Protein AF-A0A2Z2NNK1-F1 (afdb_monomer_lite)

Sequence (418 aa):
MRFFVWSKMKAVIFLAVWMSVTSSVSFSAEELDECIAMSDGNCLSSSDIQSNFDLATPENPLFALMNASPETVIRPKVGDKLMVSYLPLVADTFGKDSYSIGLELNPGQLYQPQIFTAGELMGVESGWDGTTERIKRLRRSKTLSRFLISAAASESLADTISLNRFGFGLAYTLDTGSNWETTEEYGSCIREKGALDVGRAIAKLQKDELQNNANKYANSADKAGDALKEIKNSDIYKETVSKQIASITHMCAKGVSPWNRNVFGIGLAAYHGQSTDAEDNKESESGYGLWITLVKKVGRNGQLSLGARINDGYLQPLDDAVVEVDDGVRFGVRYAHQMLGISDADRAFRGFIEIGSVSEKIDNMDDEYTQASLGFEVQVSRDLYFQAAIGDTFESEADRERHLSGKFKWSFTSKTVK

Secondary structure (DSSP, 8-state):
-THHHHHHHHHHHHHHHHHHHSS-----GGGGSS-EE-TTS-EE-HHHHHHTS----PPPHHHHHTT-S-SS-PPPPPPPSEEEEEEE--TTTS-TEEEEEEEEE-HHHHSS-S---HHHHHHHHS--SS--HHHHHHHHHHHHTTEEEEEEEEEEE-SSEEEEEEEEEEEEEEETTSHHHHHHHHHHHIIIIIHHHHHHHHHHHHHHHHHHTHHHHTT-SHHHHHHHHHHHHSHHHHHHHHHHHHHHHHHHHHT--SSS--EEEEEEEEEEEEEEETT--EEEEEEEEEEEEEEEEETTTEEEEEEEEEEEEEEEEEGGGEEEEEEEEEEEEEEEEEEE--STTS--EEEEEEEEEEEEEETTEEEEEEEEEEEEEEEEETTEEEEEEEEEEES-SS----EEEEEEEE--------

pLDDT: mean 70.28, std 17.51, range [29.53, 93.88]

Radius of gyration: 28.93 Å; chains: 1; bounding box: 80×39×85 Å

Structure (mmCIF, N/CA/C/O backbone):
data_AF-A0A2Z2NNK1-F1
#
_entry.id   AF-A0A2Z2NNK1-F1
#
loop_
_atom_site.group_PDB
_atom_site.id
_atom_site.type_symbol
_atom_site.label_atom_id
_atom_site.label_alt_id
_atom_site.label_comp_id
_atom_site.label_asym_id
_atom_site.label_entity_id
_atom_site.label_seq_id
_atom_site.pdbx_PDB_ins_code
_atom_site.Cartn_x
_atom_site.Cartn_y
_atom_site.Cartn_z
_atom_site.occupancy
_atom_site.B_iso_or_equiv
_atom_site.auth_seq_id
_atom_site.auth_comp_id
_atom_site.auth_asym_id
_atom_site.auth_atom_id
_atom_site.pdbx_PDB_model_num
ATOM 1 N N . MET A 1 1 ? -51.237 18.344 52.390 1.00 46.31 1 MET A N 1
ATOM 2 C CA . MET A 1 1 ? -49.787 18.485 52.679 1.00 46.31 1 MET A CA 1
ATOM 3 C C . MET A 1 1 ? -48.972 17.181 52.600 1.00 46.31 1 MET A C 1
ATOM 5 O O . MET A 1 1 ? -47.798 17.267 52.275 1.00 46.31 1 MET A O 1
ATOM 9 N N . ARG A 1 2 ? -49.539 15.975 52.805 1.00 39.28 2 ARG A N 1
ATOM 10 C CA . ARG A 1 2 ? -48.771 14.703 52.745 1.00 39.28 2 ARG A CA 1
ATOM 11 C C . ARG A 1 2 ? -48.378 14.203 51.337 1.00 39.28 2 ARG A C 1
ATOM 13 O O . ARG A 1 2 ? -47.392 13.492 51.219 1.00 39.28 2 ARG A O 1
ATOM 20 N N . PHE A 1 3 ? -49.058 14.626 50.267 1.00 37.59 3 PHE A N 1
ATOM 21 C CA . PHE A 1 3 ? -48.716 14.221 48.888 1.00 37.59 3 PHE A CA 1
ATOM 22 C C . PHE A 1 3 ? -47.503 14.956 48.283 1.00 37.59 3 PHE A C 1
ATOM 24 O O . PHE A 1 3 ? -46.872 14.449 47.361 1.00 37.59 3 PHE A O 1
ATOM 31 N N . PHE A 1 4 ? -47.132 16.122 48.820 1.00 34.81 4 PHE A N 1
ATOM 32 C CA . PHE A 1 4 ? -46.064 16.962 48.254 1.00 34.81 4 PHE A CA 1
ATOM 33 C C . PHE A 1 4 ? -44.652 16.535 48.697 1.00 34.81 4 PHE A C 1
ATOM 35 O O . PHE A 1 4 ? -43.665 16.841 48.035 1.00 34.81 4 PHE A O 1
ATOM 42 N N . VAL A 1 5 ? -44.551 15.796 49.807 1.00 42.91 5 VAL A N 1
ATOM 43 C CA . VAL A 1 5 ? -43.275 15.287 50.341 1.00 42.91 5 VAL A CA 1
ATOM 44 C C . VAL A 1 5 ? -42.813 14.046 49.567 1.00 42.91 5 VAL A C 1
ATOM 46 O O . VAL A 1 5 ? -41.619 13.853 49.346 1.00 42.91 5 VAL A O 1
ATOM 49 N N . TRP A 1 6 ? -43.757 13.246 49.064 1.00 36.34 6 TRP A N 1
ATOM 50 C CA . TRP A 1 6 ? -43.455 11.991 48.374 1.00 36.34 6 TRP A CA 1
ATOM 51 C C . TRP A 1 6 ? -42.887 12.193 46.960 1.00 36.34 6 TRP A C 1
ATOM 53 O O . TRP A 1 6 ? -41.999 11.446 46.551 1.00 36.34 6 TRP A O 1
ATOM 63 N N . SER A 1 7 ? -43.317 13.229 46.221 1.00 35.78 7 SER A N 1
ATOM 64 C CA . SER A 1 7 ? -42.727 13.518 44.900 1.00 35.78 7 SER A CA 1
ATOM 65 C C . SER A 1 7 ? -41.324 14.126 45.005 1.00 35.78 7 SER A C 1
ATOM 67 O O . SER A 1 7 ? -40.456 13.790 44.200 1.00 35.78 7 SER A O 1
ATOM 69 N N . LYS A 1 8 ? -41.060 14.938 46.040 1.00 38.72 8 LYS A N 1
ATOM 70 C CA . LYS A 1 8 ? -39.725 15.498 46.301 1.00 38.72 8 LYS A CA 1
ATOM 71 C C . LYS A 1 8 ? -38.726 14.436 46.765 1.00 38.72 8 LYS A C 1
ATOM 73 O O . LYS A 1 8 ? -37.592 14.462 46.302 1.00 38.72 8 LYS A O 1
ATOM 78 N N . MET A 1 9 ? -39.139 13.457 47.578 1.00 36.59 9 MET A N 1
ATOM 79 C CA . MET A 1 9 ? -38.271 12.317 47.925 1.00 36.59 9 MET A CA 1
ATOM 80 C C . MET A 1 9 ? -37.915 11.462 46.707 1.00 36.59 9 MET A C 1
ATOM 82 O O . MET A 1 9 ? -36.754 11.098 46.554 1.00 36.59 9 MET A O 1
ATOM 86 N N . LYS A 1 10 ? -38.867 11.191 45.801 1.00 42.19 10 LYS A N 1
ATOM 87 C CA . LYS A 1 10 ? -38.566 10.457 44.559 1.00 42.19 10 LYS A CA 1
ATOM 88 C C . LYS A 1 10 ? -37.569 11.210 43.681 1.00 42.19 10 LYS A C 1
ATOM 90 O O . LYS A 1 10 ? -36.640 10.589 43.186 1.00 42.19 10 LYS A O 1
ATOM 95 N N . ALA A 1 11 ? -37.720 12.528 43.540 1.00 39.88 11 ALA A N 1
ATOM 96 C CA . ALA A 1 11 ? -36.795 13.352 42.762 1.00 39.88 11 ALA A CA 1
ATOM 97 C C . ALA A 1 11 ? -35.384 13.401 43.375 1.00 39.88 11 ALA A C 1
ATOM 99 O O . ALA A 1 11 ? -34.408 13.296 42.642 1.00 39.88 11 ALA A O 1
ATOM 100 N N . VAL A 1 12 ? -35.268 13.498 44.704 1.00 41.31 12 VAL A N 1
ATOM 101 C CA . VAL A 1 12 ? -33.974 13.528 45.411 1.00 41.31 12 VAL A CA 1
ATOM 102 C C . VAL A 1 12 ? -33.268 12.170 45.361 1.00 41.31 12 VAL A C 1
ATOM 104 O O . VAL A 1 12 ? -32.066 12.130 45.124 1.00 41.31 12 VAL A O 1
ATOM 107 N N . ILE A 1 13 ? -34.002 11.060 45.500 1.00 45.28 13 ILE A N 1
ATOM 108 C CA . ILE A 1 13 ? -33.443 9.707 45.336 1.00 45.28 13 ILE A CA 1
ATOM 109 C C . ILE A 1 13 ? -32.989 9.495 43.886 1.00 45.28 13 ILE A C 1
ATOM 111 O O . ILE A 1 13 ? -31.894 8.993 43.661 1.00 45.28 13 ILE A O 1
ATOM 115 N N . PHE A 1 14 ? -33.775 9.943 42.900 1.00 41.94 14 PHE A N 1
ATOM 116 C CA . PHE A 1 14 ? -33.397 9.845 41.487 1.00 41.94 14 PHE A CA 1
ATOM 117 C C . PHE A 1 14 ? -32.144 10.676 41.167 1.00 41.94 14 PHE A C 1
ATOM 119 O O . PHE A 1 14 ? -31.262 10.192 40.465 1.00 41.94 14 PHE A O 1
ATOM 126 N N . LEU A 1 15 ? -32.021 11.891 41.722 1.00 35.91 15 LEU A N 1
ATOM 127 C CA . LEU A 1 15 ? -30.844 12.749 41.537 1.00 35.91 15 LEU A CA 1
ATOM 128 C C . LEU A 1 15 ? -29.597 12.189 42.236 1.00 35.91 15 LEU A C 1
ATOM 130 O O . LEU A 1 15 ? -28.512 12.232 41.667 1.00 35.91 15 LEU A O 1
ATOM 134 N N . ALA A 1 16 ? -29.747 11.641 43.446 1.00 36.34 16 ALA A N 1
ATOM 135 C CA . ALA A 1 16 ? -28.649 11.045 44.205 1.00 36.34 16 ALA A CA 1
ATOM 136 C C . ALA A 1 16 ? -28.139 9.752 43.552 1.00 36.34 16 ALA A C 1
ATOM 138 O O . ALA A 1 16 ? -26.929 9.547 43.480 1.00 36.34 16 ALA A O 1
ATOM 139 N N . VAL A 1 17 ? -29.038 8.917 43.015 1.00 38.97 17 VAL A N 1
ATOM 140 C CA . VAL A 1 17 ? -28.683 7.730 42.216 1.00 38.97 17 VAL A CA 1
ATOM 141 C C . VAL A 1 17 ? -28.014 8.148 40.905 1.00 38.97 17 VAL A C 1
ATOM 143 O O . VAL A 1 17 ? -26.979 7.601 40.547 1.00 38.97 17 VAL A O 1
ATOM 146 N N . TRP A 1 18 ? -28.523 9.174 40.218 1.00 36.75 18 TRP A N 1
ATOM 147 C CA . TRP A 1 18 ? -27.914 9.659 38.976 1.00 36.75 18 TRP A CA 1
ATOM 148 C C . TRP A 1 18 ? -26.506 10.243 39.197 1.00 36.75 18 TRP A C 1
ATOM 150 O O . TRP A 1 18 ? -25.580 9.884 38.475 1.00 36.75 18 TRP A O 1
ATOM 160 N N . MET A 1 19 ? -26.308 11.046 40.252 1.00 34.53 19 MET A N 1
ATOM 161 C CA . MET A 1 19 ? -25.002 11.629 40.604 1.00 34.53 19 MET A CA 1
ATOM 162 C C . MET A 1 19 ? -23.979 10.607 41.129 1.00 34.53 19 MET A C 1
ATOM 164 O O . MET A 1 19 ? -22.775 10.808 40.959 1.00 34.53 19 MET A O 1
ATOM 168 N N . SER A 1 20 ? -24.427 9.506 41.743 1.00 35.00 20 SER A N 1
ATOM 169 C CA . SER A 1 20 ? -23.548 8.401 42.166 1.00 35.00 20 SER A CA 1
ATOM 170 C C . SER A 1 20 ? -23.211 7.433 41.024 1.00 35.00 20 SER A C 1
ATOM 172 O O . SER A 1 20 ? -22.138 6.836 41.031 1.00 35.00 20 SER A O 1
ATOM 174 N N . VAL A 1 21 ? -24.059 7.338 39.994 1.00 37.41 21 VAL A N 1
ATOM 175 C CA . VAL A 1 21 ? -23.773 6.578 38.764 1.00 37.41 21 VAL A CA 1
ATOM 176 C C . VAL A 1 21 ? -22.775 7.313 37.860 1.00 37.41 21 VAL A C 1
ATOM 178 O O . VAL A 1 21 ? -21.934 6.668 37.241 1.00 37.41 21 VAL A O 1
ATOM 181 N N . THR A 1 22 ? -22.791 8.649 37.818 1.00 34.78 22 THR A N 1
ATOM 182 C CA . THR A 1 22 ? -21.843 9.428 36.997 1.00 34.78 22 THR A CA 1
ATOM 183 C C . THR A 1 22 ? -20.436 9.551 37.590 1.00 34.78 22 THR A C 1
ATOM 185 O O . THR A 1 22 ? -19.519 9.935 36.872 1.00 34.78 22 THR A O 1
ATOM 188 N N . SER A 1 23 ? -20.238 9.253 38.880 1.00 32.91 23 SER A N 1
ATOM 189 C CA . SER A 1 23 ? -18.972 9.528 39.582 1.00 32.91 23 SER A CA 1
ATOM 190 C C . SER A 1 23 ? -18.060 8.317 39.807 1.00 32.91 23 SER A C 1
ATOM 192 O O . SER A 1 23 ? -16.957 8.501 40.311 1.00 32.91 23 SER A O 1
ATOM 194 N N . SER A 1 24 ? -18.454 7.087 39.450 1.00 35.66 24 SER A N 1
ATOM 195 C CA . SER A 1 24 ? -17.604 5.906 39.710 1.00 35.66 24 SER A CA 1
ATOM 196 C C . SER A 1 24 ? -18.027 4.634 38.964 1.00 35.66 24 SER A C 1
ATOM 198 O O . SER A 1 24 ? -18.231 3.576 39.557 1.00 35.66 24 SER A O 1
ATOM 200 N N . VAL A 1 25 ? -18.102 4.696 37.633 1.00 34.28 25 VAL A N 1
ATOM 201 C CA . VAL A 1 25 ? -17.911 3.482 36.820 1.00 34.28 25 VAL A CA 1
ATOM 202 C C . VAL A 1 25 ? -16.461 3.459 36.348 1.00 34.28 25 VAL A C 1
ATOM 204 O O . VAL A 1 25 ? -16.148 3.679 35.183 1.00 34.28 25 VAL A O 1
ATOM 207 N N . SER A 1 26 ? -15.548 3.249 37.293 1.00 34.28 26 SER A N 1
ATOM 208 C CA . SER A 1 26 ? -14.199 2.796 36.977 1.00 34.28 26 SER A CA 1
ATOM 209 C C . SER A 1 26 ? -14.300 1.307 36.657 1.00 34.28 26 SER A C 1
ATOM 211 O O . SER A 1 26 ? -14.294 0.479 37.567 1.00 34.28 26 SER A O 1
ATOM 213 N N . PHE A 1 27 ? -14.474 0.965 35.380 1.00 35.81 27 PHE A N 1
ATOM 214 C CA . PHE A 1 27 ? -14.226 -0.403 34.932 1.00 35.81 27 PHE A CA 1
ATOM 215 C C . PHE A 1 27 ? -12.762 -0.726 35.250 1.00 35.81 27 PHE A C 1
ATOM 217 O O . PHE A 1 27 ? -11.872 0.034 34.855 1.00 35.81 27 PHE A O 1
ATOM 224 N N . SER A 1 28 ? -12.496 -1.808 35.986 1.00 35.09 28 SER A N 1
ATOM 225 C CA . SER A 1 28 ? -11.139 -2.345 36.007 1.00 35.09 28 SER A CA 1
ATOM 226 C C . SER A 1 28 ? -10.839 -2.820 34.586 1.00 35.09 28 SER A C 1
ATOM 228 O O . SER A 1 28 ? -11.643 -3.511 33.961 1.00 35.09 28 SER A O 1
ATOM 230 N N . ALA A 1 29 ? -9.701 -2.393 34.041 1.00 37.03 29 ALA A N 1
ATOM 231 C CA . ALA A 1 29 ? -9.295 -2.758 32.686 1.00 37.03 29 ALA A CA 1
ATOM 232 C C . ALA A 1 29 ? -9.181 -4.288 32.493 1.00 37.03 29 ALA A C 1
ATOM 234 O O . ALA A 1 29 ? -9.280 -4.750 31.364 1.00 37.03 29 ALA A O 1
ATOM 235 N N . GLU A 1 30 ? -9.051 -5.050 33.586 1.00 35.97 30 GLU A N 1
ATOM 236 C CA . GLU A 1 30 ? -8.950 -6.516 33.601 1.00 35.97 30 GLU A CA 1
ATOM 237 C C . GLU A 1 30 ? -10.246 -7.261 33.227 1.00 35.97 30 GLU A C 1
ATOM 239 O O . GLU A 1 30 ? -10.158 -8.370 32.717 1.00 35.97 30 GLU A O 1
ATOM 244 N N . GLU A 1 31 ? -11.450 -6.700 33.416 1.00 38.56 31 GLU A N 1
ATOM 245 C CA . GLU A 1 31 ? -12.703 -7.407 33.050 1.00 38.56 31 GLU A CA 1
ATOM 246 C C . GLU A 1 31 ? -13.107 -7.235 31.572 1.00 38.56 31 GLU A C 1
ATOM 248 O O . GLU A 1 31 ? -14.040 -7.881 31.098 1.00 38.56 31 GLU A O 1
ATOM 253 N N . LEU A 1 32 ? -12.404 -6.383 30.819 1.00 41.00 32 LEU A N 1
ATOM 254 C CA . LEU A 1 32 ? -12.634 -6.144 29.386 1.00 41.00 32 LEU A CA 1
ATOM 255 C C . LEU A 1 32 ? -11.685 -6.947 28.477 1.00 41.00 32 LEU A C 1
ATOM 257 O O . LEU A 1 32 ? -11.730 -6.772 27.260 1.00 41.00 32 LEU A O 1
ATOM 261 N N . ASP A 1 33 ? -10.827 -7.796 29.049 1.00 36.53 33 ASP A N 1
ATOM 262 C CA . ASP A 1 33 ? -9.609 -8.261 28.376 1.00 36.53 33 ASP A CA 1
ATOM 263 C C . ASP A 1 33 ? -9.753 -9.535 27.517 1.00 36.53 33 ASP A C 1
ATOM 265 O O . ASP A 1 33 ? -8.813 -9.867 26.798 1.00 36.53 33 ASP A O 1
ATOM 269 N N . GLU A 1 34 ? -10.893 -10.242 27.498 1.00 44.38 34 GLU A N 1
ATOM 270 C CA . GLU A 1 34 ? -10.927 -11.562 26.824 1.00 44.38 34 GLU A CA 1
ATOM 271 C C . GLU A 1 34 ? -11.874 -11.732 25.633 1.00 44.38 34 GLU A C 1
ATOM 273 O O . GLU A 1 34 ? -11.602 -12.574 24.775 1.00 44.38 34 GLU A O 1
ATOM 278 N N . CYS A 1 35 ? -12.949 -10.957 25.491 1.00 41.41 35 CYS A N 1
ATOM 279 C CA . CYS A 1 35 ? -13.884 -11.157 24.381 1.00 41.41 35 CYS A CA 1
ATOM 280 C C . CYS A 1 35 ? -14.963 -10.070 24.364 1.00 41.41 35 CYS A C 1
ATOM 282 O O . CYS A 1 35 ? -15.683 -9.906 25.348 1.00 41.41 35 CYS A O 1
ATOM 284 N N . ILE A 1 36 ? -15.161 -9.380 23.234 1.00 44.22 36 ILE A N 1
ATOM 285 C CA . ILE A 1 36 ? -16.434 -8.685 22.999 1.00 44.22 36 ILE A CA 1
ATOM 286 C C . ILE A 1 36 ? -17.414 -9.754 22.509 1.00 44.22 36 ILE A C 1
ATOM 288 O O . ILE A 1 36 ? -17.468 -10.068 21.319 1.00 44.22 36 ILE A O 1
ATOM 292 N N . ALA A 1 37 ? -18.121 -10.382 23.449 1.00 35.97 37 ALA A N 1
ATOM 293 C CA . ALA A 1 37 ? -19.100 -11.418 23.147 1.00 35.97 37 ALA A CA 1
ATOM 294 C C . ALA A 1 37 ? -20.293 -10.819 22.387 1.00 35.97 37 ALA A C 1
ATOM 296 O O . ALA A 1 37 ? -20.939 -9.880 22.860 1.00 35.97 37 ALA A O 1
ATOM 297 N N . MET A 1 38 ? -20.581 -11.358 21.204 1.00 35.19 38 MET A N 1
ATOM 298 C CA . MET A 1 38 ? -21.804 -11.087 20.459 1.00 35.19 38 MET A CA 1
ATOM 299 C C . MET A 1 38 ? -22.969 -11.935 20.994 1.00 35.19 38 MET A C 1
ATOM 301 O O . MET A 1 38 ? -22.781 -12.944 21.674 1.00 35.19 38 MET A O 1
ATOM 305 N N . SER A 1 39 ? -24.203 -11.517 20.691 1.00 31.50 39 SER A N 1
ATOM 306 C CA . SER A 1 39 ? -25.451 -12.112 21.205 1.00 31.50 39 SER A CA 1
ATOM 307 C C . SER A 1 39 ? -25.680 -13.588 20.849 1.00 31.50 39 SER A C 1
ATOM 309 O O . SER A 1 39 ? -26.602 -14.202 21.375 1.00 31.50 39 SER A O 1
ATOM 311 N N . ASP A 1 40 ? -24.888 -14.126 19.931 1.00 31.78 40 ASP A N 1
ATOM 312 C CA . ASP A 1 40 ? -24.872 -15.495 19.416 1.00 31.78 40 ASP A CA 1
ATOM 313 C C . ASP A 1 40 ? -23.719 -16.344 19.993 1.00 31.78 40 ASP A C 1
ATOM 315 O O . ASP A 1 40 ? -23.527 -17.483 19.578 1.00 31.78 40 ASP A O 1
ATOM 319 N N . GLY A 1 41 ? -22.962 -15.816 20.964 1.00 34.78 41 GLY A N 1
ATOM 320 C CA . GLY A 1 41 ? -21.827 -16.506 21.588 1.00 34.78 41 GLY A CA 1
ATOM 321 C C . GLY A 1 41 ? -20.524 -16.417 20.788 1.00 34.78 41 GLY A C 1
ATOM 322 O O . GLY A 1 41 ? -19.514 -16.983 21.204 1.00 34.78 41 GLY A O 1
ATOM 323 N N . ASN A 1 42 ? -20.519 -15.687 19.669 1.00 35.06 42 ASN A N 1
ATOM 324 C CA . ASN A 1 42 ? -19.320 -15.440 18.879 1.00 35.06 42 ASN A CA 1
ATOM 325 C C . ASN A 1 42 ? -18.502 -14.295 19.496 1.00 35.06 42 ASN A C 1
ATOM 327 O O . ASN A 1 42 ? -19.028 -13.217 19.768 1.00 35.06 42 ASN A O 1
ATOM 331 N N . CYS A 1 43 ? -17.206 -14.510 19.719 1.00 44.72 43 CYS A N 1
ATOM 332 C CA . CYS A 1 43 ? -16.295 -13.429 20.094 1.00 44.72 43 CYS A CA 1
ATOM 333 C C . CYS A 1 43 ? -15.942 -12.609 18.858 1.00 44.72 43 CYS A C 1
ATOM 335 O O . CYS A 1 43 ? -15.386 -13.171 17.919 1.00 44.72 43 CYS A O 1
ATOM 337 N N . LEU A 1 44 ? -16.149 -11.289 18.897 1.00 38.03 44 LEU A N 1
ATOM 338 C CA . LEU A 1 44 ? -15.350 -10.392 18.065 1.00 38.03 44 LEU A CA 1
ATOM 339 C C . LEU A 1 44 ? -13.964 -10.327 18.696 1.00 38.03 44 LEU A C 1
ATOM 341 O O . LEU A 1 44 ? -13.717 -9.577 19.643 1.00 38.03 44 LEU A O 1
ATOM 345 N N . SER A 1 45 ? -13.066 -11.174 18.209 1.00 44.91 45 SER A N 1
ATOM 346 C CA . SER A 1 45 ? -11.660 -11.047 18.552 1.00 44.91 45 SER A CA 1
ATOM 347 C C . SER A 1 45 ? -11.107 -9.757 17.938 1.00 44.91 45 SER A C 1
ATOM 349 O O . SER A 1 45 ? -11.597 -9.269 16.916 1.00 44.91 45 SER A O 1
ATOM 351 N N . SER A 1 46 ? -10.035 -9.210 18.509 1.00 44.44 46 SER A N 1
ATOM 352 C CA . SER A 1 46 ? -9.261 -8.147 17.853 1.00 44.44 46 SER A CA 1
ATOM 353 C C . SER A 1 46 ? -8.855 -8.537 16.423 1.00 44.44 46 SER A C 1
ATOM 355 O O . SER A 1 46 ? -8.764 -7.669 15.558 1.00 44.44 46 SER A O 1
ATOM 357 N N . SER A 1 47 ? -8.699 -9.840 16.152 1.00 42.12 47 SER A N 1
ATOM 358 C CA . SER A 1 47 ? -8.447 -10.369 14.812 1.00 42.12 47 SER A CA 1
ATOM 359 C C . SER A 1 47 ? -9.649 -10.245 13.869 1.00 42.12 47 SER A C 1
ATOM 361 O O . SER A 1 47 ? -9.440 -10.000 12.687 1.00 42.12 47 SER A O 1
ATOM 363 N N . ASP A 1 48 ? -10.893 -10.311 14.355 1.00 41.16 48 ASP A N 1
ATOM 364 C CA . ASP A 1 48 ? -12.105 -10.110 13.542 1.00 41.16 48 ASP A CA 1
ATOM 365 C C . ASP A 1 48 ? -12.296 -8.637 13.172 1.00 41.16 48 ASP A C 1
ATOM 367 O O . ASP A 1 48 ? -12.633 -8.323 12.034 1.00 41.16 48 ASP A O 1
ATOM 371 N N . ILE A 1 49 ? -11.987 -7.731 14.106 1.00 44.16 49 ILE A N 1
ATOM 372 C CA . ILE A 1 49 ? -11.953 -6.285 13.846 1.00 44.16 49 ILE A CA 1
ATOM 373 C C . ILE A 1 49 ? -10.852 -5.968 12.825 1.00 44.16 49 ILE A C 1
ATOM 375 O O . ILE A 1 49 ? -11.111 -5.278 11.845 1.00 44.16 49 ILE A O 1
ATOM 379 N N . GLN A 1 50 ? -9.648 -6.526 13.005 1.00 43.72 50 GLN A N 1
ATOM 380 C CA . GLN A 1 50 ? -8.528 -6.322 12.081 1.00 43.72 50 GLN A CA 1
ATOM 381 C C . GLN A 1 50 ? -8.794 -6.859 10.678 1.00 43.72 50 GLN A C 1
ATOM 383 O O . GLN A 1 50 ? -8.386 -6.256 9.694 1.00 43.72 50 GLN A O 1
ATOM 388 N N . SER A 1 51 ? -9.488 -7.984 10.583 1.00 36.84 51 SER A N 1
ATOM 389 C CA . SER A 1 51 ? -9.742 -8.655 9.313 1.00 36.84 51 SER A CA 1
ATOM 390 C C . SER A 1 51 ? -10.976 -8.116 8.572 1.00 36.84 51 SER A C 1
ATOM 392 O O . SER A 1 51 ? -11.240 -8.516 7.439 1.00 36.84 51 SER A O 1
ATOM 394 N N . ASN A 1 52 ? -11.717 -7.186 9.182 1.00 34.94 52 ASN A N 1
ATOM 395 C CA . ASN A 1 52 ? -12.680 -6.326 8.489 1.00 34.94 52 ASN A CA 1
ATOM 396 C C . ASN A 1 52 ? -12.019 -5.079 7.886 1.00 34.94 52 ASN A C 1
ATOM 398 O O . ASN A 1 52 ? -12.653 -4.375 7.101 1.00 34.94 52 ASN A O 1
ATOM 402 N N . PHE A 1 53 ? -10.751 -4.803 8.208 1.00 39.28 53 PHE A N 1
ATOM 403 C CA . PHE A 1 53 ? -10.001 -3.783 7.495 1.00 39.28 53 PHE A CA 1
ATOM 404 C C . PHE A 1 53 ? -9.512 -4.360 6.165 1.00 39.28 53 PHE A C 1
ATOM 406 O O . PHE A 1 53 ? -8.690 -5.269 6.124 1.00 39.28 53 PHE A O 1
ATOM 413 N N . ASP A 1 54 ? -10.029 -3.819 5.063 1.00 38.12 54 ASP A N 1
ATOM 414 C CA . ASP A 1 54 ? -9.440 -3.944 3.733 1.00 38.12 54 ASP A CA 1
ATOM 415 C C . ASP A 1 54 ? -8.028 -3.345 3.758 1.00 38.12 54 ASP A C 1
ATOM 417 O O . ASP A 1 54 ? -7.797 -2.152 3.518 1.00 38.12 54 ASP A O 1
ATOM 421 N N . LEU A 1 55 ? -7.058 -4.198 4.074 1.00 39.84 55 LEU A N 1
ATOM 422 C CA . LEU A 1 55 ? -5.631 -3.945 3.917 1.00 39.84 55 LEU A CA 1
ATOM 423 C C . LEU A 1 55 ? -5.262 -4.050 2.432 1.00 39.84 55 LEU A C 1
ATOM 425 O O . LEU A 1 55 ? -4.325 -4.765 2.086 1.00 39.84 55 LEU A O 1
ATOM 429 N N . ALA A 1 56 ? -6.045 -3.381 1.572 1.00 35.72 56 ALA A N 1
ATOM 430 C CA . ALA A 1 56 ? -5.950 -3.396 0.120 1.00 35.72 56 ALA A CA 1
ATOM 431 C C . ALA A 1 56 ? -4.482 -3.434 -0.285 1.00 35.72 56 ALA A C 1
ATOM 433 O O . ALA A 1 56 ? -3.766 -2.451 -0.084 1.00 35.72 56 ALA A O 1
ATOM 434 N N . THR A 1 57 ? -4.046 -4.601 -0.769 1.00 36.91 57 THR A N 1
ATOM 435 C CA . THR A 1 57 ? -2.625 -4.915 -0.911 1.00 36.91 57 THR A CA 1
ATOM 436 C C . THR A 1 57 ? -1.962 -3.877 -1.811 1.00 36.91 57 THR A C 1
ATOM 438 O O . THR A 1 57 ? -2.290 -3.799 -3.003 1.00 36.91 57 THR A O 1
ATOM 441 N N . PRO A 1 58 ? -1.074 -3.051 -1.256 1.00 47.59 58 PRO A N 1
ATOM 442 C CA . PRO A 1 58 ? -0.416 -1.999 -1.997 1.00 47.59 58 PRO A CA 1
ATOM 443 C C . PRO A 1 58 ? 0.833 -2.540 -2.683 1.00 47.59 58 PRO A C 1
ATOM 445 O O . PRO A 1 58 ? 1.414 -3.546 -2.275 1.00 47.59 58 PRO A O 1
ATOM 448 N N . GLU A 1 59 ? 1.234 -1.865 -3.752 1.00 53.72 59 GLU A N 1
ATOM 449 C CA . GLU A 1 59 ? 2.518 -2.115 -4.392 1.00 53.72 59 GLU A CA 1
ATOM 450 C C . GLU A 1 59 ? 3.627 -1.730 -3.425 1.00 53.72 59 GLU A C 1
ATOM 452 O O . GLU A 1 59 ? 3.566 -0.664 -2.810 1.00 53.72 59 GLU A O 1
ATOM 457 N N . ASN A 1 60 ? 4.623 -2.606 -3.282 1.00 58.44 60 ASN A N 1
ATOM 458 C CA . ASN A 1 60 ? 5.874 -2.217 -2.657 1.00 58.44 60 ASN A CA 1
ATOM 459 C C . ASN A 1 60 ? 6.346 -0.960 -3.404 1.00 58.44 60 ASN A C 1
ATOM 461 O O . ASN A 1 60 ? 6.522 -1.033 -4.622 1.00 58.44 60 ASN A O 1
ATOM 465 N N . PRO A 1 61 ? 6.507 0.195 -2.744 1.00 62.44 61 PRO A N 1
ATOM 466 C CA . PRO A 1 61 ? 6.914 1.413 -3.425 1.00 62.44 61 PRO A CA 1
ATOM 467 C C . PRO A 1 61 ? 8.253 1.246 -4.139 1.00 62.44 61 PRO A C 1
ATOM 469 O O . PRO A 1 61 ? 8.510 1.904 -5.139 1.00 62.44 61 PRO A O 1
ATOM 472 N N . LEU A 1 62 ? 9.076 0.306 -3.668 1.00 64.62 62 LEU A N 1
ATOM 473 C CA . LEU A 1 62 ? 10.300 -0.083 -4.335 1.00 64.62 62 LEU A CA 1
ATOM 474 C C . LEU A 1 62 ? 10.049 -0.830 -5.648 1.00 64.62 62 LEU A C 1
ATOM 476 O O . LEU A 1 62 ? 10.828 -0.674 -6.569 1.00 64.62 62 LEU A O 1
ATOM 480 N N . PHE A 1 63 ? 8.959 -1.589 -5.787 1.00 65.56 63 PHE A N 1
ATOM 481 C CA . PHE A 1 63 ? 8.556 -2.129 -7.089 1.00 65.56 63 PHE A CA 1
ATOM 482 C C . PHE A 1 63 ? 8.094 -1.040 -8.039 1.00 65.56 63 PHE A C 1
ATOM 484 O O . PHE A 1 63 ? 8.474 -1.091 -9.201 1.00 65.56 63 PHE A O 1
ATOM 491 N N . ALA A 1 64 ? 7.350 -0.044 -7.552 1.00 62.38 64 ALA A N 1
ATOM 492 C CA . ALA A 1 64 ? 7.029 1.116 -8.374 1.00 62.38 64 ALA A CA 1
ATOM 493 C C . ALA A 1 64 ? 8.328 1.790 -8.835 1.00 62.38 64 ALA A C 1
ATOM 495 O O . ALA A 1 64 ? 8.534 1.943 -10.029 1.00 62.38 64 ALA A O 1
ATOM 496 N N . LEU A 1 65 ? 9.260 2.076 -7.920 1.00 60.41 65 LEU A N 1
ATOM 497 C CA . LEU A 1 65 ? 10.558 2.667 -8.260 1.00 60.41 65 LEU A CA 1
ATOM 498 C C . LEU A 1 65 ? 11.459 1.790 -9.135 1.00 60.41 65 LEU A C 1
ATOM 500 O O . LEU A 1 65 ? 12.269 2.322 -9.880 1.00 60.41 65 LEU A O 1
ATOM 504 N N . MET A 1 66 ? 11.312 0.471 -9.068 1.00 63.78 66 MET A N 1
ATOM 505 C CA . MET A 1 66 ? 11.993 -0.468 -9.954 1.00 63.78 66 MET A CA 1
ATOM 506 C C . MET A 1 66 ? 11.166 -0.790 -11.207 1.00 63.78 66 MET A C 1
ATOM 508 O O . MET A 1 66 ? 11.387 -1.844 -11.798 1.00 63.78 66 MET A O 1
ATOM 512 N N . ASN A 1 67 ? 10.194 0.054 -11.575 1.00 63.34 67 ASN A N 1
ATOM 513 C CA . ASN A 1 67 ? 9.287 -0.088 -12.726 1.00 63.34 67 ASN A CA 1
ATOM 514 C C . ASN A 1 67 ? 8.635 -1.484 -12.876 1.00 63.34 67 ASN A C 1
ATOM 516 O O . ASN A 1 67 ? 8.306 -1.930 -13.966 1.00 63.34 67 ASN A O 1
ATOM 520 N N . ALA A 1 68 ? 8.445 -2.200 -11.765 1.00 52.25 68 ALA A N 1
ATOM 521 C CA . ALA A 1 68 ? 7.839 -3.531 -11.718 1.00 52.25 68 ALA A CA 1
ATOM 522 C C . ALA A 1 68 ? 6.312 -3.480 -11.504 1.00 52.25 68 ALA A C 1
ATOM 524 O O . ALA A 1 68 ? 5.665 -4.513 -11.316 1.00 52.25 68 ALA A O 1
ATOM 525 N N . SER A 1 69 ? 5.713 -2.288 -11.479 1.00 52.16 69 SER A N 1
ATOM 526 C CA . SER A 1 69 ? 4.273 -2.086 -11.327 1.00 52.16 69 SER A CA 1
ATOM 527 C C . SER A 1 69 ? 3.748 -1.039 -12.319 1.00 52.16 69 SER A C 1
ATOM 529 O O . SER A 1 69 ? 4.563 -0.345 -12.919 1.00 52.16 69 SER A O 1
ATOM 531 N N . PRO A 1 70 ? 2.417 -0.950 -12.546 1.00 47.00 70 PRO A N 1
ATOM 532 C CA . PRO A 1 70 ? 1.848 -0.054 -13.552 1.00 47.00 70 PRO A CA 1
ATOM 533 C C . PRO A 1 70 ? 2.362 1.380 -13.397 1.00 47.00 70 PRO A C 1
ATOM 535 O O . PRO A 1 70 ? 2.416 1.911 -12.288 1.00 47.00 70 PRO A O 1
ATOM 538 N N . GLU A 1 71 ? 2.724 1.991 -14.521 1.00 53.19 71 GLU A N 1
ATOM 539 C CA . GLU A 1 71 ? 3.638 3.138 -14.578 1.00 53.19 71 GLU A CA 1
ATOM 540 C C . GLU A 1 71 ? 3.060 4.445 -14.018 1.00 53.19 71 GLU A C 1
ATOM 542 O O . GLU A 1 71 ? 3.815 5.355 -13.668 1.00 53.19 71 GLU A O 1
ATOM 547 N N . THR A 1 72 ? 1.732 4.546 -13.917 1.00 44.69 72 THR A N 1
ATOM 548 C CA . THR A 1 72 ? 1.035 5.832 -13.819 1.00 44.69 72 THR A CA 1
ATOM 549 C C . THR A 1 72 ? 0.585 6.225 -12.419 1.00 44.69 72 THR A C 1
ATOM 551 O O . THR A 1 72 ? 0.665 7.409 -12.092 1.00 44.69 72 THR A O 1
ATOM 554 N N . VAL A 1 73 ? 0.157 5.304 -11.544 1.00 47.31 73 VAL A N 1
ATOM 555 C CA . VAL A 1 73 ? -0.299 5.674 -10.188 1.00 47.31 73 VAL A CA 1
ATOM 556 C C . VAL A 1 73 ? 0.274 4.803 -9.083 1.00 47.31 73 VAL A C 1
ATOM 558 O O . VAL A 1 73 ? -0.105 3.651 -8.869 1.00 47.31 73 VAL A O 1
ATOM 561 N N . ILE A 1 74 ? 1.081 5.457 -8.249 1.00 49.28 74 ILE A N 1
ATOM 562 C CA . ILE A 1 74 ? 1.554 4.910 -6.983 1.00 49.28 74 ILE A CA 1
ATOM 563 C C . ILE A 1 74 ? 0.392 4.835 -5.999 1.00 49.28 74 ILE A C 1
ATOM 565 O O . ILE A 1 74 ? -0.287 5.825 -5.710 1.00 49.28 74 ILE A O 1
ATOM 569 N N . ARG A 1 75 ? 0.182 3.647 -5.435 1.00 53.69 75 ARG A N 1
ATOM 570 C CA . ARG A 1 75 ? -0.813 3.436 -4.384 1.00 53.69 75 ARG A CA 1
ATOM 571 C C . ARG A 1 75 ? -0.127 3.484 -3.034 1.00 53.69 75 ARG A C 1
ATOM 573 O O . ARG A 1 75 ? 0.850 2.765 -2.831 1.00 53.69 75 ARG A O 1
ATOM 580 N N . PRO A 1 76 ? -0.628 4.292 -2.092 1.00 42.41 76 PRO A N 1
ATOM 581 C CA . PRO A 1 76 ? -0.002 4.354 -0.793 1.00 42.41 76 PRO A CA 1
ATOM 582 C C . PRO A 1 76 ? -0.188 3.019 -0.078 1.00 42.41 76 PRO A C 1
ATOM 584 O O . PRO A 1 76 ? -1.277 2.432 -0.088 1.00 42.41 76 PRO A O 1
ATOM 587 N N . LYS A 1 77 ? 0.886 2.557 0.559 1.00 54.94 77 LYS A N 1
ATOM 588 C CA . LYS A 1 77 ? 0.864 1.331 1.334 1.00 54.94 77 LYS A CA 1
ATOM 589 C C . LYS A 1 77 ? 0.320 1.550 2.732 1.00 54.94 77 LYS A C 1
ATOM 591 O O . LYS A 1 77 ? 0.786 2.420 3.459 1.00 54.94 77 LYS A O 1
ATOM 596 N N . VAL A 1 78 ? -0.609 0.688 3.133 1.00 54.66 78 VAL A N 1
ATOM 597 C CA . VAL A 1 78 ? -0.969 0.521 4.540 1.00 54.66 78 VAL A CA 1
ATOM 598 C C . VAL A 1 78 ? -0.191 -0.667 5.057 1.00 54.66 78 VAL A C 1
ATOM 600 O O . VAL A 1 78 ? -0.282 -1.767 4.516 1.00 54.66 78 VAL A O 1
ATOM 603 N N . GLY A 1 79 ? 0.691 -0.394 6.014 1.00 52.62 79 GLY A N 1
ATOM 604 C CA . GLY A 1 79 ? 1.641 -1.381 6.497 1.00 52.62 79 GLY A CA 1
ATOM 605 C C . GLY A 1 79 ? 0.927 -2.594 7.069 1.00 52.62 79 GLY A C 1
ATOM 606 O O . GLY A 1 79 ? 0.016 -2.445 7.877 1.00 52.62 79 GLY A O 1
ATOM 607 N N . ASP A 1 80 ? 1.384 -3.768 6.664 1.00 62.97 80 ASP A N 1
ATOM 608 C CA . ASP A 1 80 ? 1.341 -4.957 7.504 1.00 62.97 80 ASP A CA 1
ATOM 609 C C . ASP A 1 80 ? 2.703 -5.084 8.209 1.00 62.97 80 ASP A C 1
ATOM 611 O O . ASP A 1 80 ? 3.671 -4.422 7.807 1.00 62.97 80 ASP A O 1
ATOM 615 N N . LYS A 1 81 ? 2.809 -5.911 9.256 1.00 75.50 81 LYS A N 1
ATOM 616 C CA . LYS A 1 81 ? 4.061 -6.055 10.037 1.00 75.50 81 LYS A CA 1
ATOM 617 C C . LYS A 1 81 ? 5.248 -6.384 9.141 1.00 75.50 81 LYS A C 1
ATOM 619 O O . LYS A 1 81 ? 6.299 -5.748 9.224 1.00 75.50 81 LYS A O 1
ATOM 624 N N . LEU A 1 82 ? 5.037 -7.390 8.307 1.00 74.38 82 LEU A N 1
ATOM 625 C CA . LEU A 1 82 ? 5.950 -7.875 7.296 1.00 74.38 82 LEU A CA 1
ATOM 626 C C . LEU A 1 82 ? 5.104 -8.220 6.079 1.00 74.38 82 LEU A C 1
ATOM 628 O O . LEU A 1 82 ? 4.126 -8.954 6.198 1.00 74.38 82 LEU A O 1
ATOM 632 N N . MET A 1 83 ? 5.501 -7.719 4.921 1.00 69.12 83 MET A N 1
ATOM 633 C CA . MET A 1 83 ? 4.913 -8.114 3.654 1.00 69.12 83 MET A CA 1
ATOM 634 C C . MET A 1 83 ? 5.997 -8.719 2.785 1.00 69.12 83 MET A C 1
ATOM 636 O O . MET A 1 83 ? 7.079 -8.148 2.647 1.00 69.12 83 MET A O 1
ATOM 640 N N . VAL A 1 84 ? 5.673 -9.865 2.203 1.00 68.38 84 VAL A N 1
ATOM 641 C CA . VAL A 1 84 ? 6.438 -10.453 1.114 1.00 68.38 84 VAL A CA 1
ATOM 642 C C . VAL A 1 84 ? 5.593 -10.289 -0.131 1.00 68.38 84 VAL A C 1
ATOM 644 O O . VAL A 1 84 ? 4.416 -10.647 -0.145 1.00 68.38 84 VAL A O 1
ATOM 647 N N . SER A 1 85 ? 6.177 -9.710 -1.164 1.00 67.25 85 SER A N 1
ATOM 648 C CA . SER A 1 85 ? 5.520 -9.536 -2.446 1.00 67.25 85 SER A CA 1
ATOM 649 C C . SER A 1 85 ? 6.353 -10.210 -3.511 1.00 67.25 85 SER A C 1
ATOM 651 O O . SER A 1 85 ? 7.563 -10.022 -3.572 1.00 67.25 85 SER A O 1
ATOM 653 N N . TYR A 1 86 ? 5.686 -11.002 -4.335 1.00 68.06 86 TYR A N 1
ATOM 654 C CA . TYR A 1 86 ? 6.268 -11.614 -5.511 1.00 68.06 86 TYR A CA 1
ATOM 655 C C . TYR A 1 86 ? 5.514 -11.069 -6.716 1.00 68.06 86 TYR A C 1
ATOM 657 O O . TYR A 1 86 ? 4.288 -11.183 -6.780 1.00 68.06 86 TYR A O 1
ATOM 665 N N . LEU A 1 87 ? 6.236 -10.427 -7.624 1.00 65.19 87 LEU A N 1
ATOM 666 C CA . LEU A 1 87 ? 5.702 -9.977 -8.899 1.00 65.19 87 LEU A CA 1
ATOM 667 C C . LEU A 1 87 ? 6.444 -10.762 -9.981 1.00 65.19 87 LEU A C 1
ATOM 669 O O . LEU A 1 87 ? 7.613 -10.454 -10.242 1.00 65.19 87 LEU A O 1
ATOM 673 N N . PRO A 1 88 ? 5.807 -11.782 -10.586 1.00 61.03 88 PRO A N 1
ATOM 674 C CA . PRO A 1 88 ? 6.262 -12.246 -11.884 1.00 61.03 88 PRO A CA 1
ATOM 675 C C . PRO A 1 88 ? 6.072 -11.053 -12.819 1.00 61.03 88 PRO A C 1
ATOM 677 O O . PRO A 1 88 ? 4.953 -10.543 -12.950 1.00 61.03 88 PRO A O 1
ATOM 680 N N . LEU A 1 89 ? 7.169 -10.519 -13.355 1.00 55.47 89 LEU A N 1
ATOM 681 C CA . LEU A 1 89 ? 7.056 -9.467 -14.355 1.00 55.47 89 LEU A CA 1
ATOM 682 C C . LEU A 1 89 ? 6.309 -10.083 -15.538 1.00 55.47 89 LEU A C 1
ATOM 684 O O . LEU A 1 89 ? 6.525 -11.245 -15.882 1.00 55.47 89 LEU A O 1
ATOM 688 N N . VAL A 1 90 ? 5.338 -9.348 -16.077 1.00 43.97 90 VAL A N 1
ATOM 689 C CA . VAL A 1 90 ? 4.539 -9.834 -17.202 1.00 43.97 90 VAL A CA 1
ATOM 690 C C . VAL A 1 90 ? 5.519 -10.145 -18.333 1.00 43.97 90 VAL A C 1
ATOM 692 O O . VAL A 1 90 ? 6.250 -9.260 -18.769 1.00 43.97 90 VAL A O 1
ATOM 695 N N . ALA A 1 91 ? 5.545 -11.414 -18.743 1.00 38.72 91 ALA A N 1
ATOM 696 C CA . ALA A 1 91 ? 6.526 -12.033 -19.641 1.00 38.72 91 ALA A CA 1
ATOM 697 C C . ALA A 1 91 ? 6.663 -11.366 -21.025 1.00 38.72 91 ALA A C 1
ATOM 699 O O . ALA A 1 91 ? 7.530 -11.742 -21.809 1.00 38.72 91 ALA A O 1
ATOM 700 N N . ASP A 1 92 ? 5.808 -10.389 -21.322 1.00 39.44 92 ASP A N 1
ATOM 701 C CA . ASP A 1 92 ? 5.697 -9.766 -22.634 1.00 39.44 92 ASP A CA 1
ATOM 702 C C . ASP A 1 92 ? 6.529 -8.477 -22.766 1.00 39.44 92 ASP A C 1
ATOM 704 O O . ASP A 1 92 ? 6.735 -8.031 -23.886 1.00 39.44 92 ASP A O 1
ATOM 708 N N . THR A 1 93 ? 7.031 -7.877 -21.671 1.00 44.72 93 THR A N 1
ATOM 709 C CA . THR A 1 93 ? 7.777 -6.593 -21.740 1.00 44.72 93 THR A CA 1
ATOM 710 C C . THR A 1 93 ? 9.274 -6.710 -21.427 1.00 44.72 93 THR A C 1
ATOM 712 O O . THR A 1 93 ? 10.038 -5.853 -21.845 1.00 44.72 93 THR A O 1
ATOM 715 N N . PHE A 1 94 ? 9.722 -7.749 -20.708 1.00 48.00 94 PHE A N 1
ATOM 716 C CA . PHE A 1 94 ? 11.113 -7.837 -20.211 1.00 48.00 94 PHE A CA 1
ATOM 717 C C . PHE A 1 94 ? 11.785 -9.209 -20.403 1.00 48.00 94 PHE A C 1
ATOM 719 O O . PHE A 1 94 ? 12.867 -9.449 -19.862 1.00 48.00 94 PHE A O 1
ATOM 726 N N . GLY A 1 95 ? 11.155 -10.098 -21.174 1.00 51.69 95 GLY A N 1
ATOM 727 C CA . GLY A 1 95 ? 11.599 -11.475 -21.385 1.00 51.69 95 GLY A CA 1
ATOM 728 C C . GLY A 1 95 ? 10.712 -12.501 -20.678 1.00 51.69 95 GLY A C 1
ATOM 729 O O . GLY A 1 95 ? 9.953 -12.191 -19.758 1.00 51.69 95 GLY A O 1
ATOM 730 N N . LYS A 1 96 ? 10.796 -13.758 -21.130 1.00 57.47 96 LYS A N 1
ATOM 731 C CA . LYS A 1 96 ? 9.924 -14.852 -20.666 1.00 57.47 96 LYS A CA 1
ATOM 732 C C . LYS A 1 96 ? 10.150 -15.253 -19.204 1.00 57.47 96 LYS A C 1
ATOM 734 O O . LYS A 1 96 ? 9.269 -15.892 -18.633 1.00 57.47 96 LYS A O 1
ATOM 739 N N . ASP A 1 97 ? 11.265 -14.833 -18.600 1.00 70.25 97 ASP A N 1
ATOM 740 C CA . ASP A 1 97 ? 11.732 -15.292 -17.290 1.00 70.25 97 ASP A CA 1
ATOM 741 C C . ASP A 1 97 ? 12.159 -14.129 -16.371 1.00 70.25 97 ASP A C 1
ATOM 743 O O . ASP A 1 97 ? 13.265 -14.091 -15.827 1.00 70.25 97 ASP A O 1
ATOM 747 N N . SER A 1 98 ? 11.263 -13.162 -16.166 1.00 69.38 98 SER A N 1
ATOM 748 C CA . SER A 1 98 ? 11.493 -12.030 -15.260 1.00 69.38 98 SER A CA 1
ATOM 749 C C . SER A 1 98 ? 10.704 -12.183 -13.958 1.00 69.38 98 SER A C 1
ATOM 751 O O . SER A 1 98 ? 9.486 -12.390 -13.945 1.00 69.38 98 SER A O 1
ATOM 753 N N . TYR A 1 99 ? 11.379 -12.033 -12.821 1.00 74.75 99 TYR A N 1
ATOM 754 C CA . TYR A 1 99 ? 10.746 -12.134 -11.512 1.00 74.75 99 TYR A CA 1
ATOM 755 C C . TYR A 1 99 ? 11.291 -11.105 -10.530 1.00 74.75 99 TYR A C 1
ATOM 757 O O . TYR A 1 99 ? 12.427 -10.641 -10.608 1.00 74.75 99 TYR A O 1
ATOM 765 N N . SER A 1 100 ? 10.462 -10.737 -9.559 1.00 75.19 100 SER A N 1
ATOM 766 C CA . SER A 1 100 ? 10.881 -9.835 -8.497 1.00 75.19 100 SER A CA 1
ATOM 767 C C . SER A 1 100 ? 10.289 -10.225 -7.153 1.00 75.19 100 SER A C 1
ATOM 769 O O . SER A 1 100 ? 9.146 -10.679 -7.044 1.00 75.19 100 SER A O 1
ATOM 771 N N . ILE A 1 101 ? 11.103 -10.059 -6.117 1.00 78.62 101 ILE A N 1
ATOM 772 C CA . ILE A 1 101 ? 10.749 -10.288 -4.725 1.00 78.62 101 ILE A CA 1
ATOM 773 C C . ILE A 1 101 ? 10.954 -9.000 -3.941 1.00 78.62 101 ILE A C 1
ATOM 775 O O . ILE A 1 101 ? 11.969 -8.322 -4.055 1.00 78.62 101 ILE A O 1
ATOM 779 N N . GLY A 1 102 ? 9.967 -8.660 -3.129 1.00 80.62 102 GLY A N 1
ATOM 780 C CA . GLY A 1 102 ? 9.949 -7.473 -2.299 1.00 80.62 102 GLY A CA 1
ATOM 781 C C . GLY A 1 102 ? 9.665 -7.866 -0.863 1.00 80.62 102 GLY A C 1
ATOM 782 O O . GLY A 1 102 ? 8.756 -8.649 -0.593 1.00 80.62 102 GLY A O 1
ATOM 783 N N . LEU A 1 103 ? 10.434 -7.302 0.053 1.00 82.31 103 LEU A N 1
ATOM 784 C CA . LEU A 1 103 ? 10.230 -7.374 1.488 1.00 82.31 103 LEU A CA 1
ATOM 785 C C . LEU A 1 103 ? 9.935 -5.977 2.003 1.00 82.31 103 LEU A C 1
ATOM 787 O O . LEU A 1 103 ? 10.641 -5.021 1.692 1.00 82.31 103 LEU A O 1
ATOM 791 N N . GLU A 1 104 ? 8.915 -5.860 2.835 1.00 80.50 104 GLU A N 1
ATOM 792 C CA . GLU A 1 104 ? 8.590 -4.596 3.475 1.00 80.50 104 GLU A CA 1
ATOM 793 C C . GLU A 1 104 ? 8.279 -4.803 4.941 1.00 80.50 104 GLU A C 1
ATOM 795 O O . GLU A 1 104 ? 7.494 -5.676 5.310 1.00 80.50 104 GLU A O 1
ATOM 800 N N . LEU A 1 105 ? 8.868 -3.952 5.767 1.00 84.81 105 LEU A N 1
ATOM 801 C CA . LEU A 1 105 ? 8.747 -3.964 7.205 1.00 84.81 105 LEU A CA 1
ATOM 802 C C . LEU A 1 105 ? 8.101 -2.667 7.682 1.00 84.81 105 LEU A C 1
ATOM 804 O O . LEU A 1 105 ? 8.589 -1.569 7.401 1.00 84.81 105 LEU A O 1
ATOM 808 N N . ASN A 1 106 ? 7.044 -2.801 8.478 1.00 86.62 106 ASN A N 1
ATOM 809 C CA . ASN A 1 106 ? 6.489 -1.695 9.238 1.00 86.62 106 ASN A CA 1
ATOM 810 C C . ASN A 1 106 ? 6.990 -1.782 10.693 1.00 86.62 106 ASN A C 1
ATOM 812 O O . ASN A 1 106 ? 6.455 -2.572 11.483 1.00 86.62 106 ASN A O 1
ATOM 816 N N . PRO A 1 107 ? 8.005 -0.990 11.093 1.00 88.31 107 PRO A N 1
ATOM 817 C CA . PRO A 1 107 ? 8.564 -1.079 12.436 1.00 88.31 107 PRO A CA 1
ATOM 818 C C . PRO A 1 107 ? 7.519 -0.773 13.510 1.00 88.31 107 PRO A C 1
ATOM 820 O O . PRO A 1 107 ? 7.528 -1.403 14.563 1.00 88.31 107 PRO A O 1
ATOM 823 N N . GLY A 1 108 ? 6.581 0.145 13.261 1.00 85.06 108 GLY A N 1
ATOM 824 C CA . GLY A 1 108 ? 5.538 0.456 14.236 1.00 85.06 108 GLY A CA 1
ATOM 825 C C . GLY A 1 108 ? 4.661 -0.735 14.567 1.00 85.06 108 GLY A C 1
ATOM 826 O O . GLY A 1 108 ? 4.396 -0.975 15.744 1.00 85.06 108 GLY A O 1
ATOM 827 N N . GLN A 1 109 ? 4.275 -1.522 13.568 1.00 80.19 109 GLN A N 1
ATOM 828 C CA . GLN A 1 109 ? 3.455 -2.704 13.804 1.00 80.19 109 GLN A CA 1
ATOM 829 C C . GLN A 1 109 ? 4.213 -3.846 14.493 1.00 80.19 109 GLN A C 1
ATOM 831 O O . GLN A 1 109 ? 3.589 -4.617 15.221 1.00 80.19 109 GLN A O 1
ATOM 836 N N . LEU A 1 110 ? 5.544 -3.933 14.369 1.00 81.50 110 LEU A N 1
ATOM 837 C CA . LEU A 1 110 ? 6.341 -4.853 15.198 1.00 81.50 110 LEU A CA 1
ATOM 838 C C . LEU A 1 110 ? 6.228 -4.523 16.692 1.00 81.50 110 LEU A C 1
ATOM 840 O O . LEU A 1 110 ? 6.187 -5.422 17.530 1.00 81.50 110 LEU A O 1
ATOM 844 N N . TYR A 1 111 ? 6.158 -3.233 17.026 1.00 81.75 111 TYR A N 1
ATOM 845 C CA . TYR A 1 111 ? 5.998 -2.760 18.402 1.00 81.75 111 TYR A CA 1
ATOM 846 C C . TYR A 1 111 ? 4.540 -2.705 18.869 1.00 81.75 111 TYR A C 1
ATOM 848 O O . TYR A 1 111 ? 4.300 -2.441 20.052 1.00 81.75 111 TYR A O 1
ATOM 856 N N . GLN A 1 112 ? 3.577 -2.934 17.973 1.00 78.38 112 GLN A N 1
ATOM 857 C CA . GLN A 1 112 ? 2.163 -2.924 18.317 1.00 78.38 112 GLN A CA 1
ATOM 858 C C . GLN A 1 112 ? 1.835 -4.186 19.130 1.00 78.38 112 GLN A C 1
ATOM 860 O O . GLN A 1 112 ? 2.014 -5.303 18.628 1.00 78.38 112 GLN A O 1
ATOM 865 N N . PRO A 1 113 ? 1.368 -4.050 20.385 1.00 71.69 113 PRO A N 1
ATOM 866 C CA . PRO A 1 113 ? 0.900 -5.199 21.140 1.00 71.69 113 PRO A CA 1
ATOM 867 C C . PRO A 1 113 ? -0.300 -5.821 20.422 1.00 71.69 113 PRO A C 1
ATOM 869 O O . PRO A 1 113 ? -1.110 -5.125 19.812 1.00 71.69 113 PRO A O 1
ATOM 872 N N . GLN A 1 114 ? -0.399 -7.147 20.489 1.00 69.81 114 GLN A N 1
ATOM 873 C CA . GLN A 1 114 ? -1.462 -7.899 19.815 1.00 69.81 114 GLN A CA 1
ATOM 874 C C . GLN A 1 114 ? -2.851 -7.599 20.396 1.00 69.81 114 GLN A C 1
ATOM 876 O O . GLN A 1 114 ? -3.855 -7.716 19.697 1.00 69.81 114 GLN A O 1
ATOM 881 N N . ILE A 1 115 ? -2.891 -7.213 21.672 1.00 67.12 115 ILE A N 1
ATOM 882 C CA . ILE A 1 115 ? -4.103 -6.893 22.417 1.00 67.12 115 ILE A CA 1
ATOM 883 C C . ILE A 1 115 ? -3.872 -5.559 23.122 1.00 67.12 115 ILE A C 1
ATOM 885 O O . ILE A 1 115 ? -2.828 -5.335 23.749 1.00 67.12 115 ILE A O 1
ATOM 889 N N . PHE A 1 116 ? -4.847 -4.672 22.995 1.00 69.56 116 PHE A N 1
ATOM 890 C CA . PHE A 1 116 ? -4.904 -3.404 23.702 1.00 69.56 116 PHE A CA 1
ATOM 891 C C . PHE A 1 116 ? -6.300 -3.230 24.290 1.00 69.56 116 PHE A C 1
ATOM 893 O O . PHE A 1 116 ? -7.301 -3.565 23.655 1.00 69.56 116 PHE A O 1
ATOM 900 N N . THR A 1 117 ? -6.360 -2.693 25.502 1.00 67.00 117 THR A N 1
ATOM 901 C CA . THR A 1 117 ? -7.629 -2.374 26.162 1.00 67.00 117 THR A CA 1
ATOM 902 C C . THR A 1 117 ? -8.161 -1.027 25.680 1.00 67.00 117 THR A C 1
ATOM 904 O O . THR A 1 117 ? -7.405 -0.149 25.254 1.00 67.00 117 THR A O 1
ATOM 907 N N . ALA A 1 118 ? -9.467 -0.799 25.831 1.00 64.75 118 ALA A N 1
ATOM 908 C CA . ALA A 1 118 ? -10.056 0.521 25.598 1.00 64.75 118 ALA A CA 1
ATOM 909 C C . ALA A 1 118 ? -9.385 1.618 26.454 1.00 64.75 118 ALA A C 1
ATOM 911 O O . ALA A 1 118 ? -9.185 2.736 25.982 1.00 64.75 118 ALA A O 1
ATOM 912 N N . GLY A 1 119 ? -8.985 1.292 27.692 1.00 65.88 119 GLY A N 1
ATOM 913 C CA . GLY A 1 119 ? -8.245 2.190 28.587 1.00 65.88 119 GLY A CA 1
ATOM 914 C C . GLY A 1 119 ? -6.905 2.644 28.010 1.00 65.88 119 GLY A C 1
ATOM 915 O O . GLY A 1 119 ? -6.567 3.826 28.059 1.00 65.88 119 GLY A O 1
ATOM 916 N N . GLU A 1 120 ? -6.160 1.719 27.411 1.00 71.56 120 GLU A N 1
ATOM 917 C CA . GLU A 1 120 ? -4.877 2.018 26.779 1.00 71.56 120 GLU A CA 1
ATOM 918 C C . GLU A 1 120 ? -5.027 2.905 25.543 1.00 71.56 120 GLU A C 1
ATOM 920 O O . GLU A 1 120 ? -4.246 3.842 25.377 1.00 71.56 120 GLU A O 1
ATOM 925 N N . LEU A 1 121 ? -6.055 2.668 24.723 1.00 69.19 121 LEU A N 1
ATOM 926 C CA . LEU A 1 121 ? -6.372 3.511 23.566 1.00 69.19 121 LEU A CA 1
ATOM 927 C C . LEU A 1 121 ? -6.714 4.942 23.982 1.00 69.19 121 LEU A C 1
ATOM 929 O O . LEU A 1 121 ? -6.142 5.899 23.463 1.00 69.19 121 LEU A O 1
ATOM 933 N N . MET A 1 122 ? -7.574 5.096 24.993 1.00 67.56 122 MET A N 1
ATOM 934 C CA . MET A 1 122 ? -7.900 6.411 25.552 1.00 67.56 122 MET A CA 1
ATOM 935 C C . MET A 1 122 ? -6.660 7.105 26.141 1.00 67.56 122 MET A C 1
ATOM 937 O O . MET A 1 122 ? -6.511 8.327 26.040 1.00 67.56 122 MET A O 1
ATOM 941 N N . GLY A 1 123 ? -5.744 6.337 26.737 1.00 71.62 123 GLY A N 1
ATOM 942 C CA . GLY A 1 123 ? -4.471 6.839 27.255 1.00 71.62 123 GLY A CA 1
ATOM 943 C C . GLY A 1 123 ? -3.519 7.341 26.164 1.00 71.62 123 GLY A C 1
ATOM 944 O O . GLY A 1 123 ? -2.776 8.297 26.395 1.00 71.62 123 GLY A O 1
ATOM 945 N N . VAL A 1 124 ? -3.538 6.742 24.969 1.00 74.75 124 VAL A N 1
ATOM 946 C CA . VAL A 1 124 ? -2.736 7.204 23.823 1.00 74.75 124 VAL A CA 1
ATOM 947 C C . VAL A 1 124 ? -3.184 8.598 23.375 1.00 74.75 124 VAL A C 1
ATOM 949 O O . VAL A 1 124 ? -2.321 9.463 23.223 1.00 74.75 124 VAL A O 1
ATOM 952 N N . GLU A 1 125 ? -4.494 8.830 23.261 1.00 71.75 125 GLU A N 1
ATOM 953 C CA . GLU A 1 125 ? -5.088 10.082 22.758 1.00 71.75 125 GLU A CA 1
ATOM 954 C C . GLU A 1 125 ? -5.060 11.247 23.753 1.00 71.75 125 GLU A C 1
ATOM 956 O O . GLU A 1 125 ? -4.756 12.379 23.388 1.00 71.75 125 GLU A O 1
ATOM 961 N N . SER A 1 126 ? -5.407 10.988 25.017 1.00 70.75 126 SER A N 1
ATOM 962 C CA . SER A 1 126 ? -5.693 12.037 26.013 1.00 70.75 126 SER A CA 1
ATOM 963 C C . SER A 1 126 ? -4.475 12.862 26.439 1.00 70.75 126 SER A C 1
ATOM 965 O O . SER A 1 126 ? -4.603 13.756 27.272 1.00 70.75 126 SER A O 1
ATOM 967 N N . GLY A 1 127 ? -3.281 12.539 25.933 1.00 66.06 127 GLY A N 1
ATOM 968 C CA . GLY A 1 127 ? -2.029 13.126 26.406 1.00 66.06 127 GLY A CA 1
ATOM 969 C C . GLY A 1 127 ? -1.750 12.835 27.883 1.00 66.06 127 GLY A C 1
ATOM 970 O O . GLY A 1 127 ? -0.796 13.385 28.426 1.00 66.06 127 GLY A O 1
ATOM 971 N N . TRP A 1 128 ? -2.550 11.967 28.520 1.00 67.88 128 TRP A N 1
ATOM 972 C CA . TRP A 1 128 ? -2.425 11.614 29.928 1.00 67.88 128 TRP A CA 1
ATOM 973 C C . TRP A 1 128 ? -0.995 11.152 30.207 1.00 67.88 128 TRP A C 1
ATOM 975 O O . TRP A 1 128 ? -0.435 10.369 29.437 1.00 67.88 128 TRP A O 1
ATOM 985 N N . ASP A 1 129 ? -0.387 11.699 31.252 1.00 58.81 129 ASP A N 1
ATOM 986 C CA . ASP A 1 129 ? 1.025 11.569 31.620 1.00 58.81 129 ASP A CA 1
ATOM 987 C C . ASP A 1 129 ? 1.279 10.434 32.622 1.00 58.81 129 ASP A C 1
ATOM 989 O O . ASP A 1 129 ? 2.397 9.918 32.687 1.00 58.81 129 ASP A O 1
ATOM 993 N N . GLY A 1 130 ? 0.230 9.939 33.291 1.00 60.44 130 GLY A N 1
ATOM 994 C CA . GLY A 1 130 ? 0.229 8.740 34.147 1.00 60.44 130 GLY A CA 1
ATOM 995 C C . GLY A 1 130 ? 0.506 7.418 33.413 1.00 60.44 130 GLY A C 1
ATOM 996 O O . GLY A 1 130 ? 0.165 6.344 33.902 1.00 60.44 130 GLY A O 1
ATOM 997 N N . THR A 1 131 ? 1.094 7.484 32.217 1.00 62.12 131 THR A N 1
ATOM 998 C CA . THR A 1 131 ? 1.245 6.370 31.284 1.00 62.12 131 THR A CA 1
ATOM 999 C C . THR A 1 131 ? 2.024 5.200 31.865 1.00 62.12 131 THR A C 1
ATOM 1001 O O . THR A 1 131 ? 3.204 5.311 32.204 1.00 62.12 131 THR A O 1
ATOM 1004 N N . THR A 1 132 ? 1.384 4.035 31.861 1.00 81.44 132 THR A N 1
ATOM 1005 C CA . THR A 1 132 ? 2.080 2.753 31.927 1.00 81.44 132 THR A CA 1
ATOM 1006 C C . THR A 1 132 ? 3.068 2.647 30.756 1.00 81.44 132 THR A C 1
ATOM 1008 O O . THR A 1 132 ? 2.866 3.243 29.692 1.00 81.44 132 THR A O 1
ATOM 1011 N N . GLU A 1 133 ? 4.134 1.857 30.904 1.00 84.69 133 GLU A N 1
ATOM 1012 C CA . GLU A 1 133 ? 5.075 1.591 29.800 1.00 84.69 133 GLU A CA 1
ATOM 1013 C C . GLU A 1 133 ? 4.369 1.049 28.540 1.00 84.69 133 GLU A C 1
ATOM 1015 O O . GLU A 1 133 ? 4.813 1.306 27.418 1.00 84.69 133 GLU A O 1
ATOM 1020 N N . ARG A 1 134 ? 3.210 0.387 28.697 1.00 82.06 134 ARG A N 1
ATOM 1021 C CA . ARG A 1 134 ? 2.357 -0.036 27.574 1.00 82.06 134 ARG A CA 1
ATOM 1022 C C . ARG A 1 134 ? 1.843 1.153 26.755 1.00 82.06 134 ARG A C 1
ATOM 1024 O O . ARG A 1 134 ? 2.001 1.135 25.537 1.00 82.06 134 ARG A O 1
ATOM 1031 N N . ILE A 1 135 ? 1.323 2.215 27.377 1.00 81.81 135 ILE A N 1
ATOM 1032 C CA . ILE A 1 135 ? 0.832 3.404 26.647 1.00 81.81 135 ILE A CA 1
ATOM 1033 C C . ILE A 1 135 ? 1.981 4.120 25.922 1.00 81.81 135 ILE A C 1
ATOM 1035 O O . ILE A 1 135 ? 1.829 4.537 24.772 1.00 81.81 135 ILE A O 1
ATOM 1039 N N . LYS A 1 136 ? 3.168 4.211 26.539 1.00 85.56 136 LYS A N 1
ATOM 1040 C CA . LYS A 1 136 ? 4.357 4.768 25.867 1.00 85.56 136 LYS A CA 1
ATOM 1041 C C . LYS A 1 136 ? 4.753 3.940 24.643 1.00 85.56 136 LYS A C 1
ATOM 1043 O O . LYS A 1 136 ? 5.063 4.509 23.594 1.00 85.56 136 LYS A O 1
ATOM 1048 N N . ARG A 1 137 ? 4.717 2.607 24.753 1.00 85.00 137 ARG A N 1
ATOM 1049 C CA . ARG A 1 137 ? 4.980 1.689 23.634 1.00 85.00 137 ARG A CA 1
ATOM 1050 C C . ARG A 1 137 ? 3.950 1.851 22.518 1.00 85.00 137 ARG A C 1
ATOM 1052 O O . ARG A 1 137 ? 4.350 1.924 21.361 1.00 85.00 137 ARG A O 1
ATOM 1059 N N . LEU A 1 138 ? 2.667 1.975 22.856 1.00 83.00 138 LEU A N 1
ATOM 1060 C CA . LEU A 1 138 ? 1.586 2.224 21.898 1.00 83.00 138 LEU A CA 1
ATOM 1061 C C . LEU A 1 138 ? 1.786 3.553 21.154 1.00 83.00 138 LEU A C 1
ATOM 1063 O O . LEU A 1 138 ? 1.747 3.567 19.929 1.00 83.00 138 LEU A O 1
ATOM 1067 N N . ARG A 1 139 ? 2.118 4.649 21.854 1.00 85.25 139 ARG A N 1
ATOM 1068 C CA . ARG A 1 139 ? 2.442 5.941 21.212 1.00 85.25 139 ARG A CA 1
ATOM 1069 C C . ARG A 1 139 ? 3.627 5.829 20.251 1.00 85.25 139 ARG A C 1
ATOM 1071 O O . ARG A 1 139 ? 3.562 6.331 19.132 1.00 85.25 139 ARG A O 1
ATOM 1078 N N . ARG A 1 140 ? 4.702 5.142 20.657 1.00 88.75 140 ARG A N 1
ATOM 1079 C CA . ARG A 1 140 ? 5.857 4.886 19.776 1.00 88.75 140 ARG A CA 1
ATOM 1080 C C . ARG A 1 140 ? 5.467 4.039 18.571 1.00 88.75 140 ARG A C 1
ATOM 1082 O O . ARG A 1 140 ? 5.876 4.363 17.464 1.00 88.75 140 ARG A O 1
ATOM 1089 N N . SER A 1 141 ? 4.672 2.992 18.779 1.00 86.75 141 SER A N 1
ATOM 1090 C CA . SER A 1 141 ? 4.152 2.137 17.714 1.00 86.75 141 SER A CA 1
ATOM 1091 C C . SER A 1 141 ? 3.310 2.940 16.719 1.00 86.75 141 SER A C 1
ATOM 1093 O O . SER A 1 141 ? 3.568 2.835 15.524 1.00 86.75 141 SER A O 1
ATOM 1095 N N . LYS A 1 142 ? 2.417 3.828 17.184 1.00 84.56 142 LYS A N 1
ATOM 1096 C CA . LYS A 1 142 ? 1.662 4.757 16.327 1.00 84.56 142 LYS A CA 1
ATOM 1097 C C . LYS A 1 142 ? 2.599 5.610 15.471 1.00 84.56 142 LYS A C 1
ATOM 1099 O O . LYS A 1 142 ? 2.473 5.611 14.249 1.00 84.56 142 LYS A O 1
ATOM 1104 N N . THR A 1 143 ? 3.578 6.281 16.078 1.00 88.00 143 THR A N 1
ATOM 1105 C CA . THR A 1 143 ? 4.533 7.126 15.338 1.00 88.00 143 THR A CA 1
ATOM 1106 C C . THR A 1 143 ? 5.355 6.321 14.332 1.00 88.00 143 THR A C 1
ATOM 1108 O O . THR A 1 143 ? 5.472 6.719 13.176 1.00 88.00 143 THR A O 1
ATOM 1111 N N . LEU A 1 144 ? 5.896 5.174 14.749 1.00 89.94 144 LEU A N 1
ATOM 1112 C CA . LEU A 1 144 ? 6.713 4.308 13.900 1.00 89.94 144 LEU A CA 1
ATOM 1113 C C . LEU A 1 144 ? 5.894 3.614 12.807 1.00 89.94 144 LEU A C 1
ATOM 1115 O O . LEU A 1 144 ? 6.462 3.227 11.792 1.00 89.94 144 LEU A O 1
ATOM 1119 N N . SER A 1 145 ? 4.575 3.472 12.981 1.00 84.88 145 SER A N 1
ATOM 1120 C CA . SER A 1 145 ? 3.715 2.783 12.008 1.00 84.88 145 SER A CA 1
ATOM 1121 C C . SER A 1 145 ? 3.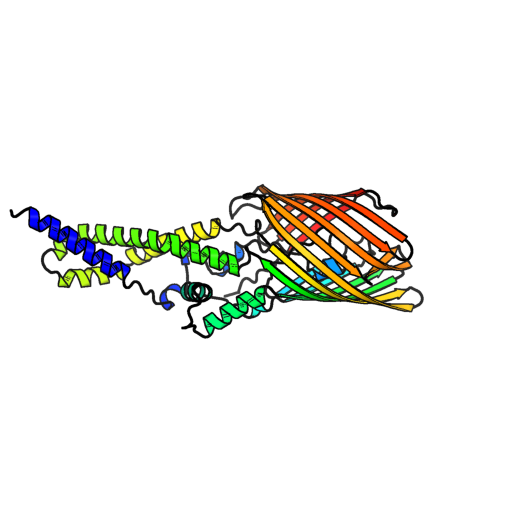530 3.555 10.711 1.00 84.88 145 SER A C 1
ATOM 1123 O O . SER A 1 145 ? 3.094 2.997 9.708 1.00 84.88 145 SER A O 1
ATOM 1125 N N . ARG A 1 146 ? 3.906 4.833 10.737 1.00 87.75 146 ARG A N 1
ATOM 1126 C CA . ARG A 1 146 ? 3.940 5.709 9.574 1.00 87.75 146 ARG A CA 1
ATOM 1127 C C . ARG A 1 146 ? 5.151 5.437 8.694 1.00 87.75 146 ARG A C 1
ATOM 1129 O O . ARG A 1 146 ? 5.144 5.851 7.547 1.00 87.75 146 ARG A O 1
ATOM 1136 N N . PHE A 1 147 ? 6.179 4.767 9.206 1.00 89.56 147 PHE A N 1
ATOM 1137 C CA . PHE A 1 147 ? 7.368 4.446 8.430 1.00 89.56 147 PHE A CA 1
ATOM 1138 C C . PHE A 1 147 ? 7.251 3.055 7.815 1.00 89.56 147 PHE A C 1
ATOM 1140 O O . PHE A 1 147 ? 6.725 2.128 8.433 1.00 89.56 147 PHE A O 1
ATOM 1147 N N . LEU A 1 148 ? 7.775 2.913 6.605 1.00 86.44 148 LEU A N 1
ATOM 1148 C CA . LEU A 1 148 ? 7.931 1.639 5.919 1.00 86.44 148 LEU A CA 1
ATOM 1149 C C . LEU A 1 148 ? 9.369 1.526 5.450 1.00 86.44 148 LEU A C 1
ATOM 1151 O O . LEU A 1 148 ? 9.898 2.445 4.828 1.00 86.44 148 LEU A O 1
ATOM 1155 N N . ILE A 1 149 ? 9.984 0.396 5.763 1.00 88.94 149 ILE A N 1
ATOM 1156 C CA . ILE A 1 149 ? 11.307 0.031 5.280 1.00 88.94 149 ILE A CA 1
ATOM 1157 C C . ILE A 1 149 ? 11.099 -1.056 4.239 1.00 88.94 149 ILE A C 1
ATOM 1159 O O . ILE A 1 149 ? 10.426 -2.044 4.516 1.00 88.94 149 ILE A O 1
ATOM 1163 N N . SER A 1 150 ? 11.661 -0.874 3.057 1.00 87.62 150 SER A N 1
ATOM 1164 C CA . SER A 1 150 ? 11.488 -1.781 1.928 1.00 87.62 150 SER A CA 1
ATOM 1165 C C . SER A 1 150 ? 12.842 -2.228 1.403 1.00 87.62 150 SER A C 1
ATOM 1167 O O . SER A 1 150 ? 13.794 -1.452 1.368 1.00 87.62 150 SER A O 1
ATOM 1169 N N . ALA A 1 151 ? 12.919 -3.486 1.004 1.00 88.62 151 ALA A N 1
ATOM 1170 C CA . ALA A 1 151 ? 14.007 -4.041 0.224 1.00 88.62 151 ALA A CA 1
ATOM 1171 C C . ALA A 1 151 ? 13.391 -4.861 -0.903 1.00 88.62 151 ALA A C 1
ATOM 1173 O O . ALA A 1 151 ? 12.331 -5.462 -0.728 1.00 88.62 151 ALA A O 1
ATOM 1174 N N . ALA A 1 152 ? 14.015 -4.878 -2.066 1.00 85.50 152 ALA A N 1
ATOM 1175 C CA . ALA A 1 152 ? 13.515 -5.661 -3.176 1.00 85.50 152 ALA A CA 1
ATOM 1176 C C . ALA A 1 152 ? 14.664 -6.072 -4.075 1.00 85.50 152 ALA A C 1
ATOM 1178 O O . ALA A 1 152 ? 15.667 -5.371 -4.182 1.00 85.50 152 ALA A O 1
ATOM 1179 N N . ALA A 1 153 ? 14.494 -7.225 -4.696 1.00 85.88 153 ALA A N 1
ATOM 1180 C CA . ALA A 1 153 ? 15.375 -7.733 -5.716 1.00 85.88 153 ALA A CA 1
ATOM 1181 C C . ALA A 1 153 ? 14.538 -8.086 -6.941 1.00 85.88 153 ALA A C 1
ATOM 1183 O O . ALA A 1 153 ? 13.410 -8.572 -6.814 1.00 85.88 153 ALA A O 1
ATOM 1184 N N . SER A 1 154 ? 15.084 -7.847 -8.121 1.00 82.81 154 SER A N 1
ATOM 1185 C CA . SER A 1 154 ? 14.505 -8.337 -9.364 1.00 82.81 154 SER A CA 1
ATOM 1186 C C . SER A 1 154 ? 15.596 -8.926 -10.227 1.00 82.81 154 SER A C 1
ATOM 1188 O O . SER A 1 154 ? 16.673 -8.337 -10.322 1.00 82.81 154 SER A O 1
ATOM 1190 N N . GLU A 1 155 ? 15.272 -10.017 -10.893 1.00 84.06 155 GLU A N 1
ATOM 1191 C CA . GLU A 1 155 ? 16.097 -10.608 -11.930 1.00 84.06 155 GLU A CA 1
ATOM 1192 C C . GLU A 1 155 ? 15.263 -10.689 -13.209 1.00 84.06 155 GLU A C 1
ATOM 1194 O O . GLU A 1 155 ? 14.092 -11.080 -13.184 1.00 84.06 155 GLU A O 1
ATOM 1199 N N . SER A 1 156 ? 15.862 -10.260 -14.312 1.00 78.38 156 SER A N 1
ATOM 1200 C CA . SER A 1 156 ? 15.334 -10.435 -15.657 1.00 78.38 156 SER A CA 1
ATOM 1201 C C . SER A 1 156 ? 16.297 -11.324 -16.415 1.00 78.38 156 SER A C 1
ATOM 1203 O O . SER A 1 156 ? 17.472 -10.977 -16.530 1.00 78.38 156 SER A O 1
ATOM 1205 N N . LEU A 1 157 ? 15.804 -12.454 -16.910 1.00 74.12 157 LEU A N 1
ATOM 1206 C CA . LEU A 1 157 ? 16.543 -13.328 -17.807 1.00 74.12 157 LEU A CA 1
ATOM 1207 C C . LEU A 1 157 ? 15.935 -13.173 -19.202 1.00 74.12 157 LEU A C 1
ATOM 1209 O O . LEU A 1 157 ? 14.856 -13.698 -19.482 1.00 74.12 157 LEU A O 1
ATOM 1213 N N . ALA A 1 158 ? 16.610 -12.409 -20.055 1.00 73.50 158 ALA A N 1
ATOM 1214 C CA . ALA A 1 158 ? 16.398 -12.451 -21.495 1.00 73.50 158 ALA A CA 1
ATOM 1215 C C . ALA A 1 158 ? 17.446 -13.379 -22.129 1.00 73.50 158 ALA A C 1
ATOM 1217 O O . ALA A 1 158 ? 18.481 -13.661 -21.522 1.00 73.50 158 ALA A O 1
ATOM 1218 N N . ASP A 1 159 ? 17.195 -13.844 -23.357 1.00 71.12 159 ASP A N 1
ATOM 1219 C CA . ASP A 1 159 ? 18.085 -14.775 -24.080 1.00 71.12 159 ASP A CA 1
ATOM 1220 C C . ASP A 1 159 ? 19.512 -14.215 -24.283 1.00 71.12 159 ASP A C 1
ATOM 1222 O O . ASP A 1 159 ? 20.453 -14.956 -24.566 1.00 71.12 159 ASP A O 1
ATOM 1226 N N . THR A 1 160 ? 19.674 -12.904 -24.128 1.00 76.12 160 THR A N 1
ATOM 1227 C CA . THR A 1 160 ? 20.860 -12.117 -24.486 1.00 76.12 160 THR A CA 1
ATOM 1228 C C . THR A 1 160 ? 21.366 -11.212 -23.367 1.00 76.12 160 THR A C 1
ATOM 1230 O O . THR A 1 160 ? 22.543 -10.863 -23.370 1.00 76.12 160 THR A O 1
ATOM 1233 N N . ILE A 1 161 ? 20.509 -10.823 -22.418 1.00 79.88 161 ILE A N 1
ATOM 1234 C CA . ILE A 1 161 ? 20.859 -9.962 -21.287 1.00 79.88 161 ILE A CA 1
ATOM 1235 C C . ILE A 1 161 ? 20.253 -10.529 -20.013 1.00 79.88 161 ILE A C 1
ATOM 1237 O O . ILE A 1 161 ? 19.048 -10.766 -19.920 1.00 79.88 161 ILE A O 1
ATOM 1241 N N . SER A 1 162 ? 21.089 -10.650 -18.987 1.00 85.00 162 SER A N 1
ATOM 1242 C CA . SER A 1 162 ? 20.618 -10.784 -17.611 1.00 85.00 162 SER A CA 1
ATOM 1243 C C . SER A 1 162 ? 20.683 -9.430 -16.910 1.00 85.00 162 SER A C 1
ATOM 1245 O O . SER A 1 162 ? 21.698 -8.739 -16.977 1.00 85.00 162 SER A O 1
ATOM 1247 N N . LEU A 1 163 ? 19.602 -9.039 -16.236 1.00 84.75 163 LEU A N 1
ATOM 1248 C CA . LEU A 1 163 ? 19.546 -7.813 -15.443 1.00 84.75 163 LEU A CA 1
ATOM 1249 C C . LEU A 1 163 ? 19.189 -8.154 -14.002 1.00 84.75 163 LEU A C 1
ATOM 1251 O O . LEU A 1 163 ? 18.070 -8.569 -13.704 1.00 84.75 163 LEU A O 1
ATOM 1255 N N . ASN A 1 164 ? 20.134 -7.918 -13.100 1.00 88.19 164 ASN A N 1
ATOM 1256 C CA . ASN A 1 164 ? 19.965 -8.100 -11.667 1.00 88.19 164 ASN A CA 1
ATOM 1257 C C . ASN A 1 164 ? 19.876 -6.746 -10.980 1.00 88.19 164 ASN A C 1
ATOM 1259 O O . ASN A 1 164 ? 20.743 -5.898 -11.164 1.00 88.19 164 ASN A O 1
ATOM 1263 N N . ARG A 1 165 ? 18.852 -6.536 -10.154 1.00 86.38 165 ARG A N 1
ATOM 1264 C CA . ARG A 1 165 ? 18.673 -5.290 -9.398 1.00 86.38 165 ARG A CA 1
ATOM 1265 C C . ARG A 1 165 ? 18.390 -5.584 -7.944 1.00 86.38 165 ARG A C 1
ATOM 1267 O O . ARG A 1 165 ? 17.635 -6.500 -7.622 1.00 86.38 165 ARG A O 1
ATOM 1274 N N . PHE A 1 166 ? 18.954 -4.759 -7.076 1.00 90.38 166 PHE A N 1
ATOM 1275 C CA . PHE A 1 166 ? 18.651 -4.743 -5.657 1.00 90.38 166 PHE A CA 1
ATOM 1276 C C . PHE A 1 166 ? 18.412 -3.311 -5.197 1.00 90.38 166 PHE A C 1
ATOM 1278 O O . PHE A 1 166 ? 19.222 -2.424 -5.458 1.00 90.38 166 PHE A O 1
ATOM 1285 N N . GLY A 1 167 ? 17.315 -3.093 -4.482 1.00 89.38 167 GLY A N 1
ATOM 1286 C CA . GLY A 1 167 ? 16.925 -1.789 -3.975 1.00 89.38 167 GLY A CA 1
ATOM 1287 C C . GLY A 1 167 ? 16.631 -1.794 -2.484 1.00 89.38 167 GLY A C 1
ATOM 1288 O O . GLY A 1 167 ? 16.253 -2.811 -1.896 1.00 89.38 167 GLY A O 1
ATOM 1289 N N . PHE A 1 168 ? 16.748 -0.612 -1.891 1.00 92.31 168 PHE A N 1
ATOM 1290 C CA . PHE A 1 168 ? 16.292 -0.316 -0.543 1.00 92.31 168 PHE A CA 1
ATOM 1291 C C . PHE A 1 168 ? 15.547 1.015 -0.530 1.00 92.31 168 PHE A C 1
ATOM 1293 O O . PHE A 1 168 ? 16.039 2.015 -1.050 1.00 92.31 168 PHE A O 1
ATOM 1300 N N . GLY A 1 169 ? 14.384 1.043 0.113 1.00 89.81 169 GLY A N 1
ATOM 1301 C CA . GLY A 1 169 ? 13.545 2.230 0.196 1.00 89.81 169 GLY A CA 1
ATOM 1302 C C . GLY A 1 169 ? 13.039 2.517 1.600 1.00 89.81 169 GLY A C 1
ATOM 1303 O O . GLY A 1 169 ? 12.795 1.610 2.400 1.00 89.81 169 GLY A O 1
ATOM 1304 N N . LEU A 1 170 ? 12.827 3.800 1.872 1.00 90.44 170 LEU A N 1
ATOM 1305 C CA . LEU A 1 170 ? 12.181 4.311 3.070 1.00 90.44 170 LEU A CA 1
ATOM 1306 C C . LEU A 1 170 ? 10.972 5.147 2.660 1.00 90.44 170 LEU A C 1
ATOM 1308 O O . LEU A 1 170 ? 11.087 6.070 1.855 1.00 90.44 170 LEU A O 1
ATOM 1312 N N . ALA A 1 171 ? 9.827 4.869 3.269 1.00 88.06 171 ALA A N 1
ATOM 1313 C CA . ALA A 1 171 ? 8.617 5.649 3.067 1.00 88.06 171 ALA A CA 1
ATOM 1314 C C . ALA A 1 171 ? 8.057 6.159 4.390 1.00 88.06 171 ALA A C 1
ATOM 1316 O O . ALA A 1 171 ? 8.181 5.513 5.432 1.00 88.06 171 ALA A O 1
ATOM 1317 N N . TYR A 1 172 ? 7.386 7.300 4.320 1.00 89.50 172 TYR A N 1
ATOM 1318 C CA . TYR A 1 172 ? 6.562 7.861 5.372 1.00 89.50 172 TYR A CA 1
ATOM 1319 C C . TYR A 1 172 ? 5.133 8.041 4.858 1.00 89.50 172 TYR A C 1
ATOM 1321 O O . TYR A 1 172 ? 4.906 8.682 3.835 1.00 89.50 172 TYR A O 1
ATOM 1329 N N . THR A 1 173 ? 4.163 7.489 5.580 1.00 85.25 173 THR A N 1
ATOM 1330 C CA . THR A 1 173 ? 2.747 7.502 5.221 1.00 85.25 173 THR A CA 1
ATOM 1331 C C . THR A 1 173 ? 1.898 7.984 6.394 1.00 85.25 173 THR A C 1
ATOM 1333 O O . THR A 1 173 ? 1.919 7.423 7.489 1.00 85.25 173 THR A O 1
ATOM 1336 N N . LEU A 1 174 ? 1.117 9.031 6.150 1.00 85.25 174 LEU A N 1
ATOM 1337 C CA . LEU A 1 174 ? 0.020 9.490 6.989 1.00 85.25 174 LEU A CA 1
ATOM 1338 C C . LEU A 1 174 ? -1.285 8.949 6.422 1.00 85.25 174 LEU A C 1
ATOM 1340 O O . LEU A 1 174 ? -1.757 9.426 5.395 1.00 85.25 174 LEU A O 1
ATOM 1344 N N . ASP A 1 175 ? -1.881 7.983 7.107 1.00 80.38 175 ASP A N 1
ATOM 1345 C CA . ASP A 1 175 ? -3.129 7.362 6.683 1.00 80.38 175 ASP A CA 1
ATOM 1346 C C . ASP A 1 175 ? -4.208 7.498 7.763 1.00 80.38 175 ASP A C 1
ATOM 1348 O O . ASP A 1 175 ? -4.142 6.849 8.809 1.00 80.38 175 ASP A O 1
ATOM 1352 N N . THR A 1 176 ? -5.218 8.323 7.464 1.00 75.44 176 THR A N 1
ATOM 1353 C CA . THR A 1 176 ? -6.400 8.553 8.321 1.00 75.44 176 THR A CA 1
ATOM 1354 C C . THR A 1 176 ? -7.296 7.324 8.469 1.00 75.44 176 THR A C 1
ATOM 1356 O O . THR A 1 176 ? -8.135 7.295 9.354 1.00 75.44 176 THR A O 1
ATOM 1359 N N . GLY A 1 177 ? -7.137 6.316 7.609 1.00 65.06 177 GLY A N 1
ATOM 1360 C CA . GLY A 1 177 ? -7.804 5.019 7.705 1.00 65.06 177 GLY A CA 1
ATOM 1361 C C . GLY A 1 177 ? -6.855 3.890 8.104 1.00 65.06 177 GLY A C 1
ATOM 1362 O O . GLY A 1 177 ? -7.174 2.726 7.868 1.00 65.06 177 GLY A O 1
ATOM 1363 N N . SER A 1 178 ? -5.683 4.202 8.668 1.00 67.75 178 SER A N 1
ATOM 1364 C CA . SER A 1 178 ? -4.782 3.171 9.191 1.00 67.75 178 SER A CA 1
ATOM 1365 C C . SER A 1 178 ? -5.431 2.442 10.365 1.00 67.75 178 SER A C 1
ATOM 1367 O O . SER A 1 178 ? -6.326 2.983 11.015 1.00 67.75 178 SER A O 1
ATOM 1369 N N . ASN A 1 179 ? -4.944 1.244 10.704 1.00 65.25 179 ASN A N 1
ATOM 1370 C CA . ASN A 1 179 ? -5.407 0.523 11.896 1.00 65.25 179 ASN A CA 1
ATOM 1371 C C . ASN A 1 179 ? -5.363 1.410 13.149 1.00 65.25 179 ASN A C 1
ATOM 1373 O O . ASN A 1 179 ? -6.251 1.324 13.987 1.00 65.25 179 ASN A O 1
ATOM 1377 N N . TRP A 1 180 ? -4.364 2.290 13.265 1.00 68.44 180 TRP A N 1
ATOM 1378 C CA . TRP A 1 180 ? -4.236 3.220 14.384 1.00 68.44 180 TRP A CA 1
ATOM 1379 C C . TRP A 1 180 ? -5.306 4.305 14.394 1.00 68.44 180 TRP A C 1
ATOM 1381 O O . TRP A 1 180 ? -6.017 4.428 15.385 1.00 68.44 180 TRP A O 1
ATOM 1391 N N . GLU A 1 181 ? -5.440 5.059 13.305 1.00 70.06 181 GLU A N 1
ATOM 1392 C CA . GLU A 1 181 ? -6.424 6.149 13.220 1.00 70.06 181 GLU A CA 1
ATOM 1393 C C . GLU A 1 181 ? -7.859 5.593 13.263 1.00 70.06 181 GLU A C 1
ATOM 1395 O O . GLU A 1 181 ? -8.717 6.132 13.950 1.00 70.06 181 GLU A O 1
ATOM 1400 N N . THR A 1 182 ? -8.098 4.429 12.655 1.00 66.06 182 THR A N 1
ATOM 1401 C CA . THR A 1 182 ? -9.374 3.708 12.762 1.00 66.06 182 THR A CA 1
ATOM 1402 C C . THR A 1 182 ? -9.664 3.274 14.193 1.00 66.06 182 THR A C 1
ATOM 1404 O O . THR A 1 182 ? -10.801 3.350 14.648 1.00 66.06 182 THR A O 1
ATOM 1407 N N . THR A 1 183 ? -8.647 2.826 14.931 1.00 66.94 183 THR A N 1
ATOM 1408 C CA . THR A 1 183 ? -8.814 2.463 16.341 1.00 66.94 183 THR A CA 1
ATOM 1409 C C . THR A 1 183 ? -9.142 3.691 17.200 1.00 66.94 183 THR A C 1
ATOM 1411 O O . THR A 1 183 ? -9.914 3.572 18.150 1.00 66.94 183 THR A O 1
ATOM 1414 N N . GLU A 1 184 ? -8.624 4.871 16.852 1.00 68.00 184 GLU A N 1
ATOM 1415 C CA . GLU A 1 184 ? -8.968 6.149 17.497 1.00 68.00 184 GLU A CA 1
ATOM 1416 C C . GLU A 1 184 ? -10.390 6.605 17.152 1.00 68.00 184 GLU A C 1
ATOM 1418 O O . GLU A 1 184 ? -11.180 6.914 18.047 1.00 68.00 184 GLU A O 1
ATOM 1423 N N . GLU A 1 185 ? -10.776 6.561 15.872 1.00 68.94 185 GLU A N 1
ATOM 1424 C CA . GLU A 1 185 ? -12.153 6.829 15.437 1.00 68.94 185 GLU A CA 1
ATOM 1425 C C . GLU A 1 185 ? -13.141 5.873 16.126 1.00 68.94 185 GLU A C 1
ATOM 1427 O O . GLU A 1 185 ? -14.188 6.288 16.631 1.00 68.94 185 GLU A O 1
ATOM 1432 N N . TYR A 1 186 ? -12.778 4.594 16.221 1.00 66.44 186 TYR A N 1
ATOM 1433 C CA . TYR A 1 186 ? -13.550 3.568 16.907 1.00 66.44 186 TYR A CA 1
ATOM 1434 C C . TYR A 1 186 ? -13.635 3.820 18.420 1.00 66.44 186 TYR A C 1
ATOM 1436 O O . TYR A 1 186 ? -14.728 3.781 18.988 1.00 66.44 186 TYR A O 1
ATOM 1444 N N . GLY A 1 187 ? -12.517 4.136 19.079 1.00 66.50 187 GLY A N 1
ATOM 1445 C CA . GLY A 1 187 ? -12.474 4.473 20.503 1.00 66.50 187 GLY A CA 1
ATOM 1446 C C . GLY A 1 187 ? -13.280 5.731 20.832 1.00 66.50 187 GLY A C 1
ATOM 1447 O O . GLY A 1 187 ? -14.003 5.766 21.831 1.00 66.50 187 GLY A O 1
ATOM 1448 N N . SER A 1 188 ? -13.224 6.738 19.962 1.00 71.00 188 SER A N 1
ATOM 1449 C CA . SER A 1 188 ? -14.040 7.951 20.040 1.00 71.00 188 SER A CA 1
ATOM 1450 C C . SER A 1 188 ? -15.528 7.639 19.860 1.00 71.00 188 SER A C 1
ATOM 1452 O O . SER A 1 188 ? -16.346 8.079 20.670 1.00 71.00 188 SER A O 1
ATOM 1454 N N . CYS A 1 189 ? -15.882 6.797 18.883 1.00 71.38 189 CYS A N 1
ATOM 1455 C CA . CYS A 1 189 ? -17.255 6.342 18.659 1.00 71.38 189 CYS A CA 1
ATOM 1456 C C . CYS A 1 189 ? -17.813 5.561 19.860 1.00 71.38 189 CYS A C 1
ATOM 1458 O O . CYS A 1 189 ? -18.943 5.817 20.284 1.00 71.38 189 CYS A O 1
ATOM 1460 N N . ILE A 1 190 ? -17.024 4.665 20.467 1.00 66.00 190 ILE A N 1
ATOM 1461 C CA . ILE A 1 190 ? -17.406 3.983 21.714 1.00 66.00 190 ILE A CA 1
ATOM 1462 C C . ILE A 1 190 ? -17.570 4.988 22.850 1.00 66.00 190 ILE A C 1
ATOM 1464 O O . ILE A 1 190 ? -18.501 4.864 23.638 1.00 66.00 190 ILE A O 1
ATOM 1468 N N . ARG A 1 191 ? -16.695 5.985 22.977 1.00 68.44 191 ARG A N 1
ATOM 1469 C CA . ARG A 1 191 ? -16.800 6.962 24.069 1.00 68.44 191 ARG A CA 1
ATOM 1470 C C . ARG A 1 191 ? -18.075 7.789 23.955 1.00 68.44 191 ARG A C 1
ATOM 1472 O O . ARG A 1 191 ? -18.769 7.978 24.949 1.00 68.44 191 ARG A O 1
ATOM 1479 N N . GLU A 1 192 ? -18.391 8.237 22.745 1.00 76.31 192 GLU A N 1
ATOM 1480 C CA . GLU A 1 192 ? -19.568 9.054 22.468 1.00 76.31 192 GLU A CA 1
ATOM 1481 C C . 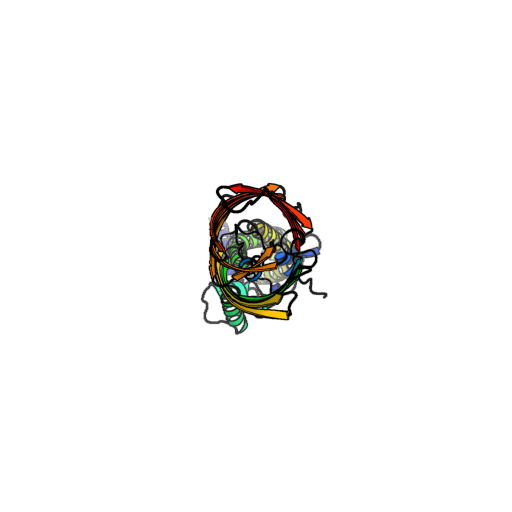GLU A 1 192 ? -20.867 8.245 22.593 1.00 76.31 192 GLU A C 1
ATOM 1483 O O . GLU A 1 192 ? -21.791 8.662 23.291 1.00 76.31 192 GLU A O 1
ATOM 1488 N N . LYS A 1 193 ? -20.938 7.065 21.961 1.00 71.94 193 LYS A N 1
ATOM 1489 C CA . LYS A 1 193 ? -22.161 6.246 21.920 1.00 71.94 193 LYS A CA 1
ATOM 1490 C C . LYS A 1 193 ? -22.272 5.274 23.089 1.00 71.94 193 LYS A C 1
ATOM 1492 O O . LYS A 1 193 ? -23.332 5.155 23.690 1.00 71.94 193 LYS A O 1
ATOM 1497 N N . GLY A 1 194 ? -21.174 4.620 23.452 1.00 65.50 194 GLY A N 1
ATOM 1498 C CA . GLY A 1 194 ? -21.083 3.649 24.547 1.00 65.50 194 GLY A CA 1
ATOM 1499 C C . GLY A 1 194 ? -21.453 4.236 25.899 1.00 65.50 194 GLY A C 1
ATOM 1500 O O . GLY A 1 194 ? -22.316 3.686 26.574 1.00 65.50 194 GLY A O 1
ATOM 1501 N N . ALA A 1 195 ? -20.880 5.378 26.286 1.00 62.28 195 ALA A N 1
ATOM 1502 C CA . ALA A 1 195 ? -21.197 5.986 27.582 1.00 62.28 195 ALA A CA 1
ATOM 1503 C C . ALA A 1 195 ? -22.683 6.378 27.696 1.00 62.28 195 ALA A C 1
ATOM 1505 O O . ALA A 1 195 ? -23.305 6.205 28.748 1.00 62.28 195 ALA A O 1
ATOM 1506 N N . LEU A 1 196 ? -23.266 6.871 26.601 1.00 65.38 196 LEU A N 1
ATOM 1507 C CA . LEU A 1 196 ? -24.660 7.305 26.542 1.00 65.38 196 LEU A CA 1
ATOM 1508 C C . LEU A 1 196 ? -25.643 6.129 26.501 1.00 65.38 196 LEU A C 1
ATOM 1510 O O . LEU A 1 196 ? -26.602 6.114 27.275 1.00 65.38 196 LEU A O 1
ATOM 1514 N N . ASP A 1 197 ? -25.415 5.146 25.635 1.00 66.06 197 ASP A N 1
ATOM 1515 C CA . ASP A 1 197 ? -26.365 4.055 25.403 1.00 66.06 197 ASP A CA 1
ATOM 1516 C C . ASP A 1 197 ? -26.253 2.954 26.461 1.00 66.06 197 ASP A C 1
ATOM 1518 O O . ASP A 1 197 ? -27.280 2.535 27.002 1.00 66.06 197 ASP A O 1
ATOM 1522 N N . VAL A 1 198 ? -25.035 2.582 26.881 1.00 63.53 198 VAL A N 1
ATOM 1523 C CA . VAL A 1 198 ? -24.841 1.651 28.008 1.00 63.53 198 VAL A CA 1
ATOM 1524 C C . VAL A 1 198 ? -25.371 2.278 29.297 1.00 63.53 198 VAL A C 1
ATOM 1526 O O . VAL A 1 198 ? -26.088 1.621 30.051 1.00 63.53 198 VAL A O 1
ATOM 1529 N N . GLY A 1 199 ? -25.125 3.575 29.520 1.00 62.09 199 GLY A N 1
ATOM 1530 C CA . GLY A 1 199 ? -25.685 4.310 30.656 1.00 62.09 199 GLY A CA 1
ATOM 1531 C C . GLY A 1 199 ? -27.219 4.300 30.674 1.00 62.09 199 GLY A C 1
ATOM 1532 O O . GLY A 1 199 ? -27.825 4.056 31.719 1.00 62.09 199 GLY A O 1
ATOM 1533 N N . ARG A 1 200 ? -27.870 4.493 29.518 1.00 72.50 200 ARG A N 1
ATOM 1534 C CA . ARG A 1 200 ? -29.337 4.400 29.388 1.00 72.50 200 ARG A CA 1
ATOM 1535 C C . ARG A 1 200 ? -29.857 2.981 29.601 1.00 72.50 200 ARG A C 1
ATOM 1537 O O . ARG A 1 200 ? -30.883 2.818 30.261 1.00 72.50 200 ARG A O 1
ATOM 1544 N N . ALA A 1 201 ? -29.179 1.971 29.060 1.00 66.50 201 ALA A N 1
ATOM 1545 C CA . ALA A 1 201 ? -29.566 0.571 29.208 1.00 66.50 201 ALA A CA 1
ATOM 1546 C C . ALA A 1 201 ? -29.472 0.112 30.670 1.00 66.50 201 ALA A C 1
ATOM 1548 O O . ALA A 1 201 ? -30.425 -0.468 31.192 1.00 66.50 201 ALA A O 1
ATOM 1549 N N . ILE A 1 202 ? -28.381 0.465 31.356 1.00 66.00 202 ILE A N 1
ATOM 1550 C CA . ILE A 1 202 ? -28.196 0.220 32.791 1.00 66.00 202 ILE A CA 1
ATOM 1551 C C . ILE A 1 202 ? -29.270 0.946 33.603 1.00 66.00 202 ILE A C 1
ATOM 1553 O O . ILE A 1 202 ? -29.914 0.330 34.450 1.00 66.00 202 ILE A O 1
ATOM 1557 N N . ALA A 1 203 ? -29.515 2.232 33.329 1.00 71.12 203 ALA A N 1
ATOM 1558 C CA . ALA A 1 203 ? -30.533 3.003 34.043 1.00 71.12 203 ALA A CA 1
ATOM 1559 C C . ALA A 1 203 ? -31.944 2.422 33.849 1.00 71.12 203 ALA A C 1
ATOM 1561 O O . ALA A 1 203 ? -32.754 2.443 34.777 1.00 71.12 203 ALA A O 1
ATOM 1562 N N . LYS A 1 204 ? -32.240 1.883 32.660 1.00 77.88 204 LYS A N 1
ATOM 1563 C CA . LYS A 1 204 ? -33.505 1.201 32.375 1.00 77.88 204 LYS A CA 1
ATOM 1564 C C . LYS A 1 204 ? -33.620 -0.113 33.151 1.00 77.88 204 LYS A C 1
ATOM 1566 O O . LYS A 1 204 ? -34.616 -0.287 33.842 1.00 77.88 204 LYS A O 1
ATOM 1571 N N . LEU A 1 205 ? -32.602 -0.975 33.104 1.00 71.62 205 LEU A N 1
ATOM 1572 C CA . LEU A 1 205 ? -32.573 -2.229 33.868 1.00 71.62 205 LEU A CA 1
ATOM 1573 C C . LEU A 1 205 ? -32.750 -1.980 35.366 1.00 71.62 205 LEU A C 1
ATOM 1575 O O . LEU A 1 205 ? -33.635 -2.555 35.988 1.00 71.62 205 LEU A O 1
ATOM 1579 N N . GLN A 1 206 ? -31.974 -1.049 35.926 1.00 70.94 206 GLN A N 1
ATOM 1580 C CA . GLN A 1 206 ? -32.076 -0.681 37.336 1.00 70.94 206 GLN A CA 1
ATOM 1581 C C . GLN A 1 206 ? -33.473 -0.167 37.685 1.00 70.94 206 GLN A C 1
ATOM 1583 O O . GLN A 1 206 ? -34.014 -0.525 38.726 1.00 70.94 206 GLN A O 1
ATOM 1588 N N . LYS A 1 207 ? -34.079 0.660 36.824 1.00 79.00 207 LYS A N 1
ATOM 1589 C CA . LYS A 1 207 ? -35.438 1.166 37.037 1.00 79.00 207 LYS A CA 1
ATOM 1590 C C . LYS A 1 207 ? -36.474 0.042 37.010 1.00 79.00 207 LYS A C 1
ATOM 1592 O O . LYS A 1 207 ? -37.317 0.005 37.903 1.00 79.00 207 LYS A O 1
ATOM 1597 N N . ASP A 1 208 ? -36.417 -0.838 36.017 1.00 78.56 208 ASP A N 1
ATOM 1598 C CA . ASP A 1 208 ? -37.382 -1.926 35.836 1.00 78.56 208 ASP A CA 1
ATOM 1599 C C . ASP A 1 208 ? -37.268 -2.942 36.989 1.00 78.56 208 ASP A C 1
ATOM 1601 O O . ASP A 1 208 ? -38.269 -3.380 37.555 1.00 78.56 208 ASP A O 1
ATOM 1605 N N . GLU A 1 209 ? -36.048 -3.239 37.432 1.00 73.38 209 GLU A N 1
ATOM 1606 C CA . GLU A 1 209 ? -35.783 -4.175 38.522 1.00 73.38 209 GLU A CA 1
ATOM 1607 C C . GLU A 1 209 ? -36.102 -3.588 39.905 1.00 73.38 209 GLU A C 1
ATOM 1609 O O . GLU A 1 209 ? -36.682 -4.272 40.753 1.00 73.38 209 GLU A O 1
ATOM 1614 N N . LEU A 1 210 ? -35.835 -2.293 40.120 1.00 70.00 210 LEU A N 1
ATOM 1615 C CA . LEU A 1 210 ? -36.304 -1.568 41.305 1.00 70.00 210 LEU A CA 1
ATOM 1616 C C . LEU A 1 210 ? -37.831 -1.481 41.348 1.00 70.00 210 LEU A C 1
ATOM 1618 O O . LEU A 1 210 ? -38.399 -1.546 42.434 1.00 70.00 210 LEU A O 1
ATOM 1622 N N . GLN A 1 211 ? -38.508 -1.337 40.204 1.00 79.00 211 GLN A N 1
ATOM 1623 C CA . GLN A 1 211 ? -39.972 -1.340 40.140 1.00 79.00 211 GLN A CA 1
ATOM 1624 C C . GLN A 1 211 ? -40.548 -2.723 40.456 1.00 79.00 211 GLN A C 1
ATOM 1626 O O . GLN A 1 211 ? -41.455 -2.823 41.283 1.00 79.00 211 GLN A O 1
ATOM 1631 N N . ASN A 1 212 ? -39.985 -3.780 39.871 1.00 77.94 212 ASN A N 1
ATOM 1632 C CA . ASN A 1 212 ? -40.429 -5.157 40.099 1.00 77.94 212 ASN A CA 1
ATOM 1633 C C . ASN A 1 212 ? -40.181 -5.616 41.542 1.00 77.94 212 ASN A C 1
ATOM 1635 O O . ASN A 1 212 ? -40.995 -6.339 42.115 1.00 77.94 212 ASN A O 1
ATOM 1639 N N . ASN A 1 213 ? -39.104 -5.134 42.165 1.00 70.12 213 ASN A N 1
ATOM 1640 C CA . ASN A 1 213 ? -38.762 -5.464 43.544 1.00 70.12 213 ASN A CA 1
ATOM 1641 C C . ASN A 1 213 ? -39.147 -4.382 44.565 1.00 70.12 213 ASN A C 1
ATOM 1643 O O . ASN A 1 213 ? -38.809 -4.509 45.745 1.00 70.12 213 ASN A O 1
ATOM 1647 N N . ALA A 1 214 ? -39.880 -3.337 44.165 1.00 67.50 214 ALA A N 1
ATOM 1648 C CA . ALA A 1 214 ? -40.228 -2.213 45.038 1.00 67.50 214 ALA A CA 1
ATOM 1649 C C . ALA A 1 214 ? -40.923 -2.674 46.330 1.00 67.50 214 ALA A C 1
ATOM 1651 O O . ALA A 1 214 ? -40.651 -2.147 47.405 1.00 67.50 214 ALA A O 1
ATOM 1652 N N . ASN A 1 215 ? -41.750 -3.720 46.246 1.00 67.56 215 ASN A N 1
ATOM 1653 C CA . ASN A 1 215 ? -42.439 -4.302 47.400 1.00 67.56 215 ASN A CA 1
ATOM 1654 C C . ASN A 1 215 ? -41.498 -5.070 48.350 1.00 67.56 215 ASN A C 1
ATOM 1656 O O . ASN A 1 215 ? -41.783 -5.169 49.540 1.00 67.56 215 ASN A O 1
ATOM 1660 N N . LYS A 1 216 ? -40.367 -5.586 47.851 1.00 67.19 216 LYS A N 1
ATOM 1661 C CA . LYS A 1 216 ? -39.365 -6.339 48.626 1.00 67.19 216 LYS A CA 1
ATOM 1662 C C . LYS A 1 216 ? -38.423 -5.413 49.408 1.00 67.19 216 LYS A C 1
ATOM 1664 O O . LYS A 1 216 ? -37.968 -5.775 50.492 1.00 67.19 216 LYS A O 1
ATOM 1669 N N . TYR A 1 217 ? -38.166 -4.208 48.890 1.00 63.53 217 TYR A N 1
ATOM 1670 C CA . TYR A 1 217 ? -37.186 -3.260 49.442 1.00 63.53 217 TYR A CA 1
ATOM 1671 C C . TYR A 1 217 ? -37.798 -1.996 50.078 1.00 63.53 217 TYR A C 1
ATOM 1673 O O . TYR A 1 217 ? -37.061 -1.168 50.608 1.00 63.53 217 TYR A O 1
ATOM 1681 N N . ALA A 1 218 ? -39.131 -1.856 50.099 1.00 61.12 218 ALA A N 1
ATOM 1682 C CA . ALA A 1 218 ? -39.844 -0.651 50.553 1.00 61.12 218 ALA A CA 1
ATOM 1683 C C . ALA A 1 218 ? -39.509 -0.153 51.978 1.00 61.12 218 ALA A C 1
ATOM 1685 O O . ALA A 1 218 ? -39.783 1.005 52.286 1.00 61.12 218 ALA A O 1
ATOM 1686 N N . ASN A 1 219 ? -38.919 -0.990 52.842 1.00 67.38 219 ASN A N 1
ATOM 1687 C CA . ASN A 1 219 ? -38.780 -0.705 54.275 1.00 67.38 219 ASN A CA 1
ATOM 1688 C C . ASN A 1 219 ? -37.336 -0.492 54.777 1.00 67.38 219 ASN A C 1
ATOM 1690 O O . ASN A 1 219 ? -37.149 -0.369 55.985 1.00 67.38 219 ASN A O 1
ATOM 1694 N N . SER A 1 220 ? -36.303 -0.460 53.924 1.00 61.78 220 SER A N 1
ATOM 1695 C CA . SER A 1 220 ? -34.925 -0.205 54.394 1.00 61.78 220 SER A CA 1
ATOM 1696 C C . SER A 1 220 ? -34.009 0.322 53.287 1.00 61.78 220 SER A C 1
ATOM 1698 O O . SER A 1 220 ? -33.815 -0.340 52.270 1.00 61.78 220 SER A O 1
ATOM 1700 N N . ALA A 1 221 ? -33.425 1.504 53.510 1.00 65.19 221 ALA A N 1
ATOM 1701 C CA . ALA A 1 221 ? -32.460 2.130 52.604 1.00 65.19 221 ALA A CA 1
ATOM 1702 C C . ALA A 1 221 ? -31.143 1.338 52.502 1.00 65.19 221 ALA A C 1
ATOM 1704 O O . ALA A 1 221 ? -30.561 1.276 51.422 1.00 65.19 221 ALA A O 1
ATOM 1705 N N . ASP A 1 222 ? -30.726 0.665 53.579 1.00 68.38 222 ASP A N 1
ATOM 1706 C CA . ASP A 1 222 ? -29.507 -0.157 53.593 1.00 68.38 222 ASP A CA 1
ATOM 1707 C C . ASP A 1 222 ? -29.609 -1.330 52.607 1.00 68.38 222 ASP A C 1
ATOM 1709 O O . ASP A 1 222 ? -28.658 -1.648 51.896 1.00 68.38 222 ASP A O 1
ATOM 1713 N N . LYS A 1 223 ? -30.811 -1.901 52.451 1.00 69.12 223 LYS A N 1
ATOM 1714 C CA . LYS A 1 223 ? -31.059 -3.002 51.507 1.00 69.12 223 LYS A CA 1
ATOM 1715 C C . LYS A 1 223 ? -31.043 -2.574 50.037 1.00 69.12 223 LYS A C 1
ATOM 1717 O O . LYS A 1 223 ? -30.907 -3.428 49.164 1.00 69.12 223 LYS A O 1
ATOM 1722 N N . ALA A 1 224 ? -31.175 -1.278 49.745 1.00 65.44 224 ALA A N 1
ATOM 1723 C CA . ALA A 1 224 ? -31.098 -0.777 48.375 1.00 65.44 224 ALA A CA 1
ATOM 1724 C C . ALA A 1 224 ? -29.664 -0.853 47.818 1.00 65.44 224 ALA A C 1
ATOM 1726 O O . ALA A 1 224 ? -29.486 -1.117 46.629 1.00 65.44 224 ALA A O 1
ATOM 1727 N N . GLY A 1 225 ? -28.646 -0.671 48.670 1.00 72.44 225 GLY A N 1
ATOM 1728 C CA . GLY A 1 225 ? -27.240 -0.827 48.287 1.00 72.44 225 GLY A CA 1
ATOM 1729 C C . GLY A 1 225 ? -26.878 -2.275 47.948 1.00 72.44 225 GLY A C 1
ATOM 1730 O O . GLY A 1 225 ? -26.200 -2.524 46.950 1.00 72.44 225 GLY A O 1
ATOM 1731 N N . ASP A 1 226 ? -27.388 -3.228 48.730 1.00 76.00 226 ASP A N 1
ATOM 1732 C CA . ASP A 1 226 ? -27.175 -4.661 48.494 1.00 76.00 226 ASP A CA 1
ATOM 1733 C C . ASP A 1 226 ? -27.889 -5.146 47.228 1.00 76.00 226 ASP A C 1
ATOM 1735 O O . ASP A 1 226 ? -27.288 -5.854 46.422 1.00 76.00 226 ASP A O 1
ATOM 1739 N N . ALA A 1 227 ? -29.122 -4.682 46.987 1.00 68.38 227 ALA A N 1
ATOM 1740 C CA . ALA A 1 227 ? -29.842 -4.964 45.747 1.00 68.38 227 ALA A CA 1
ATOM 1741 C C . ALA A 1 227 ? -29.062 -4.469 44.517 1.00 68.38 227 ALA A C 1
ATOM 1743 O O . ALA A 1 227 ? -28.922 -5.189 43.538 1.00 68.38 227 ALA A O 1
ATOM 1744 N N . LEU A 1 228 ? -28.470 -3.273 44.577 1.00 69.62 228 LEU A N 1
ATOM 1745 C CA . LEU A 1 228 ? -27.640 -2.737 43.491 1.00 69.62 228 LEU A CA 1
ATOM 1746 C C . LEU A 1 228 ? -26.394 -3.590 43.204 1.00 69.62 228 LEU A C 1
ATOM 1748 O O . LEU A 1 228 ? -25.999 -3.710 42.043 1.00 69.62 228 LEU A O 1
ATOM 1752 N N . LYS A 1 229 ? -25.774 -4.183 44.231 1.00 76.31 229 LYS A N 1
ATOM 1753 C CA . LYS A 1 229 ? -24.663 -5.131 44.049 1.00 76.31 229 LYS A CA 1
ATOM 1754 C C . LYS A 1 229 ? -25.136 -6.445 43.427 1.00 76.31 229 LYS A C 1
ATOM 1756 O O . LYS A 1 229 ? -24.473 -6.950 42.528 1.00 76.31 229 LYS A O 1
ATOM 1761 N N . GLU A 1 230 ? -26.273 -6.969 43.876 1.00 75.56 230 GLU A N 1
ATOM 1762 C CA . GLU A 1 230 ? -26.867 -8.208 43.356 1.00 75.56 230 GLU A CA 1
ATOM 1763 C C . GLU A 1 230 ? -27.235 -8.065 41.869 1.00 75.56 230 GLU A C 1
ATOM 1765 O O . GLU A 1 230 ? -26.869 -8.911 41.058 1.00 75.56 230 GLU A O 1
ATOM 1770 N N . ILE A 1 231 ? -27.822 -6.925 41.489 1.00 71.06 231 ILE A N 1
ATOM 1771 C CA . ILE A 1 231 ? -28.149 -6.578 40.098 1.00 71.06 231 ILE A CA 1
ATOM 1772 C C . ILE A 1 231 ? -26.894 -6.532 39.226 1.00 71.06 231 ILE A C 1
ATOM 1774 O O . ILE A 1 231 ? -26.864 -7.156 38.167 1.00 71.06 231 ILE A O 1
ATOM 1778 N N . LYS A 1 232 ? -25.837 -5.838 39.675 1.00 70.62 232 LYS A N 1
ATOM 1779 C CA . LYS A 1 232 ? -24.563 -5.747 38.935 1.00 70.62 232 LYS A CA 1
ATOM 1780 C C . LYS A 1 232 ? -23.902 -7.111 38.723 1.00 70.62 232 LYS A C 1
ATOM 1782 O O . LYS A 1 232 ? -23.207 -7.297 37.729 1.00 70.62 232 LYS A O 1
ATOM 1787 N N . ASN A 1 233 ? -24.130 -8.050 39.638 1.00 75.75 233 ASN A N 1
ATOM 1788 C CA . ASN A 1 233 ? -23.589 -9.401 39.555 1.00 75.75 233 ASN A CA 1
ATOM 1789 C C . ASN A 1 233 ? -24.496 -10.378 38.795 1.00 75.75 233 ASN A C 1
ATOM 1791 O O . ASN A 1 233 ? -24.048 -11.488 38.514 1.00 75.75 233 ASN A O 1
ATOM 1795 N N . SER A 1 234 ? -25.729 -9.989 38.456 1.00 77.31 234 SER A N 1
ATOM 1796 C CA . SER A 1 234 ? -26.674 -10.860 37.756 1.00 77.31 234 SER A CA 1
ATOM 1797 C C . SER A 1 234 ? -26.228 -11.162 36.321 1.00 77.31 234 SER A C 1
ATOM 1799 O O . SER A 1 234 ? -25.713 -10.293 35.609 1.00 77.31 234 SER A O 1
ATOM 1801 N N . ASP A 1 235 ? -26.482 -12.390 35.869 1.00 77.88 235 ASP A N 1
ATOM 1802 C CA . ASP A 1 235 ? -26.167 -12.816 34.499 1.00 77.88 235 ASP A CA 1
ATOM 1803 C C . ASP A 1 235 ? -26.933 -11.986 33.459 1.00 77.88 235 ASP A C 1
ATOM 1805 O O . ASP A 1 235 ? -26.383 -11.630 32.420 1.00 77.88 235 ASP A O 1
ATOM 1809 N N . ILE A 1 236 ? -28.166 -11.576 33.781 1.00 73.25 236 ILE A N 1
ATOM 1810 C CA . ILE A 1 236 ? -29.015 -10.731 32.925 1.00 73.25 236 ILE A CA 1
ATOM 1811 C C . ILE A 1 236 ? -28.373 -9.356 32.697 1.00 73.25 236 ILE A C 1
ATOM 1813 O O . ILE A 1 236 ? -28.380 -8.841 31.572 1.00 73.25 236 ILE A O 1
ATOM 1817 N N . TYR A 1 237 ? -27.809 -8.751 33.748 1.00 71.62 237 TYR A N 1
ATOM 1818 C CA . TYR A 1 237 ? -27.109 -7.473 33.642 1.00 71.62 237 TYR A CA 1
ATOM 1819 C C . TYR A 1 237 ? -25.867 -7.605 32.757 1.00 71.62 237 TYR A C 1
ATOM 1821 O O . TYR A 1 237 ? -25.698 -6.823 31.818 1.00 71.62 237 TYR A O 1
ATOM 1829 N N . LYS A 1 238 ? -25.041 -8.630 33.004 1.00 70.94 238 LYS A N 1
ATOM 1830 C CA . LYS A 1 238 ? -23.831 -8.903 32.213 1.00 70.94 238 LYS A CA 1
ATOM 1831 C C . LYS A 1 238 ? -24.161 -9.158 30.741 1.00 70.94 238 LYS A C 1
ATOM 1833 O O . LYS A 1 238 ? -23.552 -8.539 29.870 1.00 70.94 238 LYS A O 1
ATOM 1838 N N . GLU A 1 239 ? -25.165 -9.986 30.458 1.00 75.06 239 GLU A N 1
ATOM 1839 C CA . GLU A 1 239 ? -25.609 -10.299 29.097 1.00 75.06 239 GLU A CA 1
ATOM 1840 C C . GLU A 1 239 ? -26.144 -9.055 28.373 1.00 75.06 239 GLU A C 1
ATOM 1842 O O . GLU A 1 239 ? -25.791 -8.797 27.222 1.00 75.06 239 GLU A O 1
ATOM 1847 N N . THR A 1 240 ? -26.967 -8.238 29.038 1.00 71.25 240 THR A N 1
ATOM 1848 C CA . THR A 1 240 ? -27.543 -7.035 28.415 1.00 71.25 240 THR A CA 1
ATOM 1849 C C . THR A 1 240 ? -26.475 -5.988 28.110 1.00 71.25 240 THR A C 1
ATOM 1851 O O . THR A 1 240 ? -26.479 -5.404 27.023 1.00 71.25 240 THR A O 1
ATOM 1854 N N . VAL A 1 241 ? -25.550 -5.759 29.047 1.00 66.56 241 VAL A N 1
ATOM 1855 C CA . VAL A 1 241 ? -24.415 -4.849 28.847 1.00 66.56 241 VAL A CA 1
ATOM 1856 C C . VAL A 1 241 ? -23.520 -5.365 27.720 1.00 66.56 241 VAL A C 1
ATOM 1858 O O . VAL A 1 241 ? -23.181 -4.596 26.824 1.00 66.56 241 VAL A O 1
ATOM 1861 N N . SER A 1 242 ? -23.222 -6.666 27.688 1.00 66.56 242 SER A N 1
ATOM 1862 C CA . SER A 1 242 ? -22.453 -7.296 26.609 1.00 66.56 242 SER A CA 1
ATOM 1863 C C . SER A 1 242 ? -23.123 -7.126 25.238 1.00 66.56 242 SER A C 1
ATOM 1865 O O . SER A 1 242 ? -22.465 -6.666 24.306 1.00 66.56 242 SER A O 1
ATOM 1867 N N . LYS A 1 243 ? -24.436 -7.372 25.110 1.00 71.62 243 LYS A N 1
ATOM 1868 C CA . LYS A 1 243 ? -25.182 -7.169 23.850 1.00 71.62 243 LYS A CA 1
ATOM 1869 C C . LYS A 1 243 ? -25.175 -5.712 23.383 1.00 71.62 243 LYS A C 1
ATOM 1871 O O . LYS A 1 243 ? -25.036 -5.449 22.190 1.00 71.62 243 LYS A O 1
ATOM 1876 N N . GLN A 1 244 ? -25.329 -4.765 24.308 1.00 69.88 244 GLN A N 1
ATOM 1877 C CA . GLN A 1 244 ? -25.258 -3.331 24.012 1.00 69.88 244 GLN A CA 1
ATOM 1878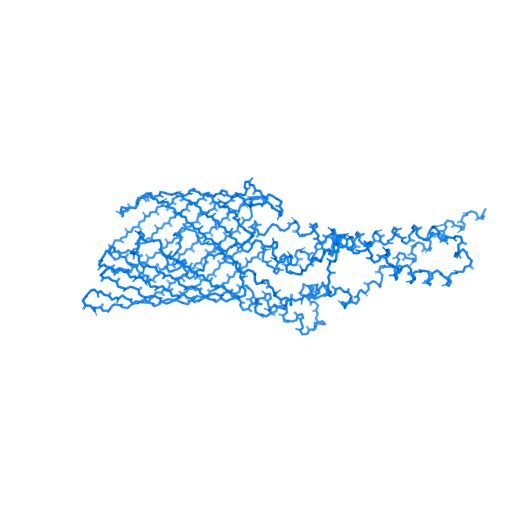 C C . GLN A 1 244 ? -23.865 -2.935 23.518 1.00 69.88 244 GLN A C 1
ATOM 1880 O O . GLN A 1 244 ? -23.752 -2.296 22.473 1.00 69.88 244 GLN A O 1
ATOM 1885 N N . ILE A 1 245 ? -22.812 -3.368 24.219 1.00 64.00 245 ILE A N 1
ATOM 1886 C CA . ILE A 1 245 ? -21.424 -3.125 23.816 1.00 64.00 245 ILE A CA 1
ATOM 1887 C C . ILE A 1 245 ? -21.172 -3.719 22.427 1.00 64.00 245 ILE A C 1
ATOM 1889 O O . ILE A 1 245 ? -20.719 -2.993 21.550 1.00 64.00 245 ILE A O 1
ATOM 1893 N N . ALA A 1 246 ? -21.556 -4.976 22.180 1.00 64.81 246 ALA A N 1
ATOM 1894 C CA . ALA A 1 246 ? -21.403 -5.620 20.876 1.00 64.81 246 ALA A CA 1
ATOM 1895 C C . ALA A 1 246 ? -22.142 -4.871 19.752 1.00 64.81 246 ALA A C 1
ATOM 1897 O O . ALA A 1 246 ? -21.591 -4.673 18.670 1.00 64.81 246 ALA A O 1
ATOM 1898 N N . SER A 1 247 ? -23.365 -4.392 20.006 1.00 68.44 247 SER A N 1
ATOM 1899 C CA . SER A 1 247 ? -24.123 -3.593 19.036 1.00 68.44 247 SER A CA 1
ATOM 1900 C C . SER A 1 247 ? -23.435 -2.262 18.717 1.00 68.44 247 SER A C 1
ATOM 1902 O O . SER A 1 247 ? -23.388 -1.857 17.556 1.00 68.44 247 SER A O 1
ATOM 1904 N N . ILE A 1 248 ? -22.908 -1.571 19.731 1.00 66.38 248 ILE A N 1
ATOM 1905 C CA . ILE A 1 248 ? -22.207 -0.291 19.563 1.00 66.38 248 ILE A CA 1
ATOM 1906 C C . ILE A 1 248 ? -20.887 -0.512 18.830 1.00 66.38 248 ILE A C 1
ATOM 1908 O O . ILE A 1 248 ? -20.602 0.200 17.871 1.00 66.38 248 ILE A O 1
ATOM 1912 N N . THR A 1 249 ? -20.137 -1.544 19.211 1.00 63.19 249 THR A N 1
ATOM 1913 C CA . THR A 1 249 ? -18.943 -2.020 18.512 1.00 63.19 249 THR A CA 1
ATOM 1914 C C . THR A 1 249 ? -19.227 -2.266 17.034 1.00 63.19 249 THR A C 1
ATOM 1916 O O . THR A 1 249 ? -18.546 -1.697 16.186 1.00 63.19 249 THR A O 1
ATOM 1919 N N . HIS A 1 250 ? -20.271 -3.029 16.705 1.00 64.00 250 HIS A N 1
ATOM 1920 C CA . HIS A 1 250 ? -20.640 -3.315 15.316 1.00 64.00 250 HIS A CA 1
ATOM 1921 C C . HIS A 1 250 ? -21.018 -2.050 14.540 1.00 64.00 250 HIS A C 1
ATOM 1923 O O . HIS A 1 250 ? -20.595 -1.850 13.403 1.00 64.00 250 HIS A O 1
ATOM 1929 N N . MET A 1 251 ? -21.786 -1.153 15.162 1.00 67.69 251 MET A N 1
ATOM 1930 C CA . MET A 1 251 ? -22.143 0.134 14.562 1.00 67.69 251 MET A CA 1
ATOM 1931 C C . MET A 1 251 ? -20.927 1.034 14.323 1.00 67.69 251 MET A C 1
ATOM 1933 O O . MET A 1 251 ? -20.877 1.720 13.303 1.00 67.69 251 MET A O 1
ATOM 1937 N N . CYS A 1 252 ? -19.982 1.064 15.263 1.00 67.38 252 CYS A N 1
ATOM 1938 C CA . CYS A 1 252 ? -18.761 1.852 15.150 1.00 67.38 252 CYS A CA 1
ATOM 1939 C C . CYS A 1 252 ? -17.815 1.260 14.099 1.00 67.38 252 CYS A C 1
ATOM 1941 O O . CYS A 1 252 ? -17.270 2.016 13.302 1.00 67.38 252 CYS A O 1
ATOM 1943 N N . ALA A 1 253 ? -17.693 -0.068 14.022 1.00 62.75 253 ALA A N 1
ATOM 1944 C CA . ALA A 1 253 ? -16.908 -0.751 12.994 1.00 62.75 253 ALA A CA 1
ATOM 1945 C C . ALA A 1 253 ? -17.450 -0.475 11.578 1.00 62.75 253 ALA A C 1
ATOM 1947 O O . ALA A 1 253 ? -16.690 -0.088 10.696 1.00 62.75 253 ALA A O 1
ATOM 1948 N N . LYS A 1 254 ? -18.776 -0.542 11.382 1.00 60.62 254 LYS A N 1
ATOM 1949 C CA . LYS A 1 254 ? -19.441 -0.243 10.096 1.00 60.62 254 LYS A CA 1
ATOM 1950 C C . LYS A 1 254 ? -19.248 1.183 9.582 1.00 60.62 254 LYS A C 1
ATOM 1952 O O . LYS A 1 254 ? -19.441 1.444 8.396 1.00 60.62 254 LYS A O 1
ATOM 1957 N N . GLY A 1 255 ? -18.950 2.130 10.470 1.00 58.44 255 GLY A N 1
ATOM 1958 C CA . GLY A 1 255 ? -18.712 3.522 10.092 1.00 58.44 255 GLY A CA 1
ATOM 1959 C C . GLY A 1 255 ? -17.382 3.726 9.369 1.00 58.44 255 GLY A C 1
ATOM 1960 O O . GLY A 1 255 ? -17.231 4.718 8.652 1.00 58.44 255 GLY A O 1
ATOM 1961 N N . VAL A 1 256 ? -16.442 2.792 9.527 1.00 57.97 256 VAL A N 1
ATOM 1962 C CA . VAL A 1 256 ? -15.083 2.936 9.019 1.00 57.97 256 VAL A CA 1
ATOM 1963 C C . VAL A 1 256 ? -14.917 2.068 7.779 1.00 57.97 256 VAL A C 1
ATOM 1965 O O . VAL A 1 256 ? -14.596 0.890 7.865 1.00 57.97 256 VAL A O 1
ATOM 1968 N N . SER A 1 257 ? -15.163 2.654 6.602 1.00 56.41 257 SER A N 1
ATOM 1969 C CA . SER A 1 257 ? -14.851 1.987 5.335 1.00 56.41 257 SER A CA 1
ATOM 1970 C C . SER A 1 257 ? -13.331 1.916 5.171 1.00 56.41 257 SER A C 1
ATOM 1972 O O . SER A 1 257 ? -12.689 2.965 5.050 1.00 56.41 257 SER A O 1
ATOM 1974 N N . PRO A 1 258 ? -12.742 0.713 5.136 1.00 62.47 258 PRO A N 1
ATOM 1975 C CA . PRO A 1 258 ? -11.292 0.564 5.149 1.00 62.47 258 PRO A CA 1
ATOM 1976 C C . PRO A 1 258 ? -10.611 1.014 3.853 1.00 62.47 258 PRO A C 1
ATOM 1978 O O . PRO A 1 258 ? -9.421 1.315 3.858 1.00 62.47 258 PRO A O 1
ATOM 1981 N N . TRP A 1 259 ? -11.345 1.105 2.742 1.00 69.75 259 TRP A N 1
ATOM 1982 C CA . TRP A 1 259 ? -10.762 1.465 1.449 1.00 69.75 259 TRP A CA 1
ATOM 1983 C C . TRP A 1 259 ? -10.872 2.963 1.136 1.00 69.75 259 TRP A C 1
ATOM 1985 O O . TRP A 1 259 ? -9.938 3.552 0.593 1.00 69.75 259 TRP A O 1
ATOM 1995 N N . ASN A 1 260 ? -11.991 3.605 1.492 1.00 76.44 260 ASN A N 1
ATOM 1996 C CA . ASN A 1 260 ? -12.244 5.011 1.196 1.00 76.44 260 ASN A CA 1
ATOM 1997 C C . ASN A 1 260 ? -11.642 5.886 2.302 1.00 76.44 260 ASN A C 1
ATOM 1999 O O . ASN A 1 260 ? -12.337 6.284 3.238 1.00 76.44 260 ASN A O 1
ATOM 2003 N N . ARG A 1 261 ? -10.336 6.161 2.192 1.00 80.50 261 ARG A N 1
ATOM 2004 C CA . ARG A 1 261 ? -9.492 6.876 3.170 1.00 80.50 261 ARG A CA 1
ATOM 2005 C C . ARG A 1 261 ? -8.711 8.045 2.587 1.00 80.50 261 ARG A C 1
ATOM 2007 O O . ARG A 1 261 ? -8.527 8.126 1.374 1.00 80.50 261 ARG A O 1
ATOM 2014 N N . ASN A 1 262 ? -8.292 8.966 3.464 1.00 84.75 262 ASN A N 1
ATOM 2015 C CA . ASN A 1 262 ? -7.325 9.998 3.102 1.00 84.75 262 ASN A CA 1
ATOM 2016 C C . ASN A 1 262 ? -5.927 9.511 3.460 1.00 84.75 262 ASN A C 1
ATOM 2018 O O . ASN A 1 262 ? -5.685 9.154 4.617 1.00 84.75 262 ASN A O 1
ATOM 2022 N N . VAL A 1 263 ? -5.024 9.561 2.491 1.00 84.25 263 VAL A N 1
ATOM 2023 C CA . VAL A 1 263 ? -3.642 9.129 2.665 1.00 84.25 263 VAL A CA 1
ATOM 2024 C C . VAL A 1 263 ? -2.707 10.181 2.102 1.00 84.25 263 VAL A C 1
ATOM 2026 O O . VAL A 1 263 ? -2.985 10.784 1.072 1.00 84.25 263 VAL A O 1
ATOM 2029 N N . PHE A 1 264 ? -1.592 10.400 2.772 1.00 87.69 264 PHE A N 1
ATOM 2030 C CA . PHE A 1 264 ? -0.459 11.139 2.252 1.00 87.69 264 PHE A CA 1
ATOM 2031 C C . PHE A 1 264 ? 0.773 10.261 2.413 1.00 87.69 264 PHE A C 1
ATOM 2033 O O . PHE A 1 264 ? 1.044 9.789 3.513 1.00 87.69 264 PHE A O 1
ATOM 2040 N N . GLY A 1 265 ? 1.497 10.028 1.332 1.00 85.38 265 GLY A N 1
ATOM 2041 C CA . GLY A 1 265 ? 2.716 9.237 1.316 1.00 85.38 265 GLY A CA 1
ATOM 2042 C C . GLY A 1 265 ? 3.841 10.023 0.670 1.00 85.38 265 GLY A C 1
ATOM 2043 O O . GLY A 1 265 ? 3.621 10.743 -0.299 1.00 85.38 265 GLY A O 1
ATOM 2044 N N . ILE A 1 266 ? 5.042 9.866 1.198 1.00 87.88 266 ILE A N 1
ATOM 2045 C CA . ILE A 1 266 ? 6.283 10.265 0.546 1.00 87.88 266 ILE A CA 1
ATOM 2046 C C . ILE A 1 266 ? 7.297 9.157 0.774 1.00 87.88 266 ILE A C 1
ATOM 2048 O O . ILE A 1 266 ? 7.301 8.530 1.835 1.00 87.88 266 ILE A O 1
ATOM 2052 N N . GLY A 1 267 ? 8.172 8.912 -0.182 1.00 86.75 267 GLY A N 1
ATOM 2053 C CA . GLY A 1 267 ? 9.287 8.022 0.065 1.00 86.75 267 GLY A CA 1
ATOM 2054 C C . GLY A 1 267 ? 10.394 8.171 -0.944 1.00 86.75 267 GLY A C 1
ATOM 2055 O O . GLY A 1 267 ? 10.267 8.873 -1.943 1.00 86.75 267 GLY A O 1
ATOM 2056 N N . LEU A 1 268 ? 11.499 7.527 -0.617 1.00 89.50 268 LEU A N 1
ATOM 2057 C CA . LEU A 1 268 ? 12.705 7.507 -1.415 1.00 89.50 268 LEU A CA 1
ATOM 2058 C C . LEU A 1 268 ? 13.253 6.087 -1.463 1.00 89.50 268 LEU A C 1
ATOM 2060 O O . LEU A 1 268 ? 13.111 5.332 -0.497 1.00 89.50 268 LEU A O 1
ATOM 2064 N N . ALA A 1 269 ? 13.907 5.731 -2.555 1.00 88.88 269 ALA A N 1
ATOM 2065 C CA . ALA A 1 269 ? 14.738 4.544 -2.599 1.00 88.88 269 ALA A CA 1
ATOM 2066 C C . ALA A 1 269 ? 16.004 4.787 -3.394 1.00 88.88 269 ALA A C 1
ATOM 2068 O O . ALA A 1 269 ? 16.055 5.666 -4.247 1.00 88.88 269 ALA A O 1
ATOM 2069 N N . ALA A 1 270 ? 16.995 3.963 -3.099 1.00 90.25 270 ALA A N 1
ATOM 2070 C CA . ALA A 1 270 ? 18.179 3.793 -3.910 1.00 90.25 270 ALA A CA 1
ATOM 2071 C C . ALA A 1 270 ? 18.236 2.336 -4.354 1.00 90.25 270 ALA A C 1
ATOM 2073 O O . ALA A 1 270 ? 17.765 1.438 -3.642 1.00 90.25 270 ALA A O 1
ATOM 2074 N N . TYR A 1 271 ? 18.814 2.095 -5.517 1.00 89.94 271 TYR A N 1
ATOM 2075 C CA . TYR A 1 271 ? 19.015 0.748 -6.006 1.00 89.94 271 TYR A CA 1
ATOM 2076 C C . TYR A 1 271 ? 20.337 0.650 -6.770 1.00 89.94 271 TYR A C 1
ATOM 2078 O O . TYR A 1 271 ? 20.904 1.650 -7.205 1.00 89.94 271 TYR A O 1
ATOM 2086 N N . HIS A 1 272 ? 20.837 -0.573 -6.880 1.00 91.56 272 HIS A N 1
ATOM 2087 C CA . HIS A 1 272 ? 21.991 -0.929 -7.684 1.00 91.56 272 HIS A CA 1
ATOM 2088 C C . HIS A 1 272 ? 21.561 -2.010 -8.668 1.00 91.56 272 HIS A C 1
ATOM 2090 O O . HIS A 1 272 ? 20.927 -2.993 -8.264 1.00 91.56 272 HIS A O 1
ATOM 2096 N N . GLY A 1 273 ? 21.879 -1.817 -9.942 1.00 87.81 273 GLY A N 1
ATOM 2097 C CA . GLY A 1 273 ? 21.628 -2.789 -10.991 1.00 87.81 273 GLY A CA 1
ATOM 2098 C C . GLY A 1 273 ? 22.918 -3.214 -11.676 1.00 87.81 273 GLY A C 1
ATOM 2099 O O . GLY A 1 273 ? 23.867 -2.440 -11.774 1.00 87.81 273 GLY A O 1
ATOM 2100 N N . GLN A 1 274 ? 22.947 -4.463 -12.120 1.00 90.44 274 GLN A N 1
ATOM 2101 C CA . GLN A 1 274 ? 24.014 -5.041 -12.921 1.00 90.44 274 GLN A CA 1
ATOM 2102 C C . GLN A 1 274 ? 23.385 -5.728 -14.122 1.00 90.44 274 GLN A C 1
ATOM 2104 O O . GLN A 1 274 ? 22.563 -6.633 -13.949 1.00 90.44 274 GLN A O 1
ATOM 2109 N N . SER A 1 275 ? 23.768 -5.296 -15.316 1.00 87.44 275 SER A N 1
ATOM 2110 C CA . SER A 1 275 ? 23.479 -6.005 -16.553 1.00 87.44 275 SER A CA 1
ATOM 2111 C C . SER A 1 275 ? 24.675 -6.882 -16.922 1.00 87.44 275 SER A C 1
ATOM 2113 O O . SER A 1 275 ? 25.830 -6.580 -16.610 1.00 87.44 275 SER A O 1
ATOM 2115 N N . THR A 1 276 ? 24.408 -8.031 -17.526 1.00 86.25 276 THR A N 1
ATOM 2116 C CA . THR A 1 276 ? 25.427 -8.853 -18.179 1.00 86.25 276 THR A CA 1
ATOM 2117 C C . THR A 1 276 ? 24.884 -9.258 -19.534 1.00 86.25 276 THR A C 1
ATOM 2119 O O . THR A 1 276 ? 23.826 -9.891 -19.591 1.00 86.25 276 THR A O 1
ATOM 2122 N N . ASP A 1 277 ? 25.576 -8.841 -20.589 1.00 84.06 277 ASP A N 1
ATOM 2123 C CA . ASP A 1 277 ? 25.226 -9.167 -21.969 1.00 84.06 277 ASP A CA 1
ATOM 2124 C C . ASP A 1 277 ? 25.734 -10.564 -22.377 1.00 84.06 277 ASP A C 1
ATOM 2126 O O . ASP A 1 277 ? 26.387 -11.274 -21.606 1.00 84.06 277 ASP A O 1
ATOM 2130 N N . ALA A 1 278 ? 25.434 -10.967 -23.611 1.00 79.25 278 ALA A N 1
ATOM 2131 C CA . ALA A 1 278 ? 25.841 -12.254 -24.169 1.00 79.25 278 ALA A CA 1
ATOM 2132 C C . ALA A 1 278 ? 27.367 -12.405 -24.346 1.00 79.25 278 ALA A C 1
ATOM 2134 O O . ALA A 1 278 ? 27.850 -13.523 -24.538 1.00 79.25 278 ALA A O 1
ATOM 2135 N N . GLU A 1 279 ? 28.122 -11.305 -24.303 1.00 83.12 279 GLU A N 1
ATOM 2136 C CA . GLU A 1 279 ? 29.584 -11.275 -24.401 1.00 83.12 279 GLU A CA 1
ATOM 2137 C C . GLU A 1 279 ? 30.266 -11.206 -23.020 1.00 83.12 279 GLU A C 1
ATOM 2139 O O . GLU A 1 279 ? 31.481 -11.019 -22.938 1.00 83.12 279 GLU A O 1
ATOM 2144 N N . ASP A 1 280 ? 29.506 -11.403 -21.935 1.00 79.75 280 ASP A N 1
ATOM 2145 C CA . ASP A 1 280 ? 29.943 -11.261 -20.541 1.00 79.75 280 ASP A CA 1
ATOM 2146 C C . ASP A 1 280 ? 30.430 -9.840 -20.177 1.00 79.75 280 ASP A C 1
ATOM 2148 O O . ASP A 1 280 ? 31.097 -9.650 -19.146 1.00 79.75 280 ASP A O 1
ATOM 2152 N N . ASN A 1 281 ? 30.084 -8.816 -20.964 1.00 82.44 281 ASN A N 1
ATOM 2153 C CA . ASN A 1 281 ? 30.310 -7.432 -20.568 1.00 82.44 281 ASN A CA 1
ATOM 2154 C C . ASN A 1 281 ? 29.355 -7.090 -19.429 1.00 82.44 281 ASN A C 1
ATOM 2156 O O . ASN A 1 281 ? 28.155 -7.368 -19.475 1.00 82.44 281 ASN A O 1
ATOM 2160 N N . LYS A 1 282 ? 29.914 -6.495 -18.378 1.00 85.69 282 LYS A N 1
ATOM 2161 C CA . LYS A 1 282 ? 29.169 -6.128 -17.178 1.00 85.69 282 LYS A CA 1
ATOM 2162 C C . LYS A 1 282 ? 29.078 -4.628 -17.089 1.00 85.69 282 LYS A C 1
ATOM 2164 O O . LYS A 1 282 ? 30.103 -3.965 -16.920 1.00 85.69 282 LYS A O 1
ATOM 2169 N N . GLU A 1 283 ? 27.858 -4.126 -17.106 1.00 84.88 283 GLU A N 1
ATOM 2170 C CA . GLU A 1 283 ? 27.583 -2.740 -16.770 1.00 84.88 283 GLU A CA 1
ATOM 2171 C C . GLU A 1 283 ? 26.874 -2.702 -15.426 1.00 84.88 283 GLU A C 1
ATOM 2173 O O . GLU A 1 283 ? 26.097 -3.589 -15.063 1.00 84.88 283 GLU A O 1
ATOM 2178 N N . SER A 1 284 ? 27.211 -1.700 -14.626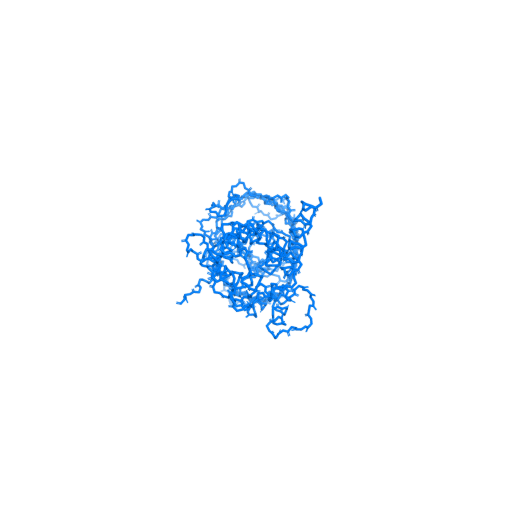 1.00 88.44 284 SER A N 1
ATOM 2179 C CA . SER A 1 284 ? 26.609 -1.520 -13.318 1.00 88.44 284 SER A CA 1
ATOM 2180 C C . SER A 1 284 ? 26.240 -0.070 -13.145 1.00 88.44 284 SER A C 1
ATOM 2182 O O . SER A 1 284 ? 27.104 0.792 -13.295 1.00 88.44 284 SER A O 1
ATOM 2184 N N . GLU A 1 285 ? 25.005 0.169 -12.745 1.00 89.75 285 GLU A N 1
ATOM 2185 C CA . GLU A 1 285 ? 24.481 1.508 -12.535 1.00 89.75 285 GLU A CA 1
ATOM 2186 C C . GLU A 1 285 ? 23.828 1.582 -11.162 1.00 89.75 285 GLU A C 1
ATOM 2188 O O . GLU A 1 285 ? 23.383 0.576 -10.590 1.00 89.75 285 GLU A O 1
ATOM 2193 N N . SER A 1 286 ? 23.818 2.778 -10.588 1.00 91.81 286 SER A N 1
ATOM 2194 C CA . SER A 1 286 ? 23.109 3.021 -9.338 1.00 91.81 286 SER A CA 1
ATOM 2195 C C . SER A 1 286 ? 22.168 4.184 -9.535 1.00 91.81 286 SER A C 1
ATOM 2197 O O . SER A 1 286 ? 22.586 5.258 -9.944 1.00 91.81 286 SER A O 1
ATOM 2199 N N . GLY A 1 287 ? 20.913 3.979 -9.169 1.00 90.19 287 GLY A N 1
ATOM 2200 C CA . GLY A 1 287 ? 19.900 5.007 -9.302 1.00 90.19 287 GLY A CA 1
ATOM 2201 C C . GLY A 1 287 ? 19.149 5.243 -8.011 1.00 90.19 287 GLY A C 1
ATOM 2202 O O . GLY A 1 287 ? 19.308 4.544 -6.999 1.00 90.19 287 GLY A O 1
ATOM 2203 N N . TYR A 1 288 ? 18.293 6.246 -8.052 1.00 88.94 288 TYR A N 1
ATOM 2204 C CA . TYR A 1 288 ? 17.390 6.561 -6.966 1.00 88.94 288 TYR A CA 1
ATOM 2205 C C . TYR A 1 288 ? 16.024 6.958 -7.499 1.00 88.94 288 TYR A C 1
ATOM 2207 O O . TYR A 1 288 ? 15.824 7.255 -8.673 1.00 88.94 288 TYR A O 1
ATOM 2215 N N . GLY A 1 289 ? 15.054 6.954 -6.597 1.00 87.06 289 GLY A N 1
ATOM 2216 C CA . GLY A 1 289 ? 13.728 7.445 -6.891 1.00 87.06 289 GLY A CA 1
ATOM 2217 C C . GLY A 1 289 ? 13.117 8.133 -5.691 1.00 87.06 289 GLY A C 1
ATOM 2218 O O . GLY A 1 289 ? 13.329 7.730 -4.547 1.00 87.06 289 GLY A O 1
ATOM 2219 N N . LEU A 1 290 ? 12.345 9.174 -5.964 1.00 87.25 290 LEU A N 1
ATOM 2220 C CA . LEU A 1 290 ? 11.528 9.900 -5.004 1.00 87.25 290 LEU A CA 1
ATOM 2221 C C . LEU A 1 290 ? 10.082 9.799 -5.461 1.00 87.25 290 LEU A C 1
ATOM 2223 O O . LEU A 1 290 ? 9.786 9.951 -6.643 1.00 87.25 290 LEU A O 1
ATOM 2227 N N . TRP A 1 291 ? 9.166 9.602 -4.525 1.00 85.94 291 TRP A N 1
ATOM 2228 C CA . TRP A 1 291 ? 7.752 9.663 -4.841 1.00 85.94 291 TRP A CA 1
ATOM 2229 C C . TRP A 1 291 ? 6.932 10.355 -3.770 1.00 85.94 291 TRP A C 1
ATOM 2231 O O . TRP A 1 291 ? 7.277 10.365 -2.588 1.00 85.94 291 TRP A O 1
ATOM 2241 N N . ILE A 1 292 ? 5.801 10.895 -4.204 1.00 86.31 292 ILE A N 1
ATOM 2242 C CA . ILE A 1 292 ? 4.776 11.493 -3.364 1.00 86.31 292 ILE A CA 1
ATOM 2243 C C . ILE A 1 292 ? 3.405 11.000 -3.817 1.00 86.31 292 ILE A C 1
ATOM 2245 O O . ILE A 1 292 ? 3.146 10.776 -5.000 1.00 86.31 292 ILE A O 1
ATOM 2249 N N . THR A 1 293 ? 2.507 10.808 -2.863 1.00 85.44 293 THR A N 1
ATOM 2250 C CA . THR A 1 293 ? 1.162 10.308 -3.117 1.00 85.44 293 THR A CA 1
ATOM 2251 C C . THR A 1 293 ? 0.173 11.009 -2.206 1.00 85.44 293 THR A C 1
ATOM 2253 O O . THR A 1 293 ? 0.392 11.138 -1.003 1.00 85.44 293 THR A O 1
ATOM 2256 N N . LEU A 1 294 ? -0.949 11.434 -2.769 1.00 87.75 294 LEU A N 1
ATOM 2257 C CA . LEU A 1 294 ? -2.069 12.004 -2.042 1.00 87.75 294 LEU A CA 1
ATOM 2258 C C . LEU A 1 294 ? -3.339 11.269 -2.440 1.00 87.75 294 LEU A C 1
ATOM 2260 O O . LEU A 1 294 ? -3.692 11.194 -3.608 1.00 87.75 294 LEU A O 1
ATOM 2264 N N . VAL A 1 295 ? -4.063 10.766 -1.456 1.00 87.44 295 VAL A N 1
ATOM 2265 C CA . VAL A 1 295 ? -5.344 10.101 -1.641 1.00 87.44 295 VAL A CA 1
ATOM 2266 C C . VAL A 1 295 ? -6.389 10.818 -0.807 1.00 87.44 295 VAL A C 1
ATOM 2268 O O . VAL A 1 295 ? -6.152 11.151 0.357 1.00 87.44 295 VAL A O 1
ATOM 2271 N N . LYS A 1 296 ? -7.546 11.089 -1.404 1.00 90.00 296 LYS A N 1
ATOM 2272 C CA . LYS A 1 296 ? -8.662 11.794 -0.779 1.00 90.00 296 LYS A CA 1
ATOM 2273 C C . LYS A 1 296 ? -9.963 11.028 -0.964 1.00 90.00 296 LYS A C 1
ATOM 2275 O O . LYS A 1 296 ? -10.259 10.539 -2.055 1.00 90.00 296 LYS A O 1
ATOM 2280 N N . LYS A 1 297 ? -10.764 10.985 0.104 1.00 89.06 297 LYS A N 1
ATOM 2281 C CA . LYS A 1 297 ? -12.139 10.477 0.058 1.00 89.06 297 LYS A CA 1
ATOM 2282 C C . LYS A 1 297 ? -12.994 11.380 -0.841 1.00 89.06 297 LYS A C 1
ATOM 2284 O O . LYS A 1 297 ? -12.977 12.600 -0.680 1.00 89.06 297 LYS A O 1
ATOM 2289 N N . VAL A 1 298 ? -13.783 10.793 -1.738 1.00 91.00 298 VAL A N 1
ATOM 2290 C CA . VAL A 1 298 ? -14.757 11.489 -2.596 1.00 91.00 298 VAL A CA 1
ATOM 2291 C C . VAL A 1 298 ? -16.136 10.868 -2.378 1.00 91.00 298 VAL A C 1
ATOM 2293 O O . VAL A 1 298 ? -16.535 9.901 -3.026 1.00 91.00 298 VAL A O 1
ATOM 2296 N N . GLY A 1 299 ? -16.884 11.421 -1.423 1.00 88.00 299 GLY A N 1
ATOM 2297 C CA . GLY A 1 299 ? -18.153 10.841 -0.981 1.00 88.00 299 GLY A CA 1
ATOM 2298 C C . GLY A 1 299 ? -17.952 9.542 -0.193 1.00 88.00 299 GLY A C 1
ATOM 2299 O O . GLY A 1 299 ? -16.904 9.330 0.410 1.00 88.00 299 GLY A O 1
ATOM 2300 N N . ARG A 1 300 ? -18.975 8.675 -0.166 1.00 81.94 300 ARG A N 1
ATOM 2301 C CA . ARG A 1 300 ? -18.934 7.394 0.573 1.00 81.94 300 ARG A CA 1
ATOM 2302 C C . ARG A 1 300 ? -18.247 6.266 -0.194 1.00 81.94 300 ARG A C 1
ATOM 2304 O O . ARG A 1 300 ? -17.638 5.408 0.434 1.00 81.94 300 ARG A O 1
ATOM 2311 N N . ASN A 1 301 ? -18.315 6.315 -1.522 1.00 86.12 301 ASN A N 1
ATOM 2312 C CA . ASN A 1 301 ? -17.912 5.218 -2.397 1.00 86.12 301 ASN A CA 1
ATOM 2313 C C . ASN A 1 301 ? -16.844 5.625 -3.420 1.00 86.12 301 ASN A C 1
ATOM 2315 O O . ASN A 1 301 ? -16.599 4.863 -4.344 1.00 86.12 301 ASN A O 1
ATOM 2319 N N . GLY A 1 302 ? -16.255 6.815 -3.320 1.00 88.19 302 GLY A N 1
ATOM 2320 C CA . GLY A 1 302 ? -15.269 7.304 -4.281 1.00 88.19 302 GLY A CA 1
ATOM 2321 C C . GLY A 1 302 ? -13.952 7.651 -3.608 1.00 88.19 302 GLY A C 1
ATOM 2322 O O . GLY A 1 302 ? -13.941 8.117 -2.472 1.00 88.19 302 GLY A O 1
ATOM 2323 N N . GLN A 1 303 ? -12.853 7.477 -4.329 1.00 88.69 303 GLN A N 1
ATOM 2324 C CA . GLN A 1 303 ? -11.518 7.863 -3.895 1.00 88.69 303 GLN A CA 1
ATOM 2325 C C . GLN A 1 303 ? -10.759 8.480 -5.067 1.00 88.69 303 GLN A C 1
ATOM 2327 O O . GLN A 1 303 ? -10.770 7.938 -6.172 1.00 88.69 303 GLN A O 1
ATOM 2332 N N . LEU A 1 304 ? -10.116 9.617 -4.813 1.00 89.44 304 LEU A N 1
ATOM 2333 C CA . LEU A 1 304 ? -9.220 10.282 -5.751 1.00 89.44 304 LEU A CA 1
ATOM 2334 C C . LEU A 1 304 ? -7.785 10.102 -5.265 1.00 89.44 304 LEU A C 1
ATOM 2336 O O . LEU A 1 304 ? -7.483 10.428 -4.118 1.00 89.44 304 LEU A O 1
ATOM 2340 N N . SER A 1 305 ? -6.916 9.618 -6.137 1.00 87.94 305 SER A N 1
ATOM 2341 C CA . SER A 1 305 ? -5.489 9.439 -5.899 1.00 87.94 305 SER A CA 1
ATOM 2342 C C . SER A 1 305 ? -4.704 10.318 -6.864 1.00 87.94 305 SER A C 1
ATOM 2344 O O . SER A 1 305 ? -5.020 10.378 -8.047 1.00 87.94 305 SER A O 1
ATOM 2346 N N . LEU A 1 306 ? -3.690 10.991 -6.343 1.00 87.38 306 LEU A N 1
ATOM 2347 C CA . LEU A 1 306 ? -2.721 11.799 -7.065 1.00 87.38 306 LEU A CA 1
ATOM 2348 C C . LEU A 1 306 ? -1.339 11.258 -6.713 1.00 87.38 306 LEU A C 1
ATOM 2350 O O . LEU A 1 306 ? -1.061 11.005 -5.537 1.00 87.38 306 LEU A O 1
ATOM 2354 N N . GLY A 1 307 ? -0.483 11.083 -7.705 1.00 84.75 307 GLY A N 1
ATOM 2355 C CA . GLY A 1 307 ? 0.877 10.598 -7.524 1.00 84.75 307 GLY A CA 1
ATOM 2356 C C . GLY A 1 307 ? 1.851 11.414 -8.351 1.00 84.75 307 GLY A C 1
ATOM 2357 O O . GLY A 1 307 ? 1.510 11.863 -9.442 1.00 84.75 307 GLY A O 1
ATOM 2358 N N . ALA A 1 308 ? 3.054 11.596 -7.824 1.00 86.06 308 ALA A N 1
ATOM 2359 C CA . ALA A 1 308 ? 4.190 12.016 -8.621 1.00 86.06 308 ALA A CA 1
ATOM 2360 C C . ALA A 1 308 ? 5.422 11.202 -8.232 1.00 86.06 308 ALA A C 1
ATOM 2362 O O . ALA A 1 308 ? 5.586 10.833 -7.063 1.00 86.06 308 ALA A O 1
ATOM 2363 N N . ARG A 1 309 ? 6.278 10.928 -9.208 1.00 85.38 309 ARG A N 1
ATOM 2364 C CA . ARG A 1 309 ? 7.526 10.192 -9.039 1.00 85.38 309 ARG A CA 1
ATOM 2365 C C . ARG A 1 309 ? 8.612 10.833 -9.881 1.00 85.38 309 ARG A C 1
ATOM 2367 O O . ARG A 1 309 ? 8.335 11.331 -10.964 1.00 85.38 309 ARG A O 1
ATOM 2374 N N . ILE A 1 310 ? 9.828 10.776 -9.365 1.00 88.19 310 ILE A N 1
ATOM 2375 C CA . ILE A 1 310 ? 11.052 11.054 -10.102 1.00 88.19 310 ILE A CA 1
ATOM 2376 C C . ILE A 1 310 ? 11.952 9.831 -9.936 1.00 88.19 310 ILE A C 1
ATOM 2378 O O . ILE A 1 310 ? 12.055 9.306 -8.822 1.00 88.19 310 ILE A O 1
ATOM 2382 N N . ASN A 1 311 ? 12.573 9.375 -11.014 1.00 87.44 311 ASN A N 1
ATOM 2383 C CA . ASN A 1 311 ? 13.664 8.408 -11.006 1.00 87.44 311 ASN A CA 1
ATOM 2384 C C . ASN A 1 311 ? 14.841 8.943 -11.811 1.00 87.44 311 ASN A C 1
ATOM 2386 O O . ASN A 1 311 ? 14.653 9.703 -12.752 1.00 87.44 311 ASN A O 1
ATOM 2390 N N . ASP A 1 312 ? 16.028 8.546 -11.384 1.00 89.44 312 ASP A N 1
ATOM 2391 C CA . ASP A 1 312 ? 17.307 8.897 -11.988 1.00 89.44 312 ASP A CA 1
ATOM 2392 C C . ASP A 1 312 ? 18.199 7.659 -11.897 1.00 89.44 312 ASP A C 1
ATOM 2394 O O . ASP A 1 312 ? 18.217 6.976 -10.857 1.00 89.44 312 ASP A O 1
ATOM 2398 N N . GLY A 1 313 ? 18.884 7.338 -12.985 1.00 85.19 313 GLY A N 1
ATOM 2399 C CA . GLY A 1 313 ? 19.778 6.204 -13.074 1.00 85.19 313 GLY A CA 1
ATOM 2400 C C . GLY A 1 313 ? 19.047 4.865 -13.086 1.00 85.19 313 GLY A C 1
ATOM 2401 O O . GLY A 1 313 ? 19.582 3.928 -12.501 1.00 85.19 313 GLY A O 1
ATOM 2402 N N . TYR A 1 314 ? 17.815 4.740 -13.614 1.00 81.38 314 TYR A N 1
ATOM 2403 C CA . TYR A 1 314 ? 17.070 3.466 -13.607 1.00 81.38 314 TYR A CA 1
ATOM 2404 C C . TYR A 1 314 ? 17.418 2.569 -14.809 1.00 81.38 314 TYR A C 1
ATOM 2406 O O . TYR A 1 314 ? 17.179 2.940 -15.940 1.00 81.38 314 TYR A O 1
ATOM 2414 N N . LEU A 1 315 ? 17.937 1.359 -14.587 1.00 80.06 315 LEU A N 1
ATOM 2415 C CA . LEU A 1 315 ? 18.266 0.418 -15.656 1.00 80.06 315 LEU A CA 1
ATOM 2416 C C . LEU A 1 315 ? 17.006 -0.289 -16.141 1.00 80.06 315 LEU A C 1
ATOM 2418 O O . LEU A 1 315 ? 16.410 -1.098 -15.408 1.00 80.06 315 LEU A O 1
ATOM 2422 N N . GLN A 1 316 ? 16.659 -0.015 -17.393 1.00 74.94 316 GLN A N 1
ATOM 2423 C CA . GLN A 1 316 ? 15.557 -0.620 -18.116 1.00 74.94 316 GLN A CA 1
ATOM 2424 C C . GLN A 1 316 ? 16.099 -1.446 -19.295 1.00 74.94 316 GLN A C 1
ATOM 2426 O O . GLN A 1 316 ? 16.899 -0.939 -20.077 1.00 74.94 316 GLN A O 1
ATOM 2431 N N . PRO A 1 317 ? 15.690 -2.718 -19.445 1.00 66.44 317 PRO A N 1
ATOM 2432 C CA . PRO A 1 317 ? 15.935 -3.454 -20.682 1.00 66.44 317 PRO A CA 1
ATOM 2433 C C . PRO A 1 317 ? 15.157 -2.803 -21.836 1.00 66.44 317 PRO A C 1
ATOM 2435 O O . PRO A 1 317 ? 13.941 -2.638 -21.713 1.00 66.44 317 PRO A O 1
ATOM 2438 N N . LEU A 1 318 ? 15.837 -2.468 -22.934 1.00 69.00 318 LEU A N 1
ATOM 2439 C CA . LEU A 1 318 ? 15.241 -2.163 -24.235 1.00 69.00 318 LEU A CA 1
ATOM 2440 C C . LEU A 1 318 ? 15.567 -3.292 -25.211 1.00 69.00 318 LEU A C 1
ATOM 2442 O O . LEU A 1 318 ? 16.722 -3.483 -25.599 1.00 69.00 318 LEU A O 1
ATOM 2446 N N . ASP A 1 319 ? 14.521 -4.023 -25.604 1.00 65.06 319 ASP A N 1
ATOM 2447 C CA . ASP A 1 319 ? 14.576 -5.174 -26.508 1.00 65.06 319 ASP A CA 1
ATOM 2448 C C . ASP A 1 319 ? 15.647 -6.227 -26.132 1.00 65.06 319 ASP A C 1
ATOM 2450 O O . ASP A 1 319 ? 16.288 -6.183 -25.080 1.00 65.06 319 ASP A O 1
ATOM 2454 N N . ASP A 1 320 ? 15.818 -7.246 -26.977 1.00 60.84 320 ASP A N 1
ATOM 2455 C CA . ASP A 1 320 ? 16.696 -8.398 -26.740 1.00 60.84 320 ASP A CA 1
ATOM 2456 C C . ASP A 1 320 ? 18.206 -8.047 -26.722 1.00 60.84 320 ASP A C 1
ATOM 2458 O O . ASP A 1 320 ? 19.008 -8.920 -27.037 1.00 60.84 320 ASP A O 1
ATOM 2462 N N . ALA A 1 321 ? 18.674 -6.824 -26.445 1.00 60.19 321 ALA A N 1
ATOM 2463 C CA . ALA A 1 321 ? 20.127 -6.559 -26.480 1.00 60.19 321 ALA A CA 1
ATOM 2464 C C . ALA A 1 321 ? 20.639 -5.273 -25.821 1.00 60.19 321 ALA A C 1
ATOM 2466 O O . ALA A 1 321 ? 21.858 -5.095 -25.799 1.00 60.19 321 ALA A O 1
ATOM 2467 N N . VAL A 1 322 ? 19.794 -4.386 -25.289 1.00 69.88 322 VAL A N 1
ATOM 2468 C CA . VAL A 1 322 ? 20.283 -3.125 -24.712 1.00 69.88 322 VAL A CA 1
ATOM 2469 C C . VAL A 1 322 ? 19.711 -2.918 -23.314 1.00 69.88 322 VAL A C 1
ATOM 2471 O O . VAL A 1 322 ? 18.540 -3.180 -23.054 1.00 69.88 322 VAL A O 1
ATOM 2474 N N . VAL A 1 323 ? 20.551 -2.473 -22.380 1.00 75.00 323 VAL A N 1
ATOM 2475 C CA . VAL A 1 323 ? 20.085 -1.900 -21.114 1.00 75.00 323 VAL A CA 1
ATOM 2476 C C . VAL A 1 323 ? 20.363 -0.415 -21.173 1.00 75.00 323 VAL A C 1
ATOM 2478 O O . VAL A 1 323 ? 21.503 -0.016 -21.387 1.00 75.00 323 VAL A O 1
ATOM 2481 N N . GLU A 1 324 ? 19.332 0.394 -20.975 1.00 79.94 324 GLU A N 1
ATOM 2482 C CA . GLU A 1 324 ? 19.465 1.845 -20.979 1.00 79.94 324 GLU A CA 1
ATOM 2483 C C . GLU A 1 324 ? 19.097 2.418 -19.618 1.00 79.94 324 GLU A C 1
ATOM 2485 O O . GLU A 1 324 ? 18.418 1.792 -18.795 1.00 79.94 324 GLU A O 1
ATOM 2490 N N . VAL A 1 325 ? 19.603 3.622 -19.380 1.00 79.81 325 VAL A N 1
ATOM 2491 C CA . VAL A 1 325 ? 19.269 4.413 -18.207 1.00 79.81 325 VAL A CA 1
ATOM 2492 C C . VAL A 1 325 ? 18.014 5.225 -18.521 1.00 79.81 325 VAL A C 1
ATOM 2494 O O . VAL A 1 325 ? 18.014 6.018 -19.457 1.00 79.81 325 VAL A O 1
ATOM 2497 N N . ASP A 1 326 ? 16.966 4.994 -17.738 1.00 82.00 326 ASP A N 1
ATOM 2498 C CA . ASP A 1 326 ? 15.701 5.722 -17.708 1.00 82.00 326 ASP A CA 1
ATOM 2499 C C . ASP A 1 326 ? 15.726 6.750 -16.565 1.00 82.00 326 ASP A C 1
ATOM 2501 O O . ASP A 1 326 ? 15.668 6.420 -15.367 1.00 82.00 326 ASP A O 1
ATOM 2505 N N . ASP A 1 327 ? 15.782 8.014 -16.969 1.00 88.75 327 ASP A N 1
ATOM 2506 C CA . ASP A 1 327 ? 15.583 9.165 -16.101 1.00 88.75 327 ASP A CA 1
ATOM 2507 C C . ASP A 1 327 ? 14.206 9.745 -16.390 1.00 88.75 327 ASP A C 1
ATOM 2509 O O . ASP A 1 327 ? 13.923 10.168 -17.509 1.00 88.75 327 ASP A O 1
ATOM 2513 N N . GLY A 1 328 ? 13.338 9.807 -15.384 1.00 87.81 328 GLY A N 1
ATOM 2514 C CA . GLY A 1 328 ? 11.935 10.089 -15.639 1.00 87.81 328 GLY A CA 1
ATOM 2515 C C . GLY A 1 328 ? 11.230 10.845 -14.534 1.00 87.81 328 GLY A C 1
ATOM 2516 O O . GLY A 1 328 ? 11.490 10.677 -13.339 1.00 87.81 328 GLY A O 1
ATOM 2517 N N . VAL A 1 329 ? 10.270 11.668 -14.945 1.00 88.00 329 VAL A N 1
ATOM 2518 C CA . VAL A 1 329 ? 9.278 12.295 -14.080 1.00 88.00 329 VAL A CA 1
ATOM 2519 C C . VAL A 1 329 ? 7.896 11.828 -14.506 1.00 88.00 329 VAL A C 1
ATOM 2521 O O . VAL A 1 329 ? 7.510 11.911 -15.669 1.00 88.00 329 VAL A O 1
ATOM 2524 N N . ARG A 1 330 ? 7.116 11.355 -13.536 1.00 84.75 330 ARG A N 1
ATOM 2525 C CA . ARG A 1 330 ? 5.780 10.806 -13.768 1.00 84.75 330 ARG A CA 1
ATOM 2526 C C . ARG A 1 330 ? 4.769 11.480 -12.868 1.00 84.75 330 ARG A C 1
ATOM 2528 O O . ARG A 1 330 ? 5.016 11.657 -11.673 1.00 84.75 330 ARG A O 1
ATOM 2535 N N . PHE A 1 331 ? 3.611 11.801 -13.425 1.00 88.31 331 PHE A N 1
ATOM 2536 C CA . PHE A 1 331 ? 2.466 12.346 -12.708 1.00 88.31 331 PHE A CA 1
ATOM 2537 C C . PHE A 1 331 ? 1.229 11.529 -13.034 1.00 88.31 331 PHE A C 1
ATOM 2539 O O . PHE A 1 331 ? 0.974 11.224 -14.192 1.00 88.31 331 PHE A O 1
ATOM 2546 N N . GLY A 1 332 ? 0.426 11.218 -12.023 1.00 85.12 332 GLY A N 1
ATOM 2547 C CA . GLY A 1 332 ? -0.754 10.385 -12.194 1.00 85.12 332 GLY A CA 1
ATOM 2548 C C . GLY A 1 332 ? -1.936 10.846 -11.370 1.00 85.12 332 GLY A C 1
ATOM 2549 O O . GLY A 1 332 ? -1.797 11.315 -10.237 1.00 85.12 332 GLY A O 1
ATOM 2550 N N . VAL A 1 333 ? -3.120 10.660 -11.936 1.00 88.19 333 VAL A N 1
ATOM 2551 C CA . VAL A 1 333 ? -4.412 10.875 -11.301 1.00 88.19 333 VAL A CA 1
ATOM 2552 C C . VAL A 1 333 ? -5.266 9.639 -11.515 1.00 88.19 333 VAL A C 1
ATOM 2554 O O . VAL A 1 333 ? -5.438 9.166 -12.633 1.00 88.19 333 VAL A O 1
ATOM 2557 N N . ARG A 1 334 ? -5.877 9.145 -10.445 1.00 88.81 334 ARG A N 1
ATOM 2558 C CA . ARG A 1 334 ? -6.818 8.029 -10.501 1.00 88.81 334 ARG A CA 1
ATOM 2559 C C . ARG A 1 334 ? -8.064 8.336 -9.709 1.00 88.81 334 ARG A C 1
ATOM 2561 O O . ARG A 1 334 ? -7.992 8.746 -8.554 1.00 88.81 334 ARG A O 1
ATOM 2568 N N . TYR A 1 335 ? -9.208 8.036 -10.298 1.00 92.31 335 TYR A N 1
ATOM 2569 C CA . TYR A 1 335 ? -10.479 7.996 -9.598 1.00 92.31 335 TYR A CA 1
ATOM 2570 C C . TYR A 1 335 ? -10.982 6.557 -9.528 1.00 92.31 335 TYR A C 1
ATOM 2572 O O . TYR A 1 335 ? -11.160 5.907 -10.555 1.00 92.31 335 TYR A O 1
ATOM 2580 N N . ALA A 1 336 ? -11.228 6.059 -8.319 1.00 90.19 336 ALA A N 1
ATOM 2581 C CA . ALA A 1 336 ? -11.831 4.753 -8.080 1.00 90.19 336 ALA A CA 1
ATOM 2582 C C . ALA A 1 336 ? -13.207 4.916 -7.431 1.00 90.19 336 ALA A C 1
ATOM 2584 O O . ALA A 1 336 ? -13.374 5.718 -6.511 1.00 90.19 336 ALA A O 1
ATOM 2585 N N . HIS A 1 337 ? -14.183 4.131 -7.884 1.00 91.81 337 HIS A N 1
ATOM 2586 C CA . HIS A 1 337 ? -15.539 4.128 -7.350 1.00 91.81 337 HIS A CA 1
ATOM 2587 C C . HIS A 1 337 ? -16.006 2.708 -7.041 1.00 91.81 337 HIS A C 1
ATOM 2589 O O . HIS A 1 337 ? -15.999 1.836 -7.911 1.00 91.81 337 HIS A O 1
ATOM 2595 N N . GLN A 1 338 ? -16.459 2.478 -5.813 1.00 87.94 338 GLN A N 1
ATOM 2596 C CA . GLN A 1 338 ? -17.087 1.226 -5.424 1.00 87.94 338 GLN A CA 1
ATOM 2597 C C . GLN A 1 338 ? -18.530 1.181 -5.925 1.00 87.94 338 GLN A C 1
ATOM 2599 O O . GLN A 1 338 ? -19.379 1.959 -5.492 1.00 87.94 338 GLN A O 1
ATOM 2604 N N . MET A 1 339 ? -18.802 0.241 -6.825 1.00 87.31 339 MET A N 1
ATOM 2605 C CA . MET A 1 339 ? -20.112 0.065 -7.448 1.00 87.31 339 MET A CA 1
ATOM 2606 C C . MET A 1 339 ? -20.967 -0.960 -6.692 1.00 87.31 339 MET A C 1
ATOM 2608 O O . MET A 1 339 ? -22.174 -0.768 -6.578 1.00 87.31 339 MET A O 1
ATOM 2612 N N . LEU A 1 340 ? -20.355 -2.023 -6.148 1.00 83.81 340 LEU A N 1
ATOM 2613 C CA . LEU A 1 340 ? -21.033 -3.059 -5.353 1.00 83.81 340 LEU A CA 1
ATOM 2614 C C . LEU A 1 340 ? -20.240 -3.392 -4.078 1.00 83.81 340 LEU A C 1
ATOM 2616 O O . LEU A 1 340 ? -19.027 -3.174 -4.004 1.00 83.81 340 LEU A O 1
ATOM 2620 N N . GLY A 1 341 ? -20.934 -3.936 -3.075 1.00 66.19 341 GLY A N 1
ATOM 2621 C CA . GLY A 1 341 ? -20.329 -4.398 -1.820 1.00 66.19 341 GLY A CA 1
ATOM 2622 C C . GLY A 1 341 ? -20.321 -3.373 -0.683 1.00 66.19 341 GLY A C 1
ATOM 2623 O O . GLY A 1 341 ? -19.356 -3.283 0.065 1.00 66.19 341 GLY A O 1
ATOM 2624 N N . ILE A 1 342 ? -21.377 -2.560 -0.552 1.00 56.03 342 ILE A N 1
ATOM 2625 C CA . ILE A 1 342 ? -21.487 -1.551 0.524 1.00 56.03 342 ILE A CA 1
ATOM 2626 C C . ILE A 1 342 ? -21.595 -2.220 1.921 1.00 56.03 342 ILE A C 1
ATOM 2628 O O . ILE A 1 342 ? -21.449 -1.541 2.934 1.00 56.03 342 ILE A O 1
ATOM 2632 N N . SER A 1 343 ? -21.847 -3.537 1.990 1.00 54.97 343 SER A N 1
ATOM 2633 C CA . SER A 1 343 ? -21.979 -4.312 3.231 1.00 54.97 343 SER A CA 1
ATOM 2634 C C . SER A 1 343 ? -20.814 -5.299 3.431 1.00 54.97 343 SER A C 1
ATOM 2636 O O . SER A 1 343 ? -20.344 -5.890 2.463 1.00 54.97 343 SER A O 1
ATOM 2638 N N . ASP A 1 344 ? -20.381 -5.490 4.686 1.00 50.47 344 ASP A N 1
ATOM 2639 C CA . ASP A 1 344 ? -19.165 -6.223 5.118 1.00 50.47 344 ASP A CA 1
ATOM 2640 C C . ASP A 1 344 ? -19.038 -7.691 4.651 1.00 50.47 344 ASP A C 1
ATOM 2642 O O . ASP A 1 344 ? -17.989 -8.306 4.831 1.00 50.47 344 ASP A O 1
ATOM 2646 N N . ALA A 1 345 ? -20.089 -8.283 4.077 1.00 51.31 345 ALA A N 1
ATOM 2647 C CA . ALA A 1 345 ? -20.088 -9.673 3.606 1.00 51.31 345 ALA A CA 1
ATOM 2648 C C . ALA A 1 345 ? -20.012 -9.805 2.075 1.00 51.31 345 ALA A C 1
ATOM 2650 O O . ALA A 1 345 ? -19.819 -10.907 1.555 1.00 51.31 345 ALA A O 1
ATOM 2651 N N . ASP A 1 346 ? -20.173 -8.699 1.349 1.00 54.66 346 ASP A N 1
ATOM 2652 C CA . ASP A 1 346 ? -20.296 -8.711 -0.099 1.00 54.66 346 ASP A CA 1
ATOM 2653 C C . ASP A 1 346 ? -18.951 -8.406 -0.752 1.00 54.66 346 ASP A C 1
ATOM 2655 O O . ASP A 1 346 ? -18.292 -7.417 -0.435 1.00 54.66 346 ASP A O 1
ATOM 2659 N N . ARG A 1 347 ? -18.565 -9.246 -1.717 1.00 71.50 347 ARG A N 1
ATOM 2660 C CA . ARG A 1 347 ? -17.377 -9.044 -2.555 1.00 71.50 347 ARG A CA 1
ATOM 2661 C C . ARG A 1 347 ? -17.375 -7.618 -3.108 1.00 71.50 347 ARG A C 1
ATOM 2663 O O . ARG A 1 347 ? -18.259 -7.256 -3.889 1.00 71.50 347 ARG A O 1
ATOM 2670 N N . ALA A 1 348 ? -16.386 -6.816 -2.718 1.00 79.31 348 ALA A N 1
ATOM 2671 C CA . ALA A 1 348 ? -16.264 -5.458 -3.224 1.00 79.31 348 ALA A CA 1
ATOM 2672 C C . ALA A 1 348 ? -15.990 -5.480 -4.737 1.00 79.31 348 ALA A C 1
ATOM 2674 O O . ALA A 1 348 ? -15.094 -6.183 -5.208 1.00 79.31 348 ALA A O 1
ATOM 2675 N N . PHE A 1 349 ? -16.751 -4.686 -5.492 1.00 87.38 349 PHE A N 1
ATOM 2676 C CA . PHE A 1 349 ? -16.499 -4.432 -6.910 1.00 87.38 349 PHE A CA 1
ATOM 2677 C C . PHE A 1 349 ? -16.326 -2.935 -7.134 1.00 87.38 349 PHE A C 1
ATOM 2679 O O . PHE A 1 349 ? -17.179 -2.126 -6.746 1.00 87.38 349 PHE A O 1
ATOM 2686 N N . ARG A 1 350 ? -15.207 -2.565 -7.753 1.00 89.19 350 ARG A N 1
ATOM 2687 C CA . ARG A 1 350 ? -14.795 -1.181 -7.978 1.00 89.19 350 ARG A CA 1
ATOM 2688 C C . ARG A 1 350 ? -14.479 -0.986 -9.448 1.00 89.19 350 ARG A C 1
ATOM 2690 O O . ARG A 1 350 ? -13.765 -1.797 -10.023 1.00 89.19 350 ARG A O 1
ATOM 2697 N N . GLY A 1 351 ? -14.949 0.108 -10.029 1.00 91.31 351 GLY A N 1
ATOM 2698 C CA . GLY A 1 351 ? -14.408 0.616 -11.287 1.00 91.31 351 GLY A CA 1
ATOM 2699 C C . GLY A 1 351 ? -13.392 1.714 -11.008 1.00 91.31 351 GLY A C 1
ATOM 2700 O O . GLY A 1 351 ? -13.463 2.379 -9.972 1.00 91.31 351 GLY A O 1
ATOM 2701 N N . PHE A 1 352 ? -12.449 1.918 -11.915 1.00 91.50 352 PHE A N 1
ATOM 2702 C CA . PHE A 1 352 ? -11.536 3.047 -11.849 1.00 91.50 352 PHE A CA 1
ATOM 2703 C C . PHE A 1 352 ? -11.188 3.578 -13.234 1.00 91.50 352 PHE A C 1
ATOM 2705 O O . PHE A 1 352 ? -11.223 2.848 -14.223 1.00 91.50 352 PHE A O 1
ATOM 2712 N N . ILE A 1 353 ? -10.845 4.859 -13.260 1.00 92.19 353 ILE A N 1
ATOM 2713 C CA . ILE A 1 353 ? -10.210 5.542 -14.380 1.00 92.19 353 ILE A CA 1
ATOM 2714 C C . ILE A 1 353 ? -8.899 6.136 -13.884 1.00 92.19 353 ILE A C 1
ATOM 2716 O O . ILE A 1 353 ? -8.814 6.607 -12.744 1.00 92.19 353 ILE A O 1
ATOM 2720 N N . GLU A 1 354 ? -7.886 6.091 -14.728 1.00 87.31 354 GLU A N 1
ATOM 2721 C CA . GLU A 1 354 ? -6.543 6.551 -14.426 1.00 87.31 354 GLU A CA 1
ATOM 2722 C C . GLU A 1 354 ? -5.979 7.283 -15.637 1.00 87.31 354 GLU A C 1
ATOM 2724 O O . GLU A 1 354 ? -6.211 6.883 -16.775 1.00 87.31 354 GLU A O 1
ATOM 2729 N N . ILE A 1 355 ? -5.293 8.386 -15.381 1.00 89.44 355 ILE A N 1
ATOM 2730 C CA . ILE A 1 355 ? -4.583 9.169 -16.381 1.00 89.44 355 ILE A CA 1
ATOM 2731 C C . ILE A 1 355 ? -3.249 9.590 -15.787 1.00 89.44 355 ILE A C 1
ATOM 2733 O O . ILE A 1 355 ? -3.191 9.999 -14.626 1.00 89.44 355 ILE A O 1
ATOM 2737 N N . GLY A 1 356 ? -2.187 9.511 -16.568 1.00 87.38 356 GLY A N 1
ATOM 2738 C CA . GLY A 1 356 ? -0.889 10.007 -16.160 1.00 87.38 356 GLY A CA 1
ATOM 2739 C C . GLY A 1 356 ? -0.088 10.536 -17.331 1.00 87.38 356 GLY A C 1
ATOM 2740 O O . GLY A 1 356 ? -0.337 10.175 -18.475 1.00 87.38 356 GLY A O 1
ATOM 2741 N N . SER A 1 357 ? 0.842 11.421 -17.017 1.00 89.75 357 SER A N 1
ATOM 2742 C CA . SER A 1 357 ? 1.824 11.966 -17.942 1.00 89.75 357 SER A CA 1
ATOM 2743 C C . SER A 1 357 ? 3.199 11.521 -17.475 1.00 89.75 357 SER A C 1
ATOM 2745 O O . SER A 1 357 ? 3.491 11.537 -16.271 1.00 89.75 357 SER A O 1
ATOM 2747 N N . VAL A 1 358 ? 4.008 11.094 -18.429 1.00 87.00 358 VAL A N 1
ATOM 2748 C CA . VAL A 1 358 ? 5.371 10.640 -18.224 1.00 87.00 358 VAL A CA 1
ATOM 2749 C C . VAL A 1 358 ? 6.261 11.433 -19.163 1.00 87.00 358 VAL A C 1
ATOM 2751 O O . VAL A 1 358 ? 5.961 11.570 -20.344 1.00 87.00 358 VAL A O 1
ATOM 2754 N N . SER A 1 359 ? 7.325 11.980 -18.601 1.00 91.62 359 SER A N 1
ATOM 2755 C CA . SER A 1 359 ? 8.456 12.526 -19.332 1.00 91.62 359 SER A CA 1
ATOM 2756 C C . SER A 1 359 ? 9.640 11.676 -18.919 1.00 91.62 359 SER A C 1
ATOM 2758 O O . SER A 1 359 ? 9.959 11.623 -17.728 1.00 91.62 359 SER A O 1
ATOM 2760 N N . GLU A 1 360 ? 10.213 10.945 -19.860 1.00 87.75 360 GLU A N 1
ATOM 2761 C CA . GLU A 1 360 ? 11.362 10.090 -19.608 1.00 87.75 360 GLU A CA 1
ATOM 2762 C C . GLU A 1 360 ? 12.408 10.256 -20.693 1.00 87.75 360 GLU A C 1
ATOM 2764 O O . GLU A 1 360 ? 12.109 10.559 -21.846 1.00 87.75 360 GLU A O 1
ATOM 2769 N N . LYS A 1 361 ? 13.656 10.087 -20.286 1.00 89.12 361 LYS A N 1
ATOM 2770 C CA . LYS A 1 361 ? 14.799 10.074 -21.166 1.00 89.12 361 LYS A CA 1
ATOM 2771 C C . LYS A 1 361 ? 15.390 8.684 -21.125 1.00 89.12 361 LYS A C 1
ATOM 2773 O O . LYS A 1 361 ? 15.813 8.232 -20.063 1.00 89.12 361 LYS A O 1
ATOM 2778 N N . ILE A 1 362 ? 15.419 8.049 -22.285 1.00 83.12 362 ILE A N 1
ATOM 2779 C CA . ILE A 1 362 ? 15.991 6.726 -22.469 1.00 83.12 362 ILE A CA 1
ATOM 2780 C C . ILE A 1 362 ? 17.136 6.872 -23.478 1.00 83.12 362 ILE A C 1
ATOM 2782 O O . ILE A 1 362 ? 16.923 7.266 -24.628 1.00 83.12 362 ILE A O 1
ATOM 2786 N N . ASP A 1 363 ? 18.370 6.692 -23.002 1.00 82.31 363 ASP A N 1
ATOM 2787 C CA . ASP A 1 363 ? 19.601 7.000 -23.746 1.00 82.31 363 ASP A CA 1
ATOM 2788 C C . ASP A 1 363 ? 19.610 8.437 -24.327 1.00 82.31 363 ASP A C 1
ATOM 2790 O O . ASP A 1 363 ? 19.722 9.423 -23.588 1.00 82.31 363 ASP A O 1
ATOM 2794 N N . ASN A 1 364 ? 19.509 8.581 -25.652 1.00 83.81 364 ASN A N 1
ATOM 2795 C CA . ASN A 1 364 ? 19.524 9.861 -26.364 1.00 83.81 364 ASN A CA 1
ATOM 2796 C C . ASN A 1 364 ? 18.132 10.300 -26.843 1.00 83.81 364 ASN A C 1
ATOM 2798 O O . ASN A 1 364 ? 18.032 11.290 -27.573 1.00 83.81 364 ASN A O 1
ATOM 2802 N N . MET A 1 365 ? 17.082 9.573 -26.460 1.00 86.19 365 MET A N 1
ATOM 2803 C CA . MET A 1 365 ? 15.699 9.862 -26.818 1.00 86.19 365 MET A CA 1
ATOM 2804 C C . MET A 1 365 ? 14.971 10.465 -25.618 1.00 86.19 365 MET A C 1
ATOM 2806 O O . MET A 1 365 ? 14.882 9.844 -24.560 1.00 86.19 365 MET A O 1
ATOM 2810 N N . ASP A 1 366 ? 14.458 11.679 -25.792 1.00 92.75 366 ASP A N 1
ATOM 2811 C CA . ASP A 1 366 ? 13.521 12.288 -24.852 1.00 92.75 366 ASP A CA 1
ATOM 2812 C C . ASP A 1 366 ? 12.105 11.916 -25.321 1.00 92.75 366 ASP A C 1
ATOM 2814 O O . ASP A 1 366 ? 11.738 12.238 -26.449 1.00 92.75 366 ASP A O 1
ATOM 2818 N N . ASP A 1 367 ? 11.320 11.236 -24.486 1.00 90.19 367 ASP A N 1
ATOM 2819 C CA . ASP A 1 367 ? 9.941 10.850 -24.791 1.00 90.19 367 ASP A CA 1
ATOM 2820 C C . ASP A 1 367 ? 8.981 11.458 -23.761 1.00 90.19 367 ASP A C 1
ATOM 2822 O O . ASP A 1 367 ? 9.163 11.355 -22.543 1.00 90.19 367 ASP A O 1
ATOM 2826 N N . GLU A 1 368 ? 7.927 12.100 -24.253 1.00 93.88 368 GLU A N 1
ATOM 2827 C CA . GLU A 1 368 ? 6.861 12.666 -23.435 1.00 93.88 368 GLU A CA 1
ATOM 2828 C C . GLU A 1 368 ? 5.531 12.089 -23.894 1.00 93.88 368 GLU A C 1
ATOM 2830 O O . GLU A 1 368 ? 5.087 12.316 -25.015 1.00 93.88 368 GLU A O 1
ATOM 2835 N N . TYR A 1 369 ? 4.860 11.359 -23.008 1.00 89.06 369 TYR A N 1
ATOM 2836 C CA . TYR A 1 369 ? 3.616 10.690 -23.353 1.00 89.06 369 TYR A CA 1
ATOM 2837 C C . TYR A 1 369 ? 2.579 10.770 -22.244 1.00 89.06 369 TYR A C 1
ATOM 2839 O O . TYR A 1 369 ? 2.857 10.972 -21.057 1.00 89.06 369 TYR A O 1
ATOM 2847 N N . THR A 1 370 ? 1.330 10.581 -22.652 1.00 89.94 370 THR A N 1
ATOM 2848 C CA . THR A 1 370 ? 0.188 10.471 -21.750 1.00 89.94 370 THR A CA 1
ATOM 2849 C C . THR A 1 370 ? -0.372 9.062 -21.824 1.00 89.94 370 THR A C 1
ATOM 2851 O O . THR A 1 370 ? -0.621 8.538 -22.902 1.00 89.94 370 THR A O 1
ATOM 2854 N N . GLN A 1 371 ? -0.641 8.453 -20.679 1.00 86.81 371 GLN A N 1
ATOM 2855 C CA . GLN A 1 371 ? -1.346 7.181 -20.583 1.00 86.81 371 GLN A CA 1
ATOM 2856 C C . GLN A 1 371 ? -2.716 7.401 -19.959 1.00 86.81 371 GLN A C 1
ATOM 2858 O O . GLN A 1 371 ? -2.852 8.117 -18.964 1.00 86.81 371 GLN A O 1
ATOM 2863 N N . ALA A 1 372 ? -3.736 6.747 -20.506 1.00 88.56 372 ALA A N 1
ATOM 2864 C CA . ALA A 1 372 ? -5.047 6.686 -19.875 1.00 88.56 372 ALA A CA 1
ATOM 2865 C C . 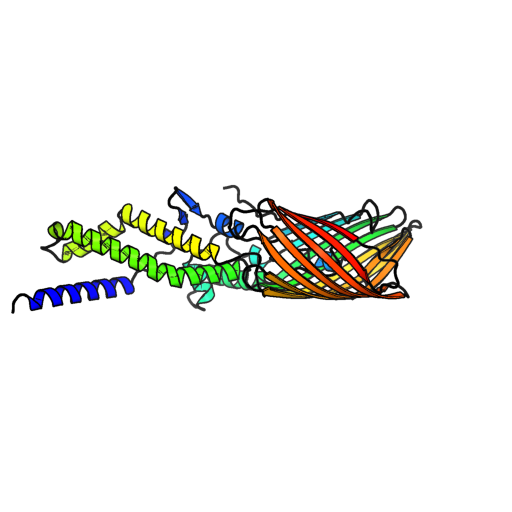ALA A 1 372 ? -5.562 5.252 -19.853 1.00 88.56 372 ALA A C 1
ATOM 2867 O O . ALA A 1 372 ? -5.457 4.528 -20.840 1.00 88.56 372 ALA A O 1
ATOM 2868 N N . SER A 1 373 ? -6.163 4.848 -18.736 1.00 87.31 373 SER A N 1
ATOM 2869 C CA . SER A 1 373 ? -6.739 3.519 -18.587 1.00 87.31 373 SER A CA 1
ATOM 2870 C C . SER A 1 373 ? -8.075 3.527 -17.854 1.00 87.31 373 SER A C 1
ATOM 2872 O O . SER A 1 373 ? -8.393 4.389 -17.030 1.00 87.31 373 SER A O 1
ATOM 2874 N N . LEU A 1 374 ? -8.878 2.521 -18.180 1.00 93.56 374 LEU A N 1
ATOM 2875 C CA . LEU A 1 374 ? -10.125 2.177 -17.518 1.00 93.56 374 LEU A CA 1
ATOM 2876 C C . LEU A 1 374 ? -10.012 0.743 -17.028 1.00 93.56 374 LEU A C 1
ATOM 2878 O O . LEU A 1 374 ? -9.572 -0.153 -17.748 1.00 93.56 374 LEU A O 1
ATOM 2882 N N . GLY A 1 375 ? -10.439 0.508 -15.797 1.00 90.50 375 GLY A N 1
ATOM 2883 C CA . GLY A 1 375 ? -10.330 -0.812 -15.211 1.00 90.50 375 GLY A CA 1
ATOM 2884 C C . GLY A 1 375 ? -11.342 -1.080 -14.122 1.00 90.50 375 GLY A C 1
ATOM 2885 O O . GLY A 1 375 ? -12.158 -0.237 -13.742 1.00 90.50 375 GLY A O 1
ATOM 2886 N N . PHE A 1 376 ? -11.271 -2.297 -13.609 1.00 91.00 376 PHE A N 1
ATOM 2887 C CA . PHE A 1 376 ? -12.048 -2.727 -12.466 1.00 91.00 376 PHE A CA 1
ATOM 2888 C C . PHE A 1 376 ? -11.201 -3.551 -11.503 1.00 91.00 376 PHE A C 1
ATOM 2890 O O . PHE A 1 376 ? -10.155 -4.104 -11.842 1.00 91.00 376 PHE A O 1
ATOM 2897 N N . GLU A 1 377 ? -11.657 -3.609 -10.264 1.00 85.56 377 GLU A N 1
ATOM 2898 C CA . GLU A 1 377 ? -11.087 -4.414 -9.200 1.00 85.56 377 GLU A CA 1
ATOM 2899 C C . GLU A 1 377 ? -12.220 -5.172 -8.517 1.00 85.56 377 GLU A C 1
ATOM 2901 O O . GLU A 1 377 ? -13.244 -4.590 -8.152 1.00 85.56 377 GLU A O 1
ATOM 2906 N N . VAL A 1 378 ? -12.040 -6.479 -8.371 1.00 87.31 378 VAL A N 1
ATOM 2907 C CA . VAL A 1 378 ? -12.993 -7.377 -7.732 1.00 87.31 378 VAL A CA 1
ATOM 2908 C C . VAL A 1 378 ? -12.312 -8.120 -6.595 1.00 87.31 378 VAL A C 1
ATOM 2910 O O . VAL A 1 378 ? -11.226 -8.680 -6.750 1.00 87.31 378 VAL A O 1
ATOM 2913 N N . GLN A 1 379 ? -12.966 -8.139 -5.442 1.00 82.62 379 GLN A N 1
ATOM 2914 C CA . GLN A 1 379 ? -12.565 -8.975 -4.324 1.00 82.62 379 GLN A CA 1
ATOM 2915 C C . GLN A 1 379 ? -12.965 -10.427 -4.610 1.00 82.62 379 GLN A C 1
ATOM 2917 O O . GLN A 1 379 ? -14.148 -10.767 -4.688 1.00 82.62 379 GLN A O 1
ATOM 2922 N N . VAL A 1 380 ? -11.972 -11.293 -4.796 1.00 84.25 380 VAL A N 1
ATOM 2923 C CA . VAL A 1 380 ? -12.165 -12.724 -5.070 1.00 84.25 380 VAL A CA 1
ATOM 2924 C C . VAL A 1 380 ? -12.372 -13.488 -3.761 1.00 84.25 380 VAL A C 1
ATOM 2926 O O . VAL A 1 380 ? -13.258 -14.340 -3.667 1.00 84.25 380 VAL A O 1
ATOM 2929 N N . SER A 1 381 ? -11.587 -13.154 -2.737 1.00 79.81 381 SER A N 1
ATOM 2930 C CA . SER A 1 381 ? -11.717 -13.647 -1.362 1.00 79.81 381 SER A CA 1
ATOM 2931 C C . SER A 1 381 ? -11.367 -12.529 -0.376 1.00 79.81 381 SER A C 1
ATOM 2933 O O . SER A 1 381 ? -10.980 -11.444 -0.803 1.00 79.81 381 SER A O 1
ATOM 2935 N N . ARG A 1 382 ? -11.493 -12.778 0.937 1.00 70.56 382 ARG A N 1
ATOM 2936 C CA . ARG A 1 382 ? -11.210 -11.781 1.987 1.00 70.56 382 ARG A CA 1
ATOM 2937 C C . ARG A 1 382 ? -9.893 -11.039 1.751 1.00 70.56 382 ARG A C 1
ATOM 2939 O O . ARG A 1 382 ? -9.867 -9.817 1.837 1.00 70.56 382 ARG A O 1
ATOM 2946 N N . ASP A 1 383 ? -8.869 -11.784 1.347 1.00 69.94 383 ASP A N 1
ATOM 2947 C CA . ASP A 1 383 ? -7.513 -11.268 1.213 1.00 69.94 383 ASP A CA 1
ATOM 2948 C C . ASP A 1 383 ? -7.000 -11.284 -0.236 1.00 69.94 383 ASP A C 1
ATOM 2950 O O . ASP A 1 383 ? -5.863 -10.890 -0.480 1.00 69.94 383 ASP A O 1
ATOM 2954 N N . LEU A 1 384 ? -7.810 -11.741 -1.201 1.00 74.75 384 LEU A N 1
ATOM 2955 C CA . LEU A 1 384 ? -7.434 -11.866 -2.612 1.00 74.75 384 LEU A CA 1
ATOM 2956 C C . LEU A 1 384 ? -8.278 -10.938 -3.486 1.00 74.75 384 LEU A C 1
ATOM 2958 O O . LEU A 1 384 ? -9.503 -11.056 -3.534 1.00 74.75 384 LEU A O 1
ATOM 2962 N N . TYR A 1 385 ? -7.610 -10.097 -4.265 1.00 78.25 385 TYR A N 1
ATOM 2963 C CA . TYR A 1 385 ? -8.219 -9.217 -5.254 1.00 78.25 385 TYR A CA 1
ATOM 2964 C C . TYR A 1 385 ? -7.711 -9.543 -6.650 1.00 78.25 385 TYR A C 1
ATOM 2966 O O . TYR A 1 385 ? -6.534 -9.845 -6.845 1.00 78.25 385 TYR A O 1
ATOM 2974 N N . PHE A 1 386 ? -8.599 -9.421 -7.626 1.00 82.06 386 PHE A N 1
ATOM 2975 C CA . PHE A 1 386 ? -8.254 -9.418 -9.036 1.00 82.06 386 PHE A CA 1
ATOM 2976 C C . PHE A 1 386 ? -8.526 -8.032 -9.609 1.00 82.06 386 PHE A C 1
ATOM 2978 O O . PHE A 1 386 ? -9.564 -7.425 -9.343 1.00 82.06 386 PHE A O 1
ATOM 2985 N N . GLN A 1 387 ? -7.587 -7.525 -10.391 1.00 82.69 387 GLN A N 1
ATOM 2986 C CA . GLN A 1 387 ? -7.701 -6.255 -11.083 1.00 82.69 387 GLN A CA 1
ATOM 2987 C C . GLN A 1 387 ? -7.396 -6.455 -12.556 1.00 82.69 387 GLN A C 1
ATOM 2989 O O . GLN A 1 387 ? -6.432 -7.135 -12.893 1.00 82.69 387 GLN A O 1
ATOM 2994 N N . ALA A 1 388 ? -8.191 -5.816 -13.402 1.00 83.06 388 ALA A N 1
ATOM 2995 C CA . ALA A 1 388 ? -7.928 -5.721 -14.825 1.00 83.06 388 ALA A CA 1
ATOM 2996 C C . ALA A 1 388 ? -8.081 -4.269 -15.281 1.00 83.06 388 ALA A C 1
ATOM 2998 O O . ALA A 1 388 ? -8.940 -3.546 -14.763 1.00 83.06 388 ALA A O 1
ATOM 2999 N N . ALA A 1 389 ? -7.258 -3.848 -16.234 1.00 83.31 389 ALA A N 1
ATOM 3000 C CA . ALA A 1 389 ? -7.365 -2.546 -16.877 1.00 83.31 389 ALA A CA 1
ATOM 3001 C C . ALA A 1 389 ? -6.997 -2.644 -18.354 1.00 83.31 389 ALA A C 1
ATOM 3003 O O . ALA A 1 389 ? -6.114 -3.414 -18.727 1.00 83.31 389 ALA A O 1
ATOM 3004 N N . ILE A 1 390 ? -7.666 -1.836 -19.164 1.00 87.62 390 ILE A N 1
ATOM 3005 C CA . ILE A 1 390 ? -7.295 -1.562 -20.547 1.00 87.62 390 ILE A CA 1
ATOM 3006 C C . ILE A 1 390 ? -6.911 -0.091 -20.643 1.00 87.62 390 ILE A C 1
ATOM 3008 O O . ILE A 1 390 ? -7.605 0.766 -20.086 1.00 87.62 390 ILE A O 1
ATOM 3012 N N . GLY A 1 391 ? -5.816 0.197 -21.329 1.00 88.00 391 GLY A N 1
ATOM 3013 C CA . GLY A 1 391 ? -5.344 1.556 -21.520 1.00 88.00 391 GLY A CA 1
ATOM 3014 C C . GLY A 1 391 ? -4.716 1.772 -22.881 1.00 88.00 391 GLY A C 1
ATOM 3015 O O . GLY A 1 391 ? -4.478 0.832 -23.639 1.00 88.00 391 GLY A O 1
ATOM 3016 N N . ASP A 1 392 ? -4.504 3.043 -23.179 1.00 89.31 392 ASP A N 1
ATOM 3017 C CA . ASP A 1 392 ? -3.881 3.522 -24.405 1.00 89.31 392 ASP A CA 1
ATOM 3018 C C . ASP A 1 392 ? -2.803 4.547 -24.043 1.00 89.31 392 ASP A C 1
ATOM 3020 O O . ASP A 1 392 ? -2.884 5.194 -22.984 1.00 89.31 392 ASP A O 1
ATOM 3024 N N . THR A 1 393 ? -1.816 4.675 -24.922 1.00 87.19 393 THR A N 1
ATOM 3025 C CA . THR A 1 393 ? -0.731 5.645 -24.792 1.00 87.19 393 THR A CA 1
ATOM 3026 C C . THR A 1 393 ? -0.830 6.652 -25.927 1.00 87.19 393 THR A C 1
ATOM 3028 O O . THR A 1 393 ? -1.095 6.306 -27.075 1.00 87.19 393 THR A O 1
ATOM 3031 N N . PHE A 1 394 ? -0.660 7.923 -25.597 1.00 91.12 394 PHE A N 1
ATOM 3032 C CA . PHE A 1 394 ? -0.796 9.044 -26.512 1.00 91.12 394 PHE A CA 1
ATOM 3033 C C . PHE A 1 394 ? 0.505 9.828 -26.537 1.00 91.12 394 PHE A C 1
ATOM 3035 O O . PHE A 1 394 ? 1.155 9.956 -25.503 1.00 91.12 394 PHE A O 1
ATOM 3042 N N . GLU A 1 395 ? 0.818 10.399 -27.698 1.00 92.62 395 GLU A N 1
ATOM 3043 C CA . GLU A 1 395 ? 1.915 11.363 -27.888 1.00 92.62 395 GLU A CA 1
ATOM 3044 C C . GLU A 1 395 ? 3.330 10.791 -27.715 1.00 92.62 395 GLU A C 1
ATOM 3046 O O . GLU A 1 395 ? 4.281 11.522 -27.938 1.00 92.62 395 GLU A O 1
ATOM 3051 N N . SER A 1 396 ? 3.467 9.490 -27.434 1.00 86.12 396 SER A N 1
ATOM 3052 C CA . SER A 1 396 ? 4.772 8.834 -27.357 1.00 86.12 396 SER A CA 1
ATOM 3053 C C . SER A 1 396 ? 5.468 8.798 -28.714 1.00 86.12 396 SER A C 1
ATOM 3055 O O . SER A 1 396 ? 4.850 8.476 -29.735 1.00 86.12 396 SER A O 1
ATOM 3057 N N . GLU A 1 397 ? 6.760 9.112 -28.709 1.00 85.00 397 GLU A N 1
ATOM 3058 C CA . GLU A 1 397 ? 7.652 8.923 -29.853 1.00 85.00 397 GLU A CA 1
ATOM 3059 C C . GLU A 1 397 ? 8.045 7.448 -30.025 1.00 85.00 397 GLU A C 1
ATOM 3061 O O . GLU A 1 397 ? 8.314 7.001 -31.144 1.00 85.00 397 GLU A O 1
ATOM 3066 N N . ALA A 1 398 ? 8.012 6.675 -28.936 1.00 77.88 398 ALA A N 1
ATOM 3067 C CA . ALA A 1 398 ? 8.107 5.224 -28.972 1.00 77.88 398 ALA A CA 1
ATOM 3068 C C . ALA A 1 398 ? 6.766 4.597 -29.401 1.00 77.88 398 ALA A C 1
ATOM 3070 O O . ALA A 1 398 ? 5.685 5.089 -29.069 1.00 77.88 398 ALA A O 1
ATOM 3071 N N . ASP A 1 399 ? 6.818 3.473 -30.121 1.00 76.75 399 ASP A N 1
ATOM 3072 C CA . ASP A 1 399 ? 5.614 2.742 -30.533 1.00 76.75 399 ASP A CA 1
ATOM 3073 C C . ASP A 1 399 ? 4.988 2.018 -29.328 1.00 76.75 399 ASP A C 1
ATOM 3075 O O . ASP A 1 399 ? 5.246 0.845 -29.055 1.00 76.75 399 ASP A O 1
ATOM 3079 N N . ARG A 1 400 ? 4.208 2.763 -28.538 1.00 76.25 400 ARG A N 1
ATOM 3080 C CA . ARG A 1 400 ? 3.511 2.260 -27.351 1.00 76.25 400 ARG A CA 1
ATOM 3081 C C . ARG A 1 400 ? 2.067 1.945 -27.706 1.00 76.25 400 ARG A C 1
ATOM 3083 O O . ARG A 1 400 ? 1.198 2.816 -27.690 1.00 76.25 400 ARG A O 1
ATOM 3090 N N . GLU A 1 401 ? 1.805 0.677 -28.002 1.00 79.75 401 GLU A N 1
ATOM 3091 C CA . GLU A 1 401 ? 0.455 0.203 -28.290 1.00 79.75 401 GLU A CA 1
ATOM 3092 C C . GLU A 1 401 ? -0.464 0.215 -27.051 1.00 79.75 401 GLU A C 1
ATOM 3094 O O . GLU A 1 401 ? -0.066 0.411 -25.896 1.00 79.75 401 GLU A O 1
ATOM 3099 N N . ARG A 1 402 ? -1.749 -0.053 -27.304 1.00 81.38 402 ARG A N 1
ATOM 3100 C CA . ARG A 1 402 ? -2.740 -0.347 -26.268 1.00 81.38 402 ARG A CA 1
ATOM 3101 C C . ARG A 1 402 ? -2.269 -1.477 -25.372 1.00 81.38 402 ARG A C 1
ATOM 3103 O O . ARG A 1 402 ? -1.910 -2.550 -25.848 1.00 81.38 402 ARG A O 1
ATOM 3110 N N . HIS A 1 403 ? -2.421 -1.288 -24.069 1.00 76.81 403 HIS A N 1
ATOM 3111 C CA . HIS A 1 403 ? -2.060 -2.299 -23.088 1.00 76.81 403 HIS A CA 1
ATOM 3112 C C . HIS A 1 403 ? -3.297 -2.884 -22.402 1.00 76.81 403 HIS A C 1
ATOM 3114 O O . HIS A 1 403 ? -4.258 -2.190 -22.053 1.00 76.81 403 HIS A O 1
ATOM 3120 N N . LEU A 1 404 ? -3.247 -4.193 -22.166 1.00 79.75 404 LEU A N 1
ATOM 3121 C CA . LEU A 1 404 ? -4.163 -4.915 -21.294 1.00 79.75 404 LEU A CA 1
ATOM 3122 C C . LEU A 1 404 ? -3.359 -5.422 -20.100 1.00 79.75 404 LEU A C 1
ATOM 3124 O O . LEU A 1 404 ? -2.396 -6.162 -20.268 1.00 79.75 404 LEU A O 1
ATOM 3128 N N . SER A 1 405 ? -3.771 -5.056 -18.890 1.00 74.69 405 SER A N 1
ATOM 3129 C CA . SER A 1 405 ? -3.124 -5.519 -17.664 1.00 74.69 405 SER A CA 1
ATOM 3130 C C . SER A 1 405 ? -4.086 -6.332 -16.807 1.00 74.69 405 SER A C 1
ATOM 3132 O O . SER A 1 405 ? -5.277 -6.026 -16.694 1.00 74.69 405 SER A O 1
ATOM 3134 N N . GLY A 1 406 ? -3.551 -7.378 -16.182 1.00 72.31 406 GLY A N 1
ATOM 3135 C CA . GLY A 1 406 ? -4.239 -8.213 -15.207 1.00 72.31 406 GLY A CA 1
ATOM 3136 C C . GLY A 1 406 ? -3.333 -8.457 -14.007 1.00 72.31 406 GLY A C 1
ATOM 3137 O O . GLY A 1 406 ? -2.160 -8.778 -14.169 1.00 72.31 406 GLY A O 1
ATOM 3138 N N . LYS A 1 407 ? -3.859 -8.298 -12.791 1.00 72.25 407 LYS A N 1
ATOM 3139 C CA . LYS A 1 407 ? -3.084 -8.450 -11.555 1.00 72.25 407 LYS A CA 1
ATOM 3140 C C . LYS A 1 407 ? -3.892 -9.152 -10.476 1.00 72.25 407 LYS A C 1
ATOM 3142 O O . LYS A 1 407 ? -4.997 -8.724 -10.139 1.00 72.25 407 LYS A O 1
ATOM 3147 N N . PHE A 1 408 ? -3.299 -10.184 -9.880 1.00 72.00 408 PHE A N 1
ATOM 3148 C CA . PHE A 1 408 ? -3.756 -10.741 -8.610 1.00 72.00 408 PHE A CA 1
ATOM 3149 C C . PHE A 1 408 ? -3.021 -10.058 -7.460 1.00 72.00 408 PHE A C 1
ATOM 3151 O O . PHE A 1 408 ? -1.816 -9.818 -7.530 1.00 72.00 408 PHE A O 1
ATOM 3158 N N . LYS A 1 409 ? -3.752 -9.727 -6.400 1.00 68.12 409 LYS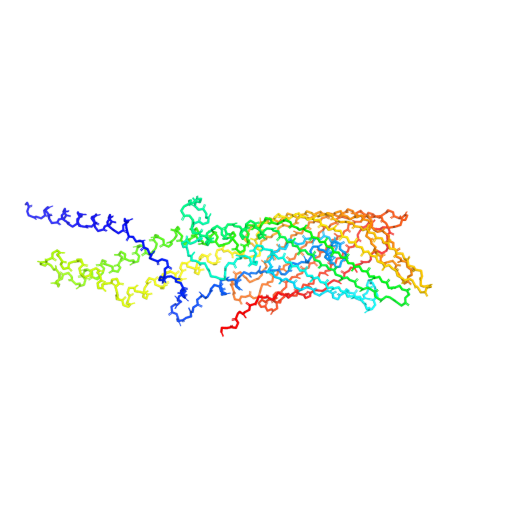 A N 1
ATOM 3159 C CA . LYS A 1 409 ? -3.208 -9.104 -5.192 1.00 68.12 409 LYS A CA 1
ATOM 3160 C C . LYS A 1 409 ? -3.635 -9.921 -3.996 1.00 68.12 409 LYS A C 1
ATOM 3162 O O . LYS A 1 409 ? -4.832 -10.137 -3.825 1.00 68.12 409 LYS A O 1
ATOM 3167 N N . TRP A 1 410 ? -2.678 -10.351 -3.189 1.00 64.38 410 TRP A N 1
ATOM 3168 C CA . TRP A 1 410 ? -2.946 -11.177 -2.024 1.00 64.38 410 TRP A CA 1
ATOM 3169 C C . TRP A 1 410 ? -2.276 -10.601 -0.782 1.00 64.38 410 TRP A C 1
ATOM 3171 O O . TRP A 1 410 ? -1.074 -10.339 -0.805 1.00 64.38 410 TRP A O 1
ATOM 3181 N N . SER A 1 411 ? -3.050 -10.419 0.286 1.00 56.00 411 SER A N 1
ATOM 3182 C CA . SER A 1 411 ? -2.551 -10.034 1.606 1.00 56.00 411 SER A CA 1
ATOM 3183 C C . SER A 1 411 ? -2.533 -11.237 2.551 1.00 56.00 411 SER A C 1
ATOM 3185 O O . SER A 1 411 ? -3.438 -12.069 2.536 1.00 56.00 411 SER A O 1
ATOM 3187 N N . PHE A 1 412 ? -1.513 -11.337 3.400 1.00 57.84 412 PHE A N 1
ATOM 3188 C CA . PHE A 1 412 ? -1.468 -12.345 4.455 1.00 57.84 412 PHE A CA 1
ATOM 3189 C C . PHE A 1 412 ? -1.800 -11.699 5.788 1.00 57.84 412 PHE A C 1
ATOM 3191 O O . PHE A 1 412 ? -0.909 -11.288 6.530 1.00 57.84 412 PHE A O 1
ATOM 3198 N N . THR A 1 413 ? -3.075 -11.686 6.157 1.00 53.16 413 THR A N 1
ATOM 3199 C CA . THR A 1 413 ? -3.408 -11.413 7.552 1.00 53.16 413 THR A CA 1
ATOM 3200 C C . THR A 1 413 ? -3.118 -12.681 8.347 1.00 53.16 413 THR A C 1
ATOM 3202 O O . THR A 1 413 ? -3.834 -13.677 8.240 1.00 53.16 413 THR A O 1
ATOM 3205 N N . SER A 1 414 ? -2.024 -12.677 9.113 1.00 44.75 414 SER A N 1
ATOM 3206 C CA . SER A 1 414 ? -1.671 -13.766 10.028 1.00 44.75 414 SER A CA 1
ATOM 3207 C C . SER A 1 414 ? -2.867 -14.089 10.933 1.00 44.75 414 SER A C 1
ATOM 3209 O O . SER A 1 414 ? -3.093 -13.405 11.933 1.00 44.75 414 SER A O 1
ATOM 3211 N N . LYS A 1 415 ? -3.611 -15.159 10.627 1.00 44.84 415 LYS A N 1
ATOM 3212 C CA . LYS A 1 415 ? -4.500 -15.781 11.607 1.00 44.84 415 LYS A CA 1
ATOM 3213 C C . LYS A 1 415 ? -3.610 -16.452 12.635 1.00 44.84 415 LYS A C 1
ATOM 3215 O O . LYS A 1 415 ? -2.961 -17.451 12.335 1.00 44.84 415 LYS A O 1
ATOM 3220 N N . THR A 1 416 ? -3.555 -15.891 13.836 1.00 38.44 416 THR A N 1
ATOM 3221 C CA . THR A 1 416 ? -2.872 -16.538 14.950 1.00 38.44 416 THR A CA 1
ATOM 3222 C C . THR A 1 416 ? -3.547 -17.886 15.187 1.00 38.44 416 THR A C 1
ATOM 3224 O O . THR A 1 416 ? -4.731 -17.942 15.526 1.00 38.44 416 THR A O 1
ATOM 3227 N N . VAL A 1 417 ? -2.812 -18.974 14.959 1.00 29.53 417 VAL A N 1
ATOM 3228 C CA . VAL A 1 417 ? -3.196 -20.299 15.447 1.00 29.53 417 VAL A CA 1
ATOM 3229 C C . VAL A 1 417 ? -3.176 -20.195 16.972 1.00 29.53 417 VAL A C 1
ATOM 3231 O O . VAL A 1 417 ? -2.132 -19.870 17.538 1.00 29.53 417 VAL A O 1
ATOM 3234 N N . LYS A 1 418 ? -4.351 -20.331 17.594 1.00 31.23 418 LYS A N 1
ATOM 3235 C CA . LYS A 1 418 ? -4.511 -20.308 19.053 1.00 31.23 418 LYS A CA 1
ATOM 3236 C C . LYS A 1 418 ? -3.820 -21.494 19.708 1.00 31.23 418 LYS A C 1
ATOM 3238 O O . LYS A 1 418 ? -3.898 -22.599 19.123 1.00 31.23 418 LYS A O 1
#

Foldseek 3Di:
DVVVVVVVVVVVVVVVVVVVVVPDPPDDLVVQFDFLQALVRDGPDPLVLVLLFCQPFFPPVVCQQLVQDDPAFHDDGQDDQKDWDKRQRDCPFQHNGKIKIKIKHQVLNVLDDSTDTLVLLCLLPPVDPPDDVSNVSNVVSVQSNQKMKMKMWMWGDFPWKIKIKIKIKMKGKDWCLHPSNLVNLLSVLCVVQVCVPLVVQVVVQLVVVCVVCVVVPVPDPVVNVVVVVVCCPDPVNVSSSSNSSSVSSVVSSLVRRNPQIWMKMKMKMKMKMWMQGNVRDIDIWIKMKIKIKTKHGDPPFKIKIKMKMWMWGRWDDDPRGDTWGKTKIKIKIKMKGFPDDSDSPDWTKIKMKMKMWMFIDTPPDTWIKIKIKIWMKTRPDSFKIKIWIWMAMPRTPDPGGIDIDIDIGGDDPDPPPD

Organism: NCBI:txid1192854